Protein AF-A0A5C5TYD0-F1 (afdb_monomer)

InterPro domains:
  IPR011257 DNA glycosylase [SSF48150] (202-334)
  IPR023170 Helix-hairpin-helix, base-excision DNA repair, C-terminal [G3DSA:1.10.1670.10] (299-324)

Mean predicted aligned error: 14.45 Å

Secondary structure (DSSP, 8-state):
--EE--SEEEEEEHHHHHHHSTTHHHHHHHHTT-SSS--SSSSEEE-SSEEEEEESSHHHHHHHHHHHHHTT--SEEEETTEEEE-S-EEE--TTS----SSPPSSEEEETTTTEEEETT-TT----TT-------HHHHHHHHHHHHHHHHHHSHHHHHHHHGGGGGGG-TTHHHHHHHHHHHHTT-TTHHHHHTSSHHHHGGGSHHHHHTS-HHHHHHHHHHHHHHTT-SSHHHHHHHHHHHHHHHHHHTSHHHHHHHHHTS-HHHHHHHHHTTSTT--HHHHHHHHHTTT-GGGSS-----HHHHHHHHHHT---SSHHHHHHHHHHHHHHHT--HHHHHHHHHH-HHHHHHHHHHHHHHHHHTS---

Sequence (371 aa):
MAIRLEFLNLIVPVHVIDRKYPGGWKQCRTDHGLEEQPSSFGACWHDGLLFRDGAMSPFDMAMLKAKWEAIGFKAIRCRRGRSVVADFCVYPSPASPASPVPACTWLSIDTSVAMASFRGSAFLHSDQHGRLFDMSINEIAENLSCIAKRIGAQRVQELERLKLEHRSLQREDFLWHFLLQSFATMGRSSGWRGLIGERSNYDQVTFEALSRLDDADRERTVRAVCRKAKIRMPDKKADFILGCFRLIRDMGGLNEARSRLLAQEGRDGKIKFLLQFPGIGPKYARNIMMDVYHEDFRDSIAVDARIKSISEALGVSFKSYQEHEAFFLEAARLAGLSGWELDRLMYHFKDDFEREIFSSVAARAATVPTA

Nearest PDB structures (foldseek):
  4uob-assembly1_A  TM=7.124E-01  e=1.406E-03  Deinococcus radiodurans R1 = ATCC 13939 = DSM 20539
  8a5g-assembly1_A  TM=6.778E-01  e=1.962E-03  Deinococcus radiodurans R1 = ATCC 13939 = DSM 20539
  8d9o-assembly1_A  TM=1.677E-01  e=7.511E-01  synthetic construct
  7jh5-assembly1_A  TM=1.480E-01  e=6.829E-01  synthetic construct
  8qad-assembly1_A  TM=2.308E-01  e=4.368E+00  synthetic construct

Organism: NCBI:txid2599615

Radius of gyration: 25.78 Å; Cα contacts (8 Å, |Δi|>4): 504; chains: 1; bounding box: 67×54×67 Å

Solvent-accessible surface area (backbone atoms only — not comparable to full-atom values): 20178 Å² total; per-residue (Å²): 74,56,36,81,54,62,57,32,35,42,36,30,42,35,74,53,36,39,75,53,40,83,71,18,48,67,39,52,30,57,79,64,68,56,77,77,64,87,51,93,75,64,59,46,48,62,56,81,54,40,35,39,40,53,28,93,43,74,67,51,41,52,53,50,52,49,54,48,39,74,62,71,46,39,55,65,39,78,55,96,92,38,68,31,45,58,53,34,45,68,39,58,26,57,93,58,76,56,82,44,84,48,62,54,84,54,57,39,75,42,68,92,77,24,32,37,25,52,53,86,40,68,78,47,82,75,53,101,80,69,63,83,84,77,78,48,74,64,58,51,26,52,51,49,7,57,53,48,36,55,53,45,69,77,37,48,70,60,53,57,58,56,52,57,33,34,61,52,63,71,42,76,54,32,68,60,54,41,51,52,48,47,56,19,28,45,98,42,64,73,15,30,52,30,37,61,66,29,56,84,42,29,59,62,64,34,72,70,50,41,66,77,41,56,76,69,58,32,52,52,48,42,37,50,41,28,5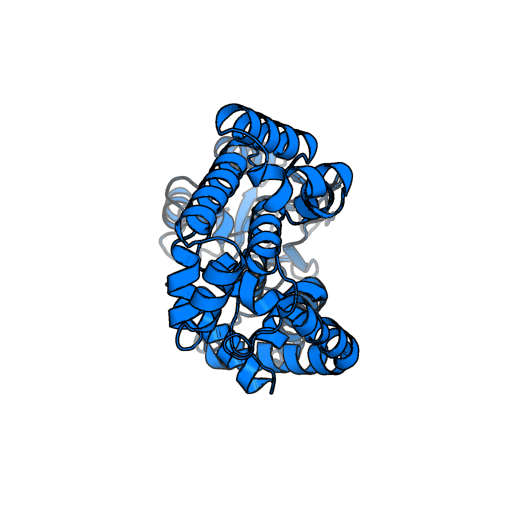2,74,19,61,27,68,63,24,63,68,46,26,51,22,52,54,46,37,50,51,53,31,52,76,56,68,26,59,64,45,43,47,50,57,45,70,69,32,63,60,47,67,40,33,35,60,55,39,52,71,37,52,91,36,48,78,46,49,33,45,43,54,41,44,65,23,52,32,76,65,32,40,72,37,57,63,78,40,78,63,54,49,51,51,32,57,76,70,73,52,87,64,96,45,72,64,57,49,38,52,51,52,39,50,17,13,53,72,35,76,38,45,18,32,54,45,42,51,47,50,70,77,40,42,69,57,51,53,51,50,54,54,47,56,48,52,57,57,51,70,70,57,78,90,125

Structure (mmCIF, N/CA/C/O backbone):
data_AF-A0A5C5TYD0-F1
#
_entry.id   AF-A0A5C5TYD0-F1
#
loop_
_atom_site.group_PDB
_atom_site.id
_atom_site.type_symbol
_atom_site.label_atom_id
_atom_site.label_alt_id
_atom_site.label_comp_id
_atom_site.label_asym_id
_atom_site.label_entity_id
_atom_site.label_seq_id
_atom_site.pdbx_PDB_ins_code
_atom_site.Cartn_x
_atom_site.Cartn_y
_atom_site.Cartn_z
_atom_site.occupancy
_atom_site.B_iso_or_equiv
_atom_site.auth_seq_id
_atom_site.auth_comp_id
_atom_site.auth_asym_id
_atom_site.auth_atom_id
_atom_site.pdbx_PDB_model_num
ATOM 1 N N . MET A 1 1 ? -21.884 10.339 22.924 1.00 59.09 1 MET A N 1
ATOM 2 C CA . MET A 1 1 ? -21.914 11.775 22.580 1.00 59.09 1 MET A CA 1
ATOM 3 C C . MET A 1 1 ? -22.863 11.965 21.427 1.00 59.09 1 MET A C 1
ATOM 5 O 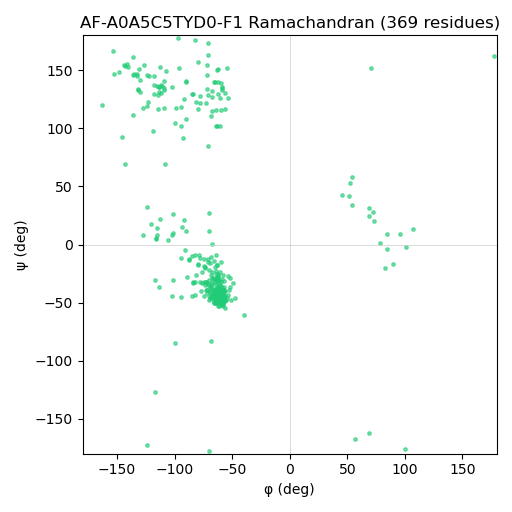O . MET A 1 1 ? -22.867 11.144 20.509 1.00 59.09 1 MET A O 1
ATOM 9 N N . ALA A 1 2 ? -23.723 12.966 21.552 1.00 69.25 2 ALA A N 1
ATOM 10 C CA . ALA A 1 2 ? -24.698 13.307 20.543 1.00 69.25 2 ALA A CA 1
ATOM 11 C C . ALA A 1 2 ? -25.026 14.795 20.661 1.00 69.25 2 ALA A C 1
ATOM 13 O O . ALA A 1 2 ? -25.055 15.355 21.758 1.00 69.25 2 ALA A O 1
ATOM 14 N N . ILE A 1 3 ? -25.306 15.413 19.527 1.00 80.44 3 ILE A N 1
ATOM 15 C CA . ILE A 1 3 ? -25.836 16.764 19.441 1.00 80.44 3 ILE A CA 1
ATOM 16 C C . ILE A 1 3 ? -27.363 16.697 19.455 1.00 80.44 3 ILE A C 1
ATOM 18 O O . ILE A 1 3 ? -27.965 15.832 18.812 1.00 80.44 3 ILE A O 1
ATOM 22 N N . ARG A 1 4 ? -28.000 17.623 20.173 1.00 83.12 4 ARG A N 1
ATOM 23 C CA . ARG A 1 4 ? -29.452 17.801 20.089 1.00 83.12 4 ARG A CA 1
ATOM 24 C C . ARG A 1 4 ? -29.834 18.213 18.671 1.00 83.12 4 ARG A C 1
ATOM 26 O O . ARG A 1 4 ? -29.033 18.808 17.953 1.00 83.12 4 ARG A O 1
ATOM 33 N N . LEU A 1 5 ? -31.040 17.861 18.257 1.00 85.44 5 LEU A N 1
ATOM 34 C CA . LEU A 1 5 ? -31.689 18.334 17.046 1.00 85.44 5 LEU A CA 1
ATOM 35 C C . LEU A 1 5 ? -32.867 19.205 17.467 1.00 85.44 5 LEU A C 1
ATOM 37 O O . LEU A 1 5 ? -33.685 18.809 18.295 1.00 85.44 5 LEU A O 1
ATOM 41 N N . GLU A 1 6 ? -32.956 20.393 16.885 1.00 83.19 6 GLU A N 1
ATOM 42 C CA . GLU A 1 6 ? -34.105 21.286 17.063 1.00 83.19 6 GLU A CA 1
ATOM 43 C C . GLU A 1 6 ? -34.787 21.481 15.709 1.00 83.19 6 GLU A C 1
ATOM 45 O O . GLU A 1 6 ? -35.095 20.506 15.044 1.00 83.19 6 GLU A O 1
ATOM 50 N N . PHE A 1 7 ? -35.010 22.716 15.260 1.00 83.69 7 PHE A N 1
ATOM 51 C CA . PHE A 1 7 ? -35.841 23.023 14.104 1.00 83.69 7 PHE A CA 1
ATOM 52 C C . PHE A 1 7 ? -35.236 22.555 12.769 1.00 83.69 7 PHE A C 1
ATOM 54 O O . PHE A 1 7 ? -35.568 21.475 12.298 1.00 83.69 7 PHE A O 1
ATOM 61 N N . LEU A 1 8 ? -34.331 23.311 12.149 1.00 87.75 8 LEU A N 1
ATOM 62 C CA . LEU A 1 8 ? -33.563 22.842 10.991 1.00 87.75 8 LEU A CA 1
ATOM 63 C C . LEU A 1 8 ? -32.098 22.736 11.385 1.00 87.75 8 LEU A C 1
ATOM 65 O O . LEU A 1 8 ? -31.566 23.628 12.044 1.00 87.75 8 LEU A O 1
ATOM 69 N N . ASN A 1 9 ? -31.455 21.638 10.997 1.00 90.31 9 ASN A N 1
ATOM 70 C CA . ASN A 1 9 ? -30.139 21.279 11.509 1.00 90.31 9 ASN A CA 1
ATOM 71 C C . ASN A 1 9 ? -29.155 21.107 10.349 1.00 90.31 9 ASN A C 1
ATOM 73 O O . ASN A 1 9 ? -29.345 20.237 9.500 1.00 90.31 9 ASN A O 1
ATOM 77 N N . LEU A 1 10 ? -28.097 21.915 10.321 1.00 92.81 10 LEU A N 1
ATOM 78 C CA . LEU A 1 10 ? -26.915 21.686 9.499 1.00 92.81 10 LEU A CA 1
ATOM 79 C C . LEU A 1 10 ? -25.852 21.051 10.389 1.00 92.81 10 LEU A C 1
ATOM 81 O O . LEU A 1 10 ? -25.428 21.635 11.380 1.00 92.81 10 LEU A O 1
ATOM 85 N N . ILE A 1 11 ? -25.448 19.832 10.054 1.00 92.81 11 ILE A N 1
ATOM 86 C CA . ILE A 1 11 ? -24.564 19.019 10.885 1.00 92.81 11 ILE A CA 1
ATOM 87 C C . ILE A 1 11 ? -23.279 18.746 10.120 1.00 92.81 11 ILE A C 1
ATOM 89 O O . ILE A 1 11 ? -23.326 18.267 8.985 1.00 92.81 11 ILE A O 1
ATOM 93 N N . VAL A 1 12 ? -22.137 18.997 10.750 1.00 91.88 12 VAL A N 1
ATOM 94 C CA . VAL A 1 12 ? -20.809 18.855 10.145 1.00 91.88 12 VAL A CA 1
ATOM 95 C C . VAL A 1 12 ? -19.902 18.067 11.091 1.00 91.88 12 VAL A C 1
ATOM 97 O O . VAL A 1 12 ? -19.851 18.385 12.279 1.00 91.88 12 VAL A O 1
ATOM 100 N N . PRO A 1 13 ? -19.146 17.062 10.619 1.00 84.56 13 PRO A N 1
ATOM 101 C CA . PRO A 1 13 ? -18.132 16.431 11.452 1.00 84.56 13 PRO A CA 1
ATOM 102 C C . PRO A 1 13 ? -16.988 17.405 11.752 1.00 84.56 13 PRO A C 1
ATOM 104 O O . PRO A 1 13 ? -16.420 18.004 10.836 1.00 84.56 13 PRO A O 1
ATOM 107 N N . VAL A 1 14 ? -16.584 17.506 13.017 1.00 80.81 14 VAL A N 1
ATOM 108 C CA . VAL A 1 14 ? -15.517 18.412 13.474 1.00 80.81 14 VAL A CA 1
ATOM 109 C C . VAL A 1 14 ? -14.201 18.149 12.738 1.00 80.81 14 VAL A C 1
ATOM 111 O O . VAL A 1 14 ? -13.554 19.091 12.297 1.00 80.81 14 VAL A O 1
ATOM 114 N N . HIS A 1 15 ? -13.840 16.887 12.478 1.00 74.00 15 HIS A N 1
ATOM 115 C CA . HIS A 1 15 ? -12.631 16.557 11.705 1.00 74.00 15 HIS A CA 1
ATOM 116 C C . HIS A 1 15 ? -12.685 17.052 10.244 1.00 74.00 15 HIS A C 1
ATOM 118 O O . HIS A 1 15 ? -11.652 17.263 9.606 1.00 74.00 15 HIS A O 1
ATOM 124 N N . VAL A 1 16 ? -13.887 17.222 9.678 1.00 78.56 16 VAL A N 1
ATOM 125 C CA . VAL A 1 16 ? -14.061 17.816 8.346 1.00 78.56 16 VAL A CA 1
ATOM 126 C C . VAL A 1 16 ? -13.904 19.329 8.431 1.00 78.56 16 VAL A C 1
ATOM 128 O O . VAL A 1 16 ? -13.253 19.892 7.549 1.00 78.56 16 VAL A O 1
ATOM 131 N N . ILE A 1 17 ? -14.436 19.958 9.486 1.00 81.81 17 ILE A N 1
ATOM 132 C CA . ILE A 1 17 ? -14.226 21.382 9.775 1.00 81.81 17 ILE A CA 1
ATOM 133 C C . ILE A 1 17 ? -12.738 21.671 9.920 1.00 81.81 17 ILE A C 1
ATOM 135 O O . ILE A 1 17 ? -12.220 22.525 9.211 1.00 81.81 17 ILE A O 1
ATOM 139 N N . ASP A 1 18 ? -12.035 20.903 10.746 1.00 78.50 18 ASP A N 1
ATOM 140 C CA . ASP A 1 18 ? -10.617 21.116 11.021 1.00 78.50 18 ASP A CA 1
ATOM 141 C C . ASP A 1 18 ? -9.751 21.093 9.756 1.00 78.50 18 ASP A C 1
ATOM 143 O O . ASP A 1 18 ? -8.836 21.892 9.583 1.00 78.50 18 ASP A O 1
ATOM 147 N N . ARG A 1 19 ? -10.113 20.229 8.804 1.00 80.75 19 ARG A N 1
ATOM 148 C CA . ARG A 1 19 ? -9.415 20.111 7.524 1.00 80.75 19 ARG A CA 1
ATOM 149 C C . ARG A 1 19 ? -9.763 21.211 6.515 1.00 80.75 19 ARG A C 1
ATOM 151 O O . ARG A 1 19 ? -8.950 21.478 5.632 1.00 80.75 19 ARG A O 1
ATOM 158 N N . LYS A 1 20 ? -10.991 21.739 6.525 1.00 86.06 20 LYS A N 1
ATOM 159 C CA . LYS A 1 20 ? -11.534 22.544 5.410 1.00 86.06 20 LYS A CA 1
ATOM 160 C C . LYS A 1 20 ? -11.856 23.987 5.760 1.00 86.06 20 LYS A C 1
ATOM 162 O O . LYS A 1 20 ? -11.810 24.835 4.876 1.00 86.06 20 LYS A O 1
ATOM 167 N N . TYR A 1 21 ? -12.228 24.251 7.002 1.00 91.62 21 TYR A N 1
ATOM 168 C CA . TYR A 1 21 ? -12.605 25.580 7.445 1.00 91.62 21 TYR A CA 1
ATOM 169 C C . TYR A 1 21 ? -11.348 26.463 7.523 1.00 91.62 21 TYR A C 1
ATOM 171 O O . TYR A 1 21 ? -10.326 25.998 8.037 1.00 91.62 21 TYR A O 1
ATOM 179 N N . PRO A 1 22 ? -11.362 27.705 7.008 1.00 91.19 22 PRO A N 1
ATOM 180 C CA . PRO A 1 22 ? -10.220 28.609 7.132 1.00 91.19 22 PRO A CA 1
ATOM 181 C C . PRO A 1 22 ? -9.831 28.812 8.605 1.00 91.19 22 PRO A C 1
ATOM 183 O O . PRO A 1 22 ? -10.623 29.315 9.389 1.00 91.19 22 PRO A O 1
ATOM 186 N N . GLY A 1 23 ? -8.625 28.387 8.996 1.00 84.75 23 GLY A N 1
ATOM 187 C CA . GLY A 1 23 ? -8.182 28.414 10.401 1.00 84.75 23 GLY A CA 1
ATOM 188 C C . GLY A 1 23 ? -8.619 27.208 11.255 1.00 84.75 23 GLY A C 1
ATOM 189 O O . GLY A 1 23 ? -8.395 27.198 12.468 1.00 84.75 23 GLY A O 1
ATOM 190 N N . GLY A 1 24 ? -9.192 26.176 10.631 1.00 86.81 24 GLY A N 1
ATOM 191 C CA . GLY A 1 24 ? -9.522 24.892 11.251 1.00 86.81 24 GLY A CA 1
ATOM 192 C C . GLY A 1 24 ? -10.649 24.969 12.280 1.00 86.81 24 GLY A C 1
ATOM 193 O O . GLY A 1 24 ? -11.422 25.929 12.328 1.00 86.81 24 GLY A O 1
ATOM 194 N N . TRP A 1 25 ? -10.750 23.942 13.130 1.00 86.19 25 TRP A N 1
ATOM 195 C CA . TRP A 1 25 ? -11.824 23.859 14.124 1.00 86.19 25 TRP A CA 1
ATOM 196 C C . TRP A 1 25 ? -11.746 24.991 15.149 1.00 86.19 25 TRP A C 1
ATOM 198 O O . TRP A 1 25 ? -12.772 25.514 15.579 1.00 86.19 25 TRP A O 1
ATOM 208 N N . LYS A 1 26 ? -10.526 25.414 15.497 1.00 85.31 26 LYS A N 1
ATOM 209 C CA . LYS A 1 26 ? -10.300 26.527 16.419 1.00 85.31 26 LYS A CA 1
ATOM 210 C C . LYS A 1 26 ? -10.969 27.809 15.915 1.00 85.31 26 LYS A C 1
ATOM 212 O O . LYS A 1 26 ? -11.762 28.378 16.651 1.00 85.31 26 LYS A O 1
ATOM 217 N N . GLN A 1 27 ? -10.703 28.207 14.668 1.00 87.69 27 GLN A N 1
ATOM 218 C CA . GLN A 1 27 ? -11.299 29.416 14.093 1.00 87.69 27 GLN A CA 1
ATOM 219 C C . GLN A 1 27 ? -12.814 29.280 13.924 1.00 87.69 27 GLN A C 1
ATOM 221 O O . GLN A 1 27 ? -13.547 30.206 14.245 1.00 87.69 27 GLN A O 1
ATOM 226 N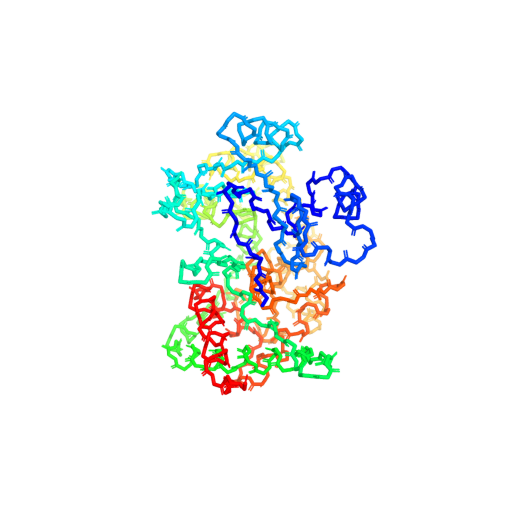 N . CYS A 1 28 ? -13.297 28.108 13.502 1.00 88.50 28 CYS A N 1
ATOM 227 C CA . CYS A 1 28 ? -14.734 27.852 13.402 1.00 88.50 28 CYS A CA 1
ATOM 228 C C . CYS A 1 28 ? -15.451 28.048 14.747 1.00 88.50 28 CYS A C 1
ATOM 230 O O . CYS A 1 28 ? -16.556 28.577 14.785 1.00 88.50 28 CYS A O 1
ATOM 232 N N . ARG A 1 29 ? -14.840 27.650 15.869 1.00 87.94 29 ARG A N 1
ATOM 233 C CA . ARG A 1 29 ? -15.420 27.900 17.195 1.00 87.94 29 ARG A CA 1
ATOM 234 C C . ARG A 1 29 ? -15.473 29.384 17.527 1.00 87.94 29 ARG A C 1
ATOM 236 O O . ARG A 1 29 ? -16.502 29.834 18.018 1.00 87.94 29 ARG A O 1
ATOM 243 N N . THR A 1 30 ? -14.402 30.122 17.250 1.00 86.19 30 THR A N 1
ATOM 244 C CA . THR A 1 30 ? -14.345 31.576 17.447 1.00 86.19 30 THR A CA 1
ATOM 245 C C . THR A 1 30 ? -15.433 32.282 16.637 1.00 86.19 30 THR A C 1
ATOM 247 O O . THR A 1 30 ? -16.234 33.025 17.198 1.00 86.19 30 THR A O 1
ATOM 250 N N . ASP A 1 31 ? -15.527 31.979 15.341 1.00 88.56 31 ASP A N 1
ATOM 251 C CA . ASP A 1 31 ? -16.476 32.606 14.412 1.00 88.56 31 ASP A CA 1
ATOM 252 C C . ASP A 1 31 ? -17.942 32.350 14.794 1.00 88.56 31 ASP A C 1
ATOM 254 O O . ASP A 1 31 ? -18.815 33.173 14.520 1.00 88.56 31 ASP A O 1
ATOM 258 N N . HIS A 1 32 ? -18.209 31.209 15.435 1.00 87.00 32 HIS A N 1
ATOM 259 C CA . HIS A 1 32 ? -19.541 30.793 15.872 1.00 87.00 32 HIS A CA 1
ATOM 260 C C . HIS A 1 32 ? -19.794 31.018 17.378 1.00 87.00 32 HIS A C 1
ATOM 262 O O . HIS A 1 32 ? -20.808 30.554 17.897 1.00 87.00 32 HIS A O 1
ATOM 268 N N . GLY A 1 33 ? -18.905 31.728 18.087 1.00 83.00 33 GLY A N 1
ATOM 269 C CA . GLY A 1 33 ? -19.099 32.108 19.494 1.00 83.00 33 GLY A CA 1
ATOM 270 C C . GLY A 1 33 ? -19.062 30.943 20.494 1.00 83.00 33 GLY A C 1
ATOM 271 O O . GLY A 1 33 ? -19.746 30.985 21.511 1.00 83.00 33 GLY A O 1
ATOM 272 N N . LEU A 1 34 ? -18.280 29.896 20.214 1.00 78.62 34 LEU A N 1
ATOM 273 C CA . LEU A 1 34 ? -18.183 28.649 20.995 1.00 78.62 34 LEU A CA 1
ATOM 274 C C . LEU A 1 34 ? -16.936 28.593 21.911 1.00 78.62 34 LEU A C 1
ATOM 276 O O . LEU A 1 34 ? -16.393 27.512 22.179 1.00 78.62 34 LEU A O 1
ATOM 280 N N . GLU A 1 35 ? -16.406 29.746 22.330 1.00 66.44 35 GLU A N 1
ATOM 281 C CA . GLU A 1 35 ? -15.169 29.833 23.128 1.00 66.44 35 GLU A CA 1
ATOM 282 C C . GLU A 1 35 ? -15.393 29.645 24.637 1.00 66.44 35 GLU A C 1
ATOM 284 O O . GLU A 1 35 ? -14.556 29.022 25.292 1.00 66.44 35 GLU A O 1
ATOM 289 N N . GLU A 1 36 ? -16.540 30.073 25.174 1.00 55.66 36 GLU A N 1
ATOM 290 C CA . GLU A 1 36 ? -16.841 30.049 26.610 1.00 55.66 36 GLU A CA 1
ATOM 291 C C . GLU A 1 36 ? -18.073 29.168 26.908 1.00 55.66 36 GLU A C 1
ATOM 293 O O . GLU A 1 36 ? -19.214 29.606 26.809 1.00 55.66 36 GLU A O 1
ATOM 298 N N . GLN A 1 37 ? -17.812 27.913 27.305 1.00 50.88 37 GLN A N 1
ATOM 299 C CA . GLN A 1 37 ? -18.771 26.856 27.691 1.00 50.88 37 GLN A CA 1
ATOM 300 C C . GLN A 1 37 ? -19.641 26.238 26.571 1.00 50.88 37 GLN A C 1
ATOM 302 O O . GLN A 1 37 ? -19.937 26.885 25.569 1.00 50.88 37 GLN A O 1
ATOM 307 N N . PRO A 1 38 ? -20.073 24.961 26.717 1.00 47.94 38 PRO A N 1
ATOM 308 C CA . PRO A 1 38 ? -21.049 24.353 25.819 1.00 47.94 38 PRO A CA 1
ATOM 309 C C . PRO A 1 38 ? -22.409 24.998 26.092 1.00 47.94 38 PRO A C 1
ATOM 311 O O . PRO A 1 38 ? -23.198 24.499 26.897 1.00 47.94 38 PRO A O 1
ATOM 314 N N . SER A 1 39 ? -22.677 26.147 25.472 1.00 46.06 39 SER A N 1
ATOM 315 C CA . SER A 1 39 ? -23.984 26.783 25.560 1.00 46.06 39 SER A CA 1
ATOM 316 C C . SER A 1 39 ? -25.014 25.813 24.983 1.00 46.06 39 SER A C 1
ATOM 318 O O . SER A 1 39 ? -25.181 25.640 23.781 1.00 46.06 39 SER A O 1
ATOM 320 N N . SER A 1 40 ? -25.737 25.142 25.877 1.00 49.34 40 SER A N 1
ATOM 321 C CA . SER A 1 40 ? -26.864 24.266 25.533 1.00 49.34 40 SER A CA 1
ATOM 322 C C . SER A 1 40 ? -28.083 25.064 25.032 1.00 49.34 40 SER A C 1
ATOM 324 O O . SER A 1 40 ? -29.178 24.521 24.931 1.00 49.34 40 SER A O 1
ATOM 326 N N . PHE A 1 41 ? -27.887 26.357 24.743 1.00 49.59 41 PHE A N 1
ATOM 327 C CA . PHE A 1 41 ? -28.875 27.337 24.312 1.00 49.59 41 PHE A CA 1
ATOM 328 C C . PHE A 1 41 ? -28.210 28.325 23.337 1.00 49.59 41 PHE A C 1
ATOM 330 O O . PHE A 1 41 ? -27.608 29.315 23.747 1.00 49.59 41 PHE A O 1
ATOM 337 N N . GLY A 1 42 ? -28.298 28.027 22.039 1.00 62.28 42 GLY A N 1
ATOM 338 C CA . GLY A 1 42 ? -27.761 28.835 20.941 1.00 62.28 42 GLY A CA 1
ATOM 339 C C . GLY A 1 42 ? -27.996 28.157 19.587 1.00 62.28 42 GLY A C 1
ATOM 340 O O . GLY A 1 42 ? -28.267 26.962 19.533 1.00 62.28 42 GLY A O 1
ATOM 341 N N . ALA A 1 43 ? -27.908 28.892 18.473 1.00 71.56 43 ALA A N 1
ATOM 342 C CA . ALA A 1 43 ? -28.057 28.291 17.139 1.00 71.56 43 ALA A CA 1
ATOM 343 C C . ALA A 1 43 ? -26.950 27.259 16.836 1.00 71.56 43 ALA A C 1
ATOM 345 O O . ALA A 1 43 ? -27.184 26.291 16.113 1.00 71.56 43 ALA A O 1
ATOM 346 N N . CYS A 1 44 ? -25.768 27.424 17.434 1.00 84.25 44 CYS A N 1
ATOM 347 C CA . CYS A 1 44 ? -24.621 26.543 17.260 1.00 84.25 44 CYS A CA 1
ATOM 348 C C . CYS A 1 44 ? -24.299 25.768 18.545 1.00 84.25 44 CYS A C 1
ATOM 350 O O . CYS A 1 44 ? -24.254 26.360 19.619 1.00 84.25 44 CYS A O 1
ATOM 352 N N . TRP A 1 45 ? -23.993 24.474 18.433 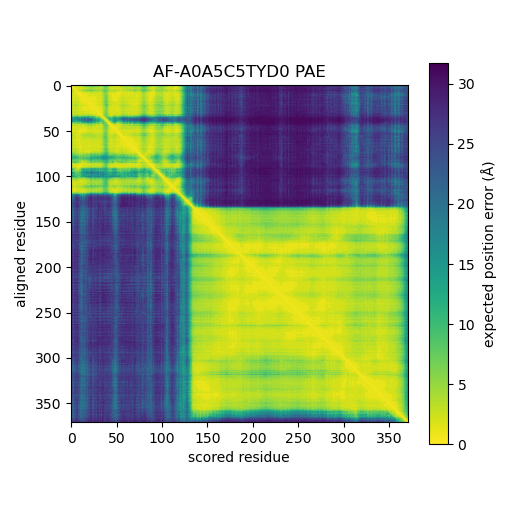1.00 83.81 45 TRP A N 1
ATOM 353 C CA . TRP A 1 45 ? -23.370 23.687 19.509 1.00 83.81 45 TRP A CA 1
ATOM 354 C C . TRP A 1 45 ? -22.572 22.518 18.933 1.00 83.81 45 TRP A C 1
ATOM 356 O O . TRP A 1 45 ? -22.716 22.159 17.764 1.00 83.81 45 TRP A O 1
ATOM 366 N N . HIS A 1 46 ? -21.734 21.886 19.751 1.00 84.75 46 HIS A N 1
ATOM 367 C CA . HIS A 1 46 ? -20.978 20.706 19.345 1.00 84.75 46 HIS A CA 1
ATOM 368 C C . HIS A 1 46 ? -20.847 19.698 20.484 1.00 84.75 46 HIS A C 1
ATOM 370 O O . HIS A 1 46 ? -20.825 20.071 21.653 1.00 84.75 46 HIS A O 1
ATOM 376 N N . ASP A 1 47 ? -20.685 18.424 20.137 1.00 72.00 47 ASP A N 1
ATOM 377 C CA . ASP A 1 47 ? -20.323 17.360 21.086 1.00 72.00 47 ASP A CA 1
ATOM 378 C C . ASP A 1 47 ? -18.832 16.980 20.991 1.00 72.00 47 ASP A C 1
ATOM 380 O O . ASP A 1 47 ? -18.389 15.999 21.576 1.00 72.00 47 ASP A O 1
ATOM 384 N N . GLY A 1 48 ? -18.053 17.751 20.221 1.00 70.06 48 GLY A N 1
ATOM 385 C CA . GLY A 1 48 ? -16.630 17.504 19.959 1.00 70.06 48 GLY A CA 1
ATOM 386 C C . GLY A 1 48 ? -16.366 16.627 18.732 1.00 70.06 48 GLY A C 1
ATOM 387 O O . GLY A 1 48 ? -15.265 16.672 18.189 1.00 70.06 48 GLY A O 1
ATOM 388 N N . LEU A 1 49 ? -17.373 15.904 18.232 1.00 71.31 49 LEU A N 1
ATOM 389 C CA . LEU A 1 49 ? -17.292 15.110 17.000 1.00 71.31 49 LEU A CA 1
ATOM 390 C C . LEU A 1 49 ? -18.185 15.661 15.896 1.00 71.31 49 LEU A C 1
ATOM 392 O O . LEU A 1 49 ? -17.809 15.644 14.723 1.00 71.31 49 LEU A O 1
ATOM 396 N N . LEU A 1 50 ? -19.350 16.164 16.274 1.00 83.12 50 LEU A N 1
ATOM 397 C CA . LEU A 1 50 ? -20.296 16.864 15.436 1.00 83.12 50 LEU A CA 1
ATOM 398 C C . LEU A 1 50 ? -20.423 18.300 15.912 1.00 83.12 50 LEU A C 1
ATOM 400 O O . LEU A 1 50 ? -20.563 18.577 17.101 1.00 83.12 50 LEU A O 1
ATOM 404 N N . PHE A 1 51 ? -20.428 19.198 14.944 1.00 90.19 51 PHE A N 1
ATOM 405 C CA . PHE A 1 51 ? -20.891 20.562 15.079 1.00 90.19 51 PHE A CA 1
ATOM 406 C C . PHE A 1 51 ? -22.282 20.656 14.447 1.00 90.19 51 PHE A C 1
ATOM 408 O O . PHE A 1 51 ? -22.521 20.110 13.364 1.00 90.19 51 PHE A O 1
ATOM 415 N N . ARG A 1 52 ? -23.195 21.335 15.133 1.00 91.19 52 ARG A N 1
ATOM 416 C CA . ARG A 1 52 ? -24.535 21.676 14.666 1.00 91.19 52 ARG A CA 1
ATOM 417 C C . ARG A 1 52 ? -24.618 23.179 14.509 1.00 91.19 52 ARG A C 1
ATOM 419 O O . ARG A 1 52 ? -24.276 23.896 15.441 1.00 91.19 52 ARG A O 1
ATOM 426 N N . ASP A 1 53 ? -25.197 23.610 13.399 1.00 91.12 53 ASP A N 1
ATOM 427 C CA . ASP A 1 53 ? -25.711 24.962 13.205 1.00 91.12 53 ASP A CA 1
ATOM 428 C C . ASP A 1 53 ? -27.206 24.914 12.847 1.00 91.12 53 ASP A C 1
ATOM 430 O O . ASP A 1 53 ? -27.693 23.960 12.227 1.00 91.12 53 ASP A O 1
ATOM 434 N N . GLY A 1 54 ? -27.954 25.901 13.320 1.00 88.25 54 GLY A N 1
ATOM 435 C CA . GLY A 1 54 ? -29.405 25.890 13.405 1.00 88.25 54 GLY A CA 1
ATOM 436 C C . GLY A 1 54 ? -30.063 26.971 12.568 1.00 88.25 54 GLY A C 1
ATOM 437 O O . GLY A 1 54 ? -29.571 28.090 12.479 1.00 88.25 54 GLY A O 1
ATOM 438 N N . ALA A 1 55 ? -31.227 26.657 12.003 1.00 87.31 55 ALA A N 1
ATOM 439 C CA . ALA A 1 55 ? -32.070 27.638 11.327 1.00 87.31 55 ALA A CA 1
ATOM 440 C C . ALA A 1 55 ? -33.545 27.479 11.716 1.00 87.31 55 ALA A C 1
ATOM 442 O O . ALA A 1 55 ? -34.025 26.363 11.926 1.00 87.31 55 ALA A O 1
ATOM 443 N N . MET A 1 56 ? -34.269 28.601 11.770 1.00 84.06 56 MET A N 1
ATOM 444 C CA . MET A 1 56 ? -35.697 28.656 12.122 1.00 84.06 56 MET A CA 1
ATOM 445 C C . MET A 1 56 ? -36.618 28.644 10.896 1.00 84.06 56 MET A C 1
ATOM 447 O O . MET A 1 56 ? -37.823 28.453 11.031 1.00 84.06 56 MET A O 1
ATOM 451 N N . SER A 1 57 ? -36.071 28.826 9.691 1.00 84.19 57 SER A N 1
ATOM 452 C CA . SER A 1 57 ? -36.835 28.792 8.444 1.00 84.19 57 SER A CA 1
ATOM 453 C C . SER A 1 57 ? -36.057 28.105 7.312 1.00 84.19 57 SER A C 1
ATOM 455 O O . SER A 1 57 ? -34.820 28.086 7.325 1.00 84.19 57 SER A O 1
ATOM 457 N N . PRO A 1 58 ? -36.745 27.552 6.293 1.00 83.81 58 PRO A N 1
ATOM 458 C CA . PRO A 1 58 ? -36.082 27.012 5.105 1.00 83.81 58 PRO A CA 1
ATOM 459 C C . PRO A 1 58 ? -35.206 28.039 4.376 1.00 83.81 58 PRO A C 1
ATOM 461 O O . PRO A 1 58 ? -34.186 27.667 3.799 1.00 83.81 58 PRO A O 1
ATOM 464 N N . PHE A 1 59 ? -35.582 29.322 4.422 1.00 84.12 59 PHE A N 1
ATOM 465 C CA . PHE A 1 59 ? -34.804 30.411 3.835 1.00 84.12 59 PHE A CA 1
ATOM 466 C C . PHE A 1 59 ? -33.465 30.593 4.561 1.00 84.12 59 PHE A C 1
ATOM 468 O O . PHE A 1 59 ? -32.413 30.576 3.921 1.00 84.12 59 PHE A O 1
ATOM 475 N N . ASP A 1 60 ? -33.487 30.645 5.895 1.00 86.00 60 ASP A N 1
ATOM 476 C CA . ASP A 1 60 ? -32.271 30.746 6.711 1.00 86.00 60 ASP A CA 1
ATOM 477 C C . ASP A 1 60 ? -31.366 29.522 6.521 1.00 86.00 60 ASP A C 1
ATOM 479 O O . ASP A 1 60 ? -30.150 29.658 6.390 1.00 86.00 60 ASP A O 1
ATOM 483 N N . MET A 1 61 ? -31.948 28.320 6.416 1.00 89.50 61 MET A N 1
ATOM 484 C CA . MET A 1 61 ? -31.189 27.096 6.136 1.00 89.50 61 MET A CA 1
ATOM 485 C C . MET A 1 61 ? -30.545 27.123 4.742 1.00 89.50 61 MET A C 1
ATOM 487 O O . MET A 1 61 ? -29.408 26.681 4.575 1.00 89.50 61 MET A O 1
ATOM 491 N N . ALA A 1 62 ? -31.234 27.662 3.732 1.00 87.06 62 ALA A N 1
ATOM 492 C CA . ALA A 1 62 ? -30.670 27.820 2.394 1.00 87.06 62 ALA A CA 1
ATOM 493 C C . ALA A 1 62 ? -29.492 28.808 2.389 1.00 87.06 62 ALA A C 1
ATOM 495 O O . ALA A 1 62 ? -28.456 28.520 1.784 1.00 87.06 62 ALA A O 1
ATOM 496 N N . MET A 1 63 ? -29.612 29.929 3.108 1.00 89.81 63 MET A N 1
ATOM 497 C CA . MET A 1 63 ? -28.512 30.880 3.289 1.00 89.81 63 MET A CA 1
ATOM 498 C C . MET A 1 63 ? -27.337 30.255 4.043 1.00 89.81 63 MET A C 1
ATOM 500 O O . MET A 1 63 ? -26.184 30.432 3.649 1.00 89.81 63 MET A O 1
ATOM 504 N N . LEU A 1 64 ? -27.617 29.493 5.099 1.00 90.88 64 LEU A N 1
ATOM 505 C CA . LEU A 1 64 ? -26.599 28.814 5.886 1.00 90.88 64 LEU A CA 1
ATOM 506 C C . LEU A 1 64 ? -25.837 27.787 5.040 1.00 90.88 64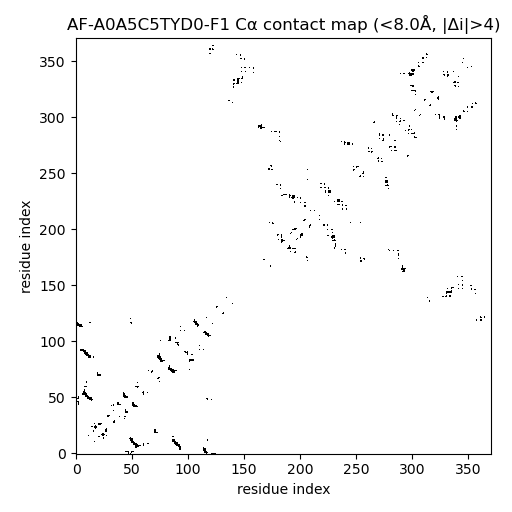 LEU A C 1
ATOM 508 O O . LEU A 1 64 ? -24.609 27.811 4.986 1.00 90.88 64 LEU A O 1
ATOM 512 N N . LYS A 1 65 ? -26.558 26.947 4.293 1.00 91.75 65 LYS A N 1
ATOM 513 C CA . LYS A 1 65 ? -25.971 26.013 3.328 1.00 91.75 65 LYS A CA 1
ATOM 514 C C . LYS A 1 65 ? -25.066 26.734 2.324 1.00 91.75 65 LYS A C 1
ATOM 516 O O . LYS A 1 65 ? -23.950 26.278 2.085 1.00 91.75 65 LYS A O 1
ATOM 521 N N . ALA A 1 66 ? -25.517 27.861 1.771 1.00 91.62 66 ALA A N 1
ATOM 522 C CA . ALA A 1 66 ? -24.733 28.639 0.815 1.00 91.62 66 ALA A CA 1
ATOM 523 C C . ALA A 1 66 ? -23.429 29.185 1.426 1.00 91.62 66 ALA A C 1
ATOM 525 O O . ALA A 1 66 ? -22.400 29.168 0.753 1.00 9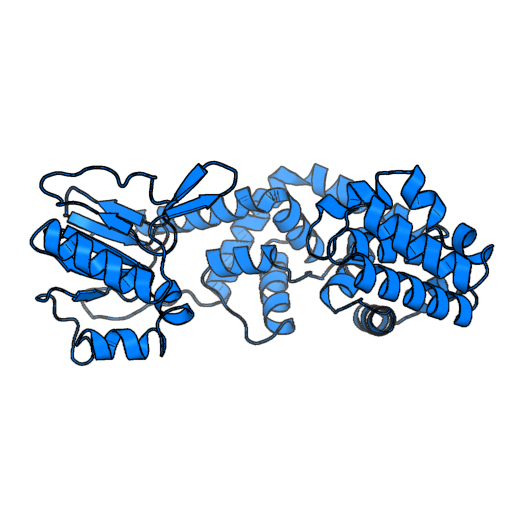1.62 66 ALA A O 1
ATOM 526 N N . LYS A 1 67 ? -23.436 29.601 2.702 1.00 92.19 67 LYS A N 1
ATOM 527 C CA . LYS A 1 67 ? -22.220 30.040 3.414 1.00 92.19 67 LYS A CA 1
ATOM 528 C C . LYS A 1 67 ? -21.184 28.919 3.519 1.00 92.19 67 LYS A C 1
ATOM 530 O O . LYS A 1 67 ? -20.032 29.124 3.146 1.00 92.19 67 LYS A O 1
ATOM 535 N N . TRP A 1 68 ? -21.596 27.726 3.953 1.00 93.94 68 TRP A N 1
ATOM 536 C CA . TRP A 1 68 ? -20.711 26.557 4.040 1.00 93.94 68 TRP A CA 1
ATOM 537 C C . TRP A 1 68 ? -20.189 26.125 2.659 1.00 93.94 68 TRP A C 1
ATOM 539 O O . TRP A 1 68 ? -19.017 25.772 2.507 1.00 93.94 68 TRP A O 1
ATOM 549 N N . GLU A 1 69 ? -21.029 26.193 1.624 1.00 93.69 69 GLU A N 1
ATOM 550 C CA . GLU A 1 69 ? -20.621 25.879 0.250 1.00 93.69 69 GLU A CA 1
ATOM 551 C C . GLU A 1 69 ? -19.635 26.904 -0.332 1.00 93.69 69 GLU A C 1
ATOM 553 O O . GLU A 1 69 ? -18.698 26.510 -1.031 1.00 93.69 69 GLU A O 1
ATOM 558 N N . ALA A 1 70 ? -19.775 28.191 0.005 1.00 93.62 70 ALA A N 1
ATOM 559 C CA . ALA A 1 70 ? -18.867 29.252 -0.436 1.00 93.62 70 ALA A CA 1
ATOM 560 C C . ALA A 1 70 ? -17.429 29.065 0.081 1.00 93.62 70 ALA A C 1
ATOM 562 O O . ALA A 1 70 ? -16.478 29.393 -0.626 1.00 93.62 70 ALA A O 1
ATOM 563 N N . ILE A 1 71 ? -17.262 28.473 1.268 1.00 91.62 71 ILE A N 1
ATOM 564 C CA . ILE A 1 71 ? -15.948 28.125 1.840 1.00 91.62 71 ILE A CA 1
ATOM 565 C C . ILE A 1 71 ? -15.478 26.706 1.462 1.00 91.62 71 ILE A C 1
ATOM 567 O O . ILE A 1 71 ? -14.496 26.200 2.000 1.00 91.62 71 ILE A O 1
ATOM 571 N N . GLY A 1 72 ? -16.147 26.047 0.507 1.00 90.94 72 GLY A N 1
ATOM 572 C CA . GLY A 1 72 ? -15.670 24.812 -0.126 1.00 90.94 72 GLY A CA 1
ATOM 573 C C . GLY A 1 72 ? -16.209 23.500 0.456 1.00 90.94 72 GLY A C 1
ATOM 574 O O . GLY A 1 72 ? -15.746 22.418 0.060 1.00 90.94 72 GLY A O 1
ATOM 575 N N . PHE A 1 73 ? -17.191 23.549 1.357 1.00 92.62 73 PHE A N 1
ATOM 576 C CA . PHE A 1 73 ? -17.902 22.352 1.809 1.00 92.62 73 PHE A CA 1
ATOM 577 C C . PHE A 1 73 ? -18.956 21.936 0.781 1.00 92.62 73 PHE A C 1
ATOM 579 O O . PHE A 1 73 ? -19.410 22.729 -0.039 1.00 92.62 73 PHE A O 1
ATOM 586 N N . LYS A 1 74 ? -19.345 20.662 0.790 1.00 89.94 74 LYS A N 1
ATOM 587 C CA . LYS A 1 74 ? -20.373 20.131 -0.108 1.00 89.94 74 LYS A CA 1
ATOM 588 C C . LYS A 1 74 ? -21.396 19.320 0.666 1.00 89.94 74 LYS A C 1
ATOM 590 O O . LYS A 1 74 ? -21.026 18.409 1.404 1.00 89.94 74 LYS A O 1
ATOM 595 N N . ALA A 1 75 ? -22.677 19.571 0.409 1.00 82.56 75 ALA A N 1
ATOM 596 C CA . ALA A 1 75 ? -23.752 18.734 0.936 1.00 82.56 75 ALA A CA 1
ATOM 597 C C . ALA A 1 75 ? -23.720 17.328 0.310 1.00 82.56 75 ALA A C 1
ATOM 599 O O . ALA A 1 75 ? -23.830 16.319 1.000 1.00 82.56 75 ALA A O 1
ATOM 600 N N . ILE A 1 76 ? -23.523 17.248 -1.013 1.00 83.50 76 ILE A N 1
ATOM 601 C CA . ILE A 1 76 ? -23.619 16.003 -1.787 1.00 83.50 76 ILE A CA 1
ATOM 602 C C . ILE A 1 76 ? -22.384 15.826 -2.676 1.00 83.50 76 ILE A C 1
ATOM 604 O O . ILE A 1 76 ? -21.889 16.772 -3.291 1.00 83.50 76 ILE A O 1
ATOM 608 N N . ARG A 1 77 ? -21.903 14.584 -2.799 1.00 77.69 77 ARG A N 1
ATOM 609 C CA . ARG A 1 77 ? -20.879 14.186 -3.774 1.00 77.69 77 ARG A CA 1
ATOM 610 C C . ARG A 1 77 ? -21.286 12.905 -4.496 1.00 77.69 77 ARG A C 1
ATOM 612 O O . ARG A 1 77 ? -21.857 11.998 -3.901 1.00 77.69 77 ARG A O 1
ATOM 619 N N . CYS A 1 78 ? -20.931 12.798 -5.775 1.00 67.62 78 CYS A N 1
ATOM 620 C CA . CYS A 1 78 ? -21.081 11.556 -6.529 1.00 67.62 78 CYS A CA 1
ATOM 621 C C . CYS A 1 78 ? -19.913 10.599 -6.232 1.00 67.62 78 CYS A C 1
ATOM 623 O O . CYS A 1 78 ? -18.741 10.939 -6.433 1.00 67.62 78 CYS A O 1
ATOM 625 N N . ARG A 1 79 ? -20.225 9.387 -5.761 1.00 56.69 79 ARG A N 1
ATOM 626 C CA . ARG A 1 79 ? -19.272 8.290 -5.547 1.00 56.69 79 ARG A CA 1
ATOM 627 C C . ARG A 1 79 ? -19.794 7.046 -6.263 1.00 56.69 79 ARG A C 1
ATOM 629 O O . ARG A 1 79 ? -20.851 6.531 -5.921 1.00 56.69 79 ARG A O 1
ATOM 636 N N . ARG A 1 80 ? -19.044 6.549 -7.257 1.00 53.66 80 ARG A N 1
ATOM 637 C CA . ARG A 1 80 ? -19.415 5.365 -8.067 1.00 53.66 80 ARG A CA 1
ATOM 638 C C . ARG A 1 80 ? -20.836 5.458 -8.668 1.00 53.66 80 ARG A C 1
ATOM 640 O O . ARG A 1 80 ? -21.579 4.486 -8.638 1.00 53.66 80 ARG A O 1
ATOM 647 N N . GLY A 1 81 ? -21.221 6.634 -9.170 1.00 64.06 81 GLY A N 1
ATOM 648 C CA . GLY A 1 81 ? -22.536 6.858 -9.788 1.00 64.06 81 GLY A CA 1
ATOM 649 C C . GLY A 1 81 ? -23.700 7.045 -8.807 1.00 64.06 81 GLY A C 1
ATOM 650 O O . GLY A 1 81 ? -24.825 7.229 -9.252 1.00 64.06 81 GLY A O 1
ATOM 651 N N . ARG A 1 82 ? -23.455 7.024 -7.488 1.00 61.44 82 ARG A N 1
ATOM 652 C CA . ARG A 1 82 ? -24.466 7.310 -6.460 1.00 61.44 82 ARG A CA 1
ATOM 653 C C . ARG A 1 82 ? -24.161 8.630 -5.759 1.00 61.44 82 ARG A C 1
ATOM 655 O O . ARG A 1 82 ? -23.011 8.891 -5.399 1.00 61.44 82 ARG A O 1
ATOM 662 N N . SER A 1 83 ? -25.189 9.444 -5.550 1.00 69.81 83 SER A N 1
ATOM 663 C CA . SER A 1 83 ? -25.117 10.628 -4.692 1.00 69.81 83 SER A CA 1
ATOM 664 C C . SER A 1 83 ? -25.027 10.188 -3.232 1.00 69.81 83 SER A C 1
ATOM 666 O O . SER A 1 83 ? -25.830 9.371 -2.791 1.00 69.81 83 SER A O 1
ATOM 668 N N . VAL A 1 84 ? -24.052 10.710 -2.491 1.00 71.62 84 VAL A N 1
ATOM 669 C CA . VAL A 1 84 ? -23.889 10.492 -1.045 1.00 71.62 84 VAL A CA 1
ATOM 670 C C . VAL A 1 84 ? -23.685 11.826 -0.340 1.00 71.62 84 VAL A C 1
ATOM 672 O O . VAL A 1 84 ? -23.138 12.757 -0.939 1.00 71.62 84 VAL A O 1
ATOM 675 N N . VAL A 1 85 ? -24.098 11.912 0.925 1.00 71.69 85 VAL A N 1
ATOM 676 C CA . VAL A 1 85 ? -23.795 13.074 1.771 1.00 71.69 85 VAL A CA 1
ATOM 677 C C . VAL A 1 85 ? -22.281 13.179 1.939 1.00 71.69 85 VAL A C 1
ATOM 679 O O . VAL A 1 85 ? -21.623 12.181 2.240 1.00 71.69 85 VAL A O 1
ATOM 682 N N . ALA A 1 86 ? -21.726 14.363 1.688 1.00 79.12 86 ALA A N 1
ATOM 683 C CA . ALA A 1 86 ? -20.284 14.565 1.623 1.00 79.12 86 ALA A CA 1
ATOM 684 C C . ALA A 1 86 ? -19.717 15.152 2.918 1.00 79.12 86 ALA A C 1
ATOM 686 O O . ALA A 1 86 ? -19.234 14.395 3.754 1.00 79.12 86 ALA A O 1
ATOM 687 N N . ASP A 1 87 ? -19.753 16.475 3.065 1.00 84.81 87 ASP A N 1
ATOM 688 C CA . ASP A 1 87 ? -19.071 17.183 4.150 1.00 84.81 87 ASP A CA 1
ATOM 689 C C . ASP A 1 87 ? -20.015 17.602 5.278 1.00 84.81 87 ASP A C 1
ATOM 691 O O . ASP A 1 87 ? -19.593 17.648 6.427 1.00 84.81 87 ASP A O 1
ATOM 695 N N . PHE A 1 88 ? -21.280 17.884 4.964 1.00 90.19 88 PHE A N 1
ATOM 696 C CA . PHE A 1 88 ? -22.306 18.212 5.950 1.00 90.19 88 PHE A CA 1
ATOM 697 C C . PHE A 1 88 ? -23.664 17.644 5.548 1.00 90.19 88 PHE A C 1
ATOM 699 O O . PHE A 1 88 ? -23.939 17.428 4.366 1.00 90.19 88 PHE A O 1
ATOM 706 N N . CYS A 1 89 ? -24.514 17.409 6.543 1.00 90.06 89 CYS A N 1
ATOM 707 C CA . CYS A 1 89 ? -25.869 16.909 6.378 1.00 90.06 89 CYS A CA 1
ATOM 708 C C . CYS A 1 89 ? -26.864 17.988 6.797 1.00 90.06 89 CYS A C 1
ATOM 710 O O . CYS A 1 89 ? -26.747 18.539 7.887 1.00 90.06 89 CYS A O 1
ATOM 712 N N . VAL A 1 90 ? -27.866 18.245 5.958 1.00 88.56 90 VAL A N 1
ATOM 713 C CA . VAL A 1 90 ? -29.037 19.031 6.354 1.00 88.56 90 VAL A CA 1
ATOM 714 C C . VAL A 1 90 ? -30.113 18.049 6.791 1.00 88.56 90 VAL A C 1
ATOM 716 O O . VAL A 1 90 ? -30.525 17.193 6.006 1.00 88.56 90 VAL A O 1
ATOM 719 N N . TYR A 1 91 ? -30.524 18.142 8.049 1.00 84.75 91 TYR A N 1
ATOM 720 C CA . TYR A 1 91 ? -31.573 17.319 8.630 1.00 84.75 91 TYR A CA 1
ATOM 721 C C . TYR A 1 91 ? -32.784 18.195 8.996 1.00 84.75 91 TYR A C 1
ATOM 723 O O . TYR A 1 91 ? -32.605 19.234 9.647 1.00 84.75 91 TYR A O 1
ATOM 731 N N . PRO A 1 92 ? -34.003 17.817 8.561 1.00 78.81 92 PRO A N 1
ATOM 732 C CA . PRO A 1 92 ? -35.223 18.553 8.878 1.00 78.81 92 PRO A CA 1
ATOM 733 C C . PRO A 1 92 ? -35.598 18.417 10.361 1.00 78.81 92 PRO A C 1
ATOM 735 O O . PRO A 1 92 ? -34.888 17.801 11.153 1.00 78.81 92 PRO A O 1
ATOM 738 N N . SER A 1 93 ? -36.727 19.005 10.746 1.00 73.56 93 SER A N 1
ATOM 739 C CA . SER A 1 93 ? -37.188 18.971 12.132 1.00 73.56 93 SER A CA 1
ATOM 740 C C . SER A 1 93 ? -37.471 17.545 12.623 1.00 73.56 93 SER A C 1
ATOM 742 O O . SER A 1 93 ? -38.100 16.769 11.903 1.00 73.56 93 SER A O 1
ATOM 744 N N . PRO A 1 94 ? -37.108 17.203 13.874 1.00 64.31 94 PRO A N 1
ATOM 745 C CA . PRO A 1 94 ? -37.554 15.994 14.559 1.00 64.31 94 PRO A CA 1
ATOM 746 C C . PRO A 1 94 ? -39.078 15.842 14.591 1.00 64.31 94 PRO A C 1
ATOM 748 O O . PRO A 1 94 ? -39.564 14.719 14.613 1.00 64.31 94 PRO A O 1
ATOM 751 N N . ALA A 1 95 ? -39.833 16.949 14.547 1.00 61.66 95 ALA A N 1
ATOM 752 C CA . ALA A 1 95 ? -41.298 16.945 14.479 1.00 61.66 95 ALA A CA 1
ATOM 753 C C . ALA A 1 95 ? -41.848 16.564 13.088 1.00 61.66 95 ALA A C 1
ATOM 755 O O . ALA A 1 95 ? -43.041 16.323 12.926 1.00 61.66 95 ALA A O 1
ATOM 756 N N . SER A 1 96 ? -41.000 16.524 12.060 1.00 63.91 96 SER A N 1
ATOM 757 C CA . SER A 1 96 ? -41.337 16.061 10.709 1.00 63.91 96 SER A CA 1
ATOM 758 C C . SER A 1 96 ? -40.134 15.311 10.131 1.00 63.91 96 SER A C 1
ATOM 760 O O . SER A 1 96 ? -39.449 15.823 9.238 1.00 63.91 96 SER A O 1
ATOM 762 N N . PRO A 1 97 ? -39.826 14.120 10.679 1.00 62.25 97 PRO A N 1
ATOM 763 C CA . PRO A 1 97 ? -38.612 13.401 10.346 1.00 62.25 97 PRO A CA 1
ATOM 764 C C . PRO A 1 97 ? -38.698 12.909 8.901 1.00 62.25 97 PRO A C 1
ATOM 766 O O . PRO A 1 97 ? -39.460 12.002 8.575 1.00 62.25 97 PRO A O 1
ATOM 769 N N . ALA A 1 98 ? -37.886 13.496 8.026 1.00 62.59 98 ALA A N 1
ATOM 770 C CA . ALA A 1 98 ? -37.582 12.914 6.729 1.00 62.59 98 ALA A CA 1
ATOM 771 C C . ALA A 1 98 ? -36.131 12.440 6.744 1.00 62.59 98 ALA A C 1
ATOM 773 O O . ALA A 1 98 ? -35.231 13.145 7.208 1.00 62.59 98 ALA A O 1
ATOM 774 N N . SER A 1 99 ? -35.895 11.230 6.236 1.00 58.12 99 SER A N 1
ATOM 775 C CA . SER A 1 99 ? -34.528 10.745 6.050 1.00 58.12 99 SER A CA 1
ATOM 776 C C . SER A 1 99 ? -33.781 11.701 5.113 1.00 58.12 99 SER A C 1
ATOM 778 O O . SER A 1 99 ? -34.349 12.086 4.088 1.00 58.12 99 SER A O 1
ATOM 780 N N . PRO A 1 100 ? -32.524 12.083 5.410 1.00 60.88 100 PRO A N 1
ATOM 781 C CA . PRO A 1 100 ? -31.746 12.895 4.485 1.00 60.88 100 PRO A CA 1
ATOM 782 C C . PRO A 1 100 ? -31.614 12.154 3.149 1.00 60.88 100 PRO A C 1
ATOM 784 O O . PRO A 1 100 ? -31.321 10.955 3.120 1.00 60.88 100 PRO A O 1
ATOM 787 N N . VAL A 1 101 ? -31.857 12.863 2.044 1.00 55.56 101 VAL A N 1
ATOM 788 C CA . VAL A 1 101 ? -31.736 12.335 0.678 1.00 55.56 101 VAL A CA 1
ATOM 789 C C . VAL A 1 101 ? -30.592 13.075 -0.023 1.00 55.56 101 VAL A C 1
ATOM 791 O O . VAL A 1 101 ? -30.696 14.286 -0.224 1.00 55.56 101 VAL A O 1
ATOM 794 N N . PRO A 1 102 ? -29.500 12.392 -0.420 1.00 61.41 102 PRO A N 1
ATOM 795 C CA . PRO A 1 102 ? -29.221 10.961 -0.251 1.00 61.41 102 PRO A CA 1
ATOM 796 C C . PRO A 1 102 ? -28.931 10.572 1.207 1.00 61.41 102 PRO A C 1
ATOM 798 O O . PRO A 1 102 ? -28.589 11.424 2.021 1.00 61.41 102 PRO A O 1
ATOM 801 N N . ALA A 1 103 ? -29.010 9.274 1.519 1.00 66.25 103 ALA A N 1
ATOM 802 C CA . ALA A 1 103 ? -28.767 8.767 2.868 1.00 66.25 103 ALA A CA 1
ATOM 803 C C . ALA A 1 103 ? -27.379 9.175 3.396 1.00 66.25 103 ALA A C 1
ATOM 805 O O . ALA A 1 103 ? -26.354 8.977 2.731 1.00 66.25 103 ALA A O 1
ATOM 806 N N . CYS A 1 104 ? -27.346 9.714 4.615 1.00 73.88 104 CYS A N 1
ATOM 807 C CA . CYS A 1 104 ? -26.099 10.021 5.301 1.00 73.88 104 CYS A CA 1
ATOM 808 C C . CYS A 1 104 ? -25.487 8.738 5.878 1.00 73.88 104 CYS A C 1
ATOM 810 O O . CYS A 1 104 ? -26.111 8.034 6.672 1.00 73.88 104 CYS A O 1
ATOM 812 N N . THR A 1 105 ? -24.257 8.413 5.476 1.00 74.81 105 THR A N 1
ATOM 813 C CA . THR A 1 105 ? -23.578 7.182 5.913 1.00 74.81 105 THR A CA 1
ATOM 814 C C . THR A 1 105 ? -22.817 7.344 7.223 1.00 74.81 105 THR A C 1
ATOM 816 O O . THR A 1 105 ? -22.404 6.340 7.792 1.00 74.81 105 THR A O 1
ATOM 819 N N . TRP A 1 106 ? -22.616 8.582 7.679 1.00 77.00 106 TRP A N 1
ATOM 820 C CA . TRP A 1 106 ? -21.812 8.928 8.853 1.00 77.00 106 TRP A CA 1
ATOM 821 C C . TRP A 1 106 ? -22.631 9.567 9.985 1.00 77.00 106 TRP A C 1
ATOM 823 O O . TRP A 1 106 ? -22.053 9.933 10.999 1.00 77.00 106 TRP A O 1
ATOM 833 N N . LEU A 1 107 ? -23.961 9.666 9.861 1.00 81.69 107 LEU A N 1
ATOM 834 C CA . LEU A 1 107 ? -24.856 10.055 10.959 1.00 81.69 107 LEU A CA 1
ATOM 835 C C . LEU A 1 107 ? -25.694 8.875 11.442 1.00 81.69 107 LEU A C 1
ATOM 837 O O . LEU A 1 107 ? -26.198 8.071 10.650 1.00 81.69 107 LEU A O 1
ATOM 841 N N . SER A 1 108 ? -25.867 8.804 12.754 1.00 80.81 108 SER A N 1
ATOM 842 C CA . SER A 1 108 ? -26.953 8.075 13.396 1.00 80.81 108 SER A CA 1
ATOM 843 C C . SER A 1 108 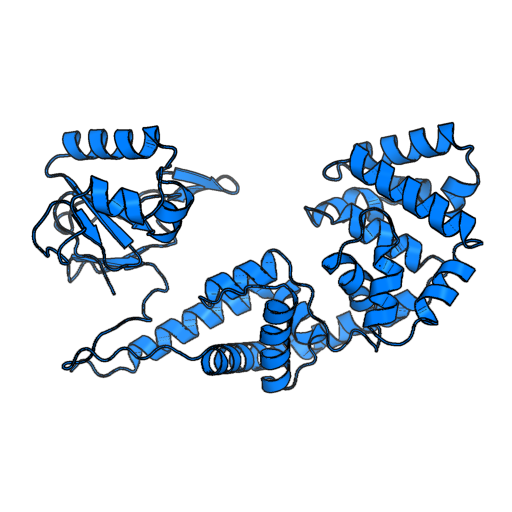? -27.920 9.095 13.980 1.00 80.81 108 SER A C 1
ATOM 845 O O . SER A 1 108 ? -27.483 10.062 14.598 1.00 80.81 108 SER A O 1
ATOM 847 N N . ILE A 1 109 ? -29.216 8.915 13.745 1.00 79.94 109 ILE A N 1
ATOM 848 C CA . ILE A 1 109 ? -30.253 9.835 14.216 1.00 79.94 109 ILE A CA 1
ATOM 849 C C . ILE A 1 109 ? -31.235 9.036 15.050 1.00 79.94 109 ILE A C 1
ATOM 851 O O . ILE A 1 109 ? -31.816 8.070 14.558 1.00 79.94 109 ILE A O 1
ATOM 855 N N . ASP A 1 110 ? -31.406 9.461 16.295 1.00 77.06 110 ASP A N 1
ATOM 856 C CA . ASP A 1 110 ? -32.444 8.966 17.180 1.00 77.06 110 ASP A CA 1
ATOM 857 C C . ASP A 1 110 ? -33.597 9.969 17.181 1.00 77.06 110 ASP A C 1
ATOM 859 O O . ASP A 1 110 ? -33.521 11.058 17.759 1.00 77.06 110 ASP A O 1
ATOM 863 N N . THR A 1 111 ? -34.669 9.611 16.479 1.00 74.94 111 THR A N 1
ATOM 864 C CA . THR A 1 111 ? -35.866 10.444 16.368 1.00 74.94 111 THR A CA 1
ATOM 865 C C . THR A 1 111 ? -36.708 10.439 17.639 1.00 74.94 111 THR A C 1
ATOM 867 O O . THR A 1 111 ? -37.522 11.340 17.799 1.00 74.94 111 THR A O 1
ATOM 870 N N . SER A 1 112 ? -36.528 9.463 18.540 1.00 70.62 112 SER A N 1
ATOM 871 C CA . SER A 1 112 ? -37.297 9.378 19.788 1.00 70.62 112 SER A CA 1
ATOM 872 C C . SER A 1 112 ? -36.870 10.437 20.806 1.00 70.62 112 SER A C 1
ATOM 874 O O . SER A 1 112 ? -37.703 10.961 21.540 1.00 70.62 112 SER A O 1
ATOM 876 N N . VAL A 1 113 ? -35.586 10.808 20.791 1.00 72.81 113 VAL A N 1
ATOM 877 C CA . VAL A 1 113 ? -35.004 11.830 21.676 1.00 72.81 113 VAL A CA 1
ATOM 878 C C . VAL A 1 113 ? -34.482 13.054 20.922 1.00 72.81 113 VAL A C 1
ATOM 880 O O . VAL A 1 113 ? -33.892 13.943 21.530 1.00 72.81 113 VAL A O 1
ATOM 883 N N . ALA A 1 114 ? -34.709 13.123 19.606 1.00 81.50 114 ALA A N 1
ATOM 884 C CA . ALA A 1 114 ? -34.243 14.201 18.738 1.00 81.50 114 ALA A CA 1
ATOM 885 C C . ALA A 1 114 ? -32.730 14.460 18.875 1.00 81.50 114 ALA A C 1
ATOM 887 O O . ALA A 1 114 ? -32.299 15.587 19.105 1.00 81.50 114 ALA A O 1
ATOM 888 N N . MET A 1 115 ? -31.916 13.414 18.729 1.00 82.31 115 MET A N 1
ATOM 889 C CA . MET A 1 115 ? -30.456 13.498 18.844 1.00 82.31 115 MET A CA 1
ATOM 890 C C . MET A 1 115 ? -29.783 12.968 17.575 1.00 82.31 115 MET A C 1
ATOM 892 O O . MET A 1 115 ? -30.250 12.004 16.966 1.00 82.31 115 MET A O 1
ATOM 896 N N . ALA A 1 116 ? -28.654 13.562 17.194 1.00 82.69 116 ALA A N 1
ATOM 897 C CA . ALA A 1 116 ? -27.761 13.011 16.181 1.00 82.69 116 ALA A CA 1
ATOM 898 C C . ALA A 1 116 ? -26.390 12.714 16.779 1.00 82.69 116 ALA A C 1
ATOM 900 O O . ALA A 1 116 ? -25.829 13.516 17.518 1.00 82.69 116 ALA A O 1
ATOM 901 N N . SER A 1 117 ? -25.826 11.571 16.417 1.00 78.19 117 SER A N 1
ATOM 902 C CA . SER A 1 117 ? -24.463 11.184 16.765 1.00 78.19 117 SER A CA 1
ATOM 903 C C . SER A 1 117 ? -23.691 10.816 15.509 1.00 78.19 117 SER A C 1
ATOM 905 O O . SER A 1 117 ? -24.259 10.434 14.477 1.00 78.19 117 SER A O 1
ATOM 907 N N . PHE A 1 118 ? -22.371 10.960 15.565 1.00 75.31 118 PHE A N 1
ATOM 908 C CA . PHE A 1 118 ? -21.529 10.511 14.471 1.00 75.31 118 PHE A CA 1
ATOM 909 C C . PHE A 1 118 ? -21.611 8.978 14.429 1.00 75.31 118 PHE A C 1
ATOM 911 O O . PHE A 1 118 ? -21.468 8.295 15.438 1.00 75.31 118 PHE A O 1
ATOM 918 N N . ARG A 1 119 ? -21.935 8.387 13.281 1.00 66.06 119 ARG A N 1
ATOM 919 C CA . ARG A 1 119 ? -22.132 6.937 13.183 1.00 66.06 119 ARG A CA 1
ATOM 920 C C . ARG A 1 119 ? -20.800 6.247 13.487 1.00 66.06 119 ARG A C 1
ATOM 922 O O . ARG A 1 119 ? -19.836 6.423 12.750 1.00 66.06 119 ARG A O 1
ATOM 929 N N . GLY A 1 120 ? -20.764 5.485 14.580 1.00 48.91 120 GLY A N 1
ATOM 930 C CA . GLY A 1 120 ? -19.534 4.916 15.144 1.00 48.91 120 GLY A CA 1
ATOM 931 C C . GLY A 1 120 ? -18.970 5.669 16.360 1.00 48.91 120 GLY A C 1
ATOM 932 O O . GLY A 1 120 ? -18.001 5.202 16.939 1.00 48.91 120 GLY A O 1
ATOM 933 N N . SER A 1 121 ? -19.580 6.779 16.801 1.00 41.88 121 SER A N 1
ATOM 934 C CA . SER A 1 121 ? -19.174 7.558 17.986 1.00 41.88 121 SER A CA 1
ATOM 935 C C . SER A 1 121 ? -19.853 7.157 19.294 1.00 41.88 121 SER A C 1
ATOM 937 O O . SER A 1 121 ? -19.866 7.936 20.252 1.00 41.88 121 SER A O 1
ATOM 939 N N . ALA A 1 122 ? -20.391 5.942 19.382 1.00 39.16 122 ALA A N 1
ATOM 940 C CA . ALA A 1 122 ? -20.911 5.373 20.629 1.00 39.16 122 ALA A CA 1
ATOM 941 C C . ALA A 1 122 ? -19.795 5.036 21.651 1.00 39.16 122 ALA A C 1
ATOM 943 O O . ALA A 1 122 ? -19.956 4.154 22.483 1.00 39.16 122 ALA A O 1
ATOM 944 N N . PHE A 1 123 ? -18.663 5.740 21.587 1.00 36.75 123 PHE A N 1
ATOM 945 C CA . PHE A 1 123 ? -17.482 5.542 22.422 1.00 36.75 123 PHE A CA 1
ATOM 946 C C . PHE A 1 123 ? -17.280 6.606 23.499 1.00 36.75 123 PHE A C 1
ATOM 948 O O . PHE A 1 123 ? -16.270 6.572 24.189 1.00 36.75 123 PHE A O 1
ATOM 955 N N . LEU A 1 124 ? -18.197 7.560 23.667 1.00 33.59 124 LEU A N 1
ATOM 956 C CA . LEU A 1 124 ? -18.016 8.618 24.663 1.00 33.59 124 LEU A CA 1
ATOM 957 C C . LEU A 1 124 ? -19.314 8.859 25.445 1.00 33.59 124 LEU A C 1
ATOM 959 O O . LEU A 1 124 ? -20.294 9.359 24.890 1.00 33.59 124 LEU A O 1
ATOM 963 N N . HIS A 1 125 ? -19.307 8.504 26.730 1.00 37.81 125 HIS A N 1
ATOM 964 C CA . HIS A 1 125 ? -20.291 8.884 27.748 1.00 37.81 125 HIS A CA 1
ATOM 965 C C . HIS A 1 125 ? -19.554 9.290 29.032 1.00 37.81 125 HIS A C 1
ATOM 967 O O . HIS A 1 125 ? -18.498 8.743 29.340 1.00 37.81 125 HIS A O 1
ATOM 973 N N . SER A 1 126 ? -20.114 10.263 29.752 1.00 28.41 126 SER A N 1
ATOM 974 C CA . SER A 1 126 ? -19.663 10.729 31.066 1.00 28.41 126 SER A CA 1
ATOM 975 C C . SER A 1 126 ? -20.361 9.950 32.177 1.00 28.41 126 SER A C 1
ATOM 977 O O . SER A 1 126 ? -21.570 9.729 32.085 1.00 28.41 126 SER A O 1
ATOM 979 N N . ASP A 1 127 ? -19.645 9.606 33.246 1.00 33.78 127 ASP A N 1
ATOM 980 C CA . ASP A 1 127 ? -20.286 9.197 34.495 1.00 33.78 127 ASP A CA 1
ATOM 981 C C . ASP A 1 127 ? -20.703 10.414 35.341 1.00 33.78 127 ASP A C 1
ATOM 983 O O . ASP A 1 127 ? -20.425 11.572 35.011 1.00 33.78 127 ASP A O 1
ATOM 987 N N . GLN A 1 128 ? -21.377 10.137 36.457 1.00 31.88 128 GLN A N 1
ATOM 988 C CA . GLN A 1 128 ? -21.981 11.125 37.359 1.00 31.88 128 GLN A CA 1
ATOM 989 C C . GLN A 1 128 ? -20.947 11.993 38.113 1.00 31.88 128 GLN A C 1
ATOM 991 O O . GLN A 1 128 ? -21.330 12.869 38.885 1.00 31.88 128 GLN A O 1
ATOM 996 N N . HIS A 1 129 ? -19.645 11.770 37.880 1.00 28.84 129 HIS A N 1
ATOM 997 C CA . HIS A 1 129 ? -18.532 12.525 38.463 1.00 28.84 129 HIS A CA 1
ATOM 998 C C . HIS A 1 129 ? -17.549 13.068 37.407 1.00 28.84 129 HIS A C 1
ATOM 1000 O O . HIS A 1 129 ? -16.498 13.603 37.767 1.00 28.84 129 HIS A O 1
ATOM 1006 N N . GLY A 1 130 ? -17.872 12.963 36.112 1.00 28.92 130 GLY A N 1
ATOM 1007 C CA . GLY A 1 130 ? -17.112 13.595 35.034 1.00 28.92 130 GLY A CA 1
ATOM 1008 C C . GLY A 1 130 ? -15.715 13.014 34.786 1.00 28.92 130 GLY A C 1
ATOM 1009 O O . GLY A 1 130 ? -14.863 13.731 34.257 1.00 28.92 130 GLY A O 1
ATOM 1010 N N . ARG A 1 131 ? -15.442 11.747 35.141 1.00 29.69 131 ARG A N 1
ATOM 1011 C CA . ARG A 1 131 ? -14.147 11.112 34.820 1.00 29.69 131 ARG A CA 1
ATOM 1012 C C . ARG A 1 131 ? -14.199 10.375 33.477 1.00 29.69 131 ARG A C 1
ATOM 1014 O O . ARG A 1 131 ? -15.049 9.523 33.247 1.00 29.69 131 ARG A O 1
ATOM 1021 N N . LEU A 1 132 ? -13.265 10.735 32.595 1.00 33.81 132 LEU A N 1
ATOM 1022 C CA . LEU A 1 132 ? -13.081 10.208 31.239 1.00 33.81 132 LEU A CA 1
ATOM 1023 C C . LEU A 1 132 ? -12.241 8.922 31.289 1.00 33.81 132 LEU A C 1
ATOM 1025 O O . LEU A 1 132 ? -11.151 8.950 31.856 1.00 33.81 132 LEU A O 1
ATOM 1029 N N . PHE A 1 133 ? -12.688 7.831 30.663 1.00 33.38 133 PHE A N 1
ATOM 1030 C CA . PHE A 1 133 ? -11.812 6.690 30.371 1.00 33.38 133 PHE A CA 1
ATOM 1031 C C . PHE A 1 133 ? -11.533 6.616 28.865 1.00 33.38 133 PHE A C 1
ATOM 1033 O O . PHE A 1 133 ? -12.444 6.469 28.052 1.00 33.38 133 PHE A O 1
ATOM 1040 N N . ASP A 1 134 ? -10.253 6.770 28.533 1.00 45.03 134 ASP A N 1
ATOM 1041 C CA . ASP A 1 134 ? -9.619 6.584 27.228 1.00 45.03 134 ASP A CA 1
ATOM 1042 C C . ASP A 1 134 ? -9.309 5.087 27.068 1.00 45.03 134 ASP A C 1
ATOM 1044 O O . ASP A 1 134 ? -8.723 4.506 27.984 1.00 45.03 134 ASP A O 1
ATOM 1048 N N . MET A 1 135 ? -9.698 4.441 25.959 1.00 48.75 135 MET A N 1
ATOM 1049 C CA . MET A 1 135 ? -9.114 3.128 25.663 1.00 48.75 135 MET A CA 1
ATOM 1050 C C . MET A 1 135 ? -7.649 3.383 25.350 1.00 48.75 135 MET A C 1
ATOM 1052 O O . MET A 1 135 ? -7.319 4.016 24.347 1.00 48.75 135 MET A O 1
ATOM 1056 N N . SER A 1 136 ? -6.770 2.872 26.198 1.00 64.75 136 SER A N 1
ATOM 1057 C CA . SER A 1 136 ? -5.345 2.918 25.935 1.00 64.75 136 SER A CA 1
ATOM 1058 C C . SER A 1 136 ? -5.051 2.295 24.569 1.00 64.75 136 SER A C 1
ATOM 1060 O O . SER A 1 136 ? -5.742 1.386 24.097 1.00 64.75 136 SER A O 1
ATOM 1062 N N . ILE A 1 137 ? -3.972 2.747 23.933 1.00 68.62 137 ILE A N 1
ATOM 1063 C CA . ILE A 1 137 ? -3.520 2.191 22.651 1.00 68.62 137 ILE A CA 1
ATOM 1064 C C . ILE A 1 137 ? -3.376 0.655 22.699 1.00 68.62 137 ILE A C 1
ATOM 1066 O O . ILE A 1 137 ? -3.606 -0.021 21.696 1.00 68.62 137 ILE A O 1
ATOM 1070 N N . ASN A 1 138 ? -3.079 0.108 23.882 1.00 72.50 138 ASN A N 1
ATOM 1071 C CA . ASN A 1 138 ? -2.986 -1.325 24.142 1.00 72.50 138 ASN A CA 1
ATOM 1072 C C . ASN A 1 138 ? -4.357 -2.012 24.081 1.00 72.50 138 ASN A C 1
ATOM 1074 O O . ASN A 1 138 ? -4.495 -3.018 23.397 1.00 72.50 138 ASN A O 1
ATOM 1078 N N . GLU A 1 139 ? -5.393 -1.447 24.704 1.00 75.19 139 GLU A N 1
ATOM 1079 C CA . GLU A 1 139 ? -6.756 -1.999 24.643 1.00 75.19 139 GLU A CA 1
ATOM 1080 C C . GLU A 1 139 ? -7.330 -1.952 23.218 1.00 75.19 139 GLU A C 1
ATOM 1082 O O . GLU A 1 139 ? -8.097 -2.830 22.808 1.00 75.19 139 GLU A O 1
ATOM 1087 N N . ILE A 1 140 ? -6.948 -0.942 22.425 1.00 78.88 140 ILE A N 1
ATOM 1088 C CA . ILE A 1 140 ? -7.310 -0.869 21.002 1.00 78.88 140 ILE A CA 1
ATOM 1089 C C . ILE A 1 140 ? -6.598 -1.982 20.218 1.00 78.88 140 ILE A C 1
ATOM 1091 O O . ILE A 1 140 ? -7.233 -2.652 19.397 1.00 78.88 140 ILE A O 1
ATOM 1095 N N . ALA A 1 141 ? -5.309 -2.215 20.484 1.00 83.25 141 ALA A N 1
ATOM 1096 C CA . ALA A 1 141 ? -4.549 -3.304 19.873 1.00 83.25 141 ALA A CA 1
ATOM 1097 C C . ALA A 1 141 ? -5.112 -4.686 20.254 1.00 83.25 141 ALA A C 1
ATOM 1099 O O . ALA A 1 141 ? -5.247 -5.548 19.386 1.00 83.25 141 ALA A O 1
ATOM 1100 N N . GLU A 1 142 ? -5.519 -4.887 21.509 1.00 85.50 142 GLU A N 1
ATOM 1101 C CA . GLU A 1 142 ? -6.187 -6.108 21.980 1.00 85.50 142 GLU A CA 1
ATOM 1102 C C . GLU A 1 142 ? -7.541 -6.333 21.302 1.00 85.50 142 GLU A C 1
ATOM 1104 O O . GLU A 1 142 ? -7.885 -7.455 20.924 1.00 85.50 142 GLU A O 1
ATOM 1109 N N . ASN A 1 143 ? -8.321 -5.270 21.095 1.00 85.19 143 ASN A N 1
ATOM 1110 C CA . ASN A 1 143 ? -9.578 -5.398 20.371 1.00 85.19 143 ASN A CA 1
ATOM 1111 C C . ASN A 1 143 ? -9.340 -5.792 18.905 1.00 85.19 143 ASN A C 1
ATOM 1113 O O . ASN A 1 143 ? -9.949 -6.736 18.392 1.00 85.19 143 ASN A O 1
ATOM 1117 N N . LEU A 1 144 ? -8.407 -5.106 18.238 1.00 92.31 144 LEU A N 1
ATOM 1118 C CA . LEU A 1 144 ? -8.021 -5.438 16.871 1.00 92.31 144 LEU A CA 1
ATOM 1119 C C . LEU A 1 144 ? -7.485 -6.872 16.771 1.00 92.31 144 LEU A C 1
ATOM 1121 O O . LEU A 1 144 ? -7.801 -7.566 15.805 1.00 92.31 144 LEU A O 1
ATOM 1125 N N . SER A 1 145 ? -6.728 -7.342 17.764 1.00 94.69 145 SER A N 1
ATOM 1126 C CA . SER A 1 145 ? -6.183 -8.700 17.777 1.00 94.69 145 SER A CA 1
ATOM 1127 C C . SER A 1 145 ? -7.282 -9.762 17.874 1.00 94.69 145 SER A C 1
ATOM 1129 O O . SER A 1 145 ? -7.237 -10.765 17.160 1.00 94.69 145 SER A O 1
ATOM 1131 N N . CYS A 1 146 ? -8.332 -9.519 18.665 1.00 93.00 146 CYS A N 1
ATOM 1132 C CA . CYS A 1 146 ? -9.495 -10.404 18.749 1.00 93.00 146 CYS A CA 1
ATOM 1133 C C . CYS A 1 146 ? -10.231 -10.509 17.405 1.00 93.00 146 CYS A C 1
ATOM 1135 O O . CYS A 1 146 ? -10.613 -11.606 16.981 1.00 93.00 146 CYS A O 1
ATOM 1137 N N . ILE A 1 147 ? -10.402 -9.375 16.719 1.00 93.75 147 ILE A N 1
ATOM 1138 C CA . ILE A 1 147 ? -11.004 -9.309 15.382 1.00 93.75 147 ILE A CA 1
ATOM 1139 C C . ILE A 1 147 ? -10.124 -10.058 14.375 1.00 93.75 147 ILE A C 1
ATOM 1141 O O . ILE A 1 147 ? -10.607 -10.938 13.659 1.00 93.75 147 ILE A O 1
ATOM 1145 N N . ALA A 1 148 ? -8.822 -9.767 14.367 1.00 96.94 148 ALA A N 1
ATOM 1146 C CA . ALA A 1 148 ? -7.850 -10.389 13.480 1.00 96.94 148 ALA A CA 1
ATOM 1147 C C . ALA A 1 148 ? -7.790 -11.907 13.663 1.00 96.94 148 ALA A C 1
ATOM 1149 O O . ALA A 1 148 ? -7.825 -12.639 12.677 1.00 96.94 148 ALA A O 1
ATOM 1150 N N . LYS A 1 149 ? -7.773 -12.393 14.908 1.00 96.00 149 LYS A N 1
ATOM 1151 C CA . LYS A 1 149 ? -7.771 -13.824 15.232 1.00 96.00 149 LYS A CA 1
ATOM 1152 C C . LYS A 1 149 ? -9.019 -14.526 14.697 1.00 96.00 149 LYS A C 1
ATOM 1154 O O . LYS A 1 149 ? -8.919 -15.605 14.117 1.00 96.00 149 LYS A O 1
ATOM 1159 N N . ARG A 1 150 ? -10.195 -13.906 14.846 1.00 95.38 150 ARG A N 1
ATOM 1160 C CA . ARG A 1 150 ? -11.466 -14.454 14.349 1.00 95.38 150 ARG A CA 1
ATOM 1161 C C . ARG A 1 150 ? -11.497 -14.526 12.825 1.00 95.38 150 ARG A C 1
ATOM 1163 O O . ARG A 1 150 ? -11.817 -15.577 12.275 1.00 95.38 150 ARG A O 1
ATOM 1170 N N . ILE A 1 151 ? -11.140 -13.433 12.150 1.00 95.12 151 ILE A N 1
ATOM 1171 C CA . ILE A 1 151 ? -11.087 -13.387 10.684 1.00 95.12 151 ILE A CA 1
ATOM 1172 C C . ILE A 1 151 ? -10.013 -14.358 10.173 1.00 95.12 151 ILE A C 1
ATOM 1174 O O . ILE A 1 151 ? -10.273 -15.131 9.257 1.00 95.12 151 ILE A O 1
ATOM 1178 N N . GLY A 1 152 ? -8.836 -14.395 10.798 1.00 95.12 152 GLY A N 1
ATOM 1179 C CA . GLY A 1 152 ? -7.747 -15.308 10.451 1.00 95.12 152 GLY A CA 1
ATOM 1180 C C . GLY A 1 152 ? -8.164 -16.776 10.520 1.00 95.12 152 GLY A C 1
ATOM 1181 O O . GLY A 1 152 ? -7.964 -17.509 9.553 1.00 95.12 152 GLY A O 1
ATOM 1182 N N . ALA A 1 153 ? -8.847 -17.184 11.594 1.00 94.69 153 ALA A N 1
ATOM 1183 C CA . ALA A 1 153 ? -9.368 -18.545 11.740 1.00 94.69 153 ALA A CA 1
ATOM 1184 C C . ALA A 1 153 ? -10.357 -18.935 10.622 1.00 94.69 153 ALA A C 1
ATOM 1186 O O . ALA A 1 153 ? -10.388 -20.087 10.195 1.00 94.69 153 ALA A O 1
ATOM 1187 N N . GLN A 1 154 ? -11.131 -17.979 10.100 1.00 95.56 154 GLN A N 1
ATOM 1188 C CA . GLN A 1 154 ? -12.059 -18.204 8.984 1.00 95.56 154 GLN A CA 1
ATOM 1189 C C . GLN A 1 154 ? -11.367 -18.228 7.611 1.00 95.56 154 GLN A C 1
ATOM 1191 O O . GLN A 1 154 ? -11.960 -18.678 6.630 1.00 95.56 154 GLN A O 1
ATOM 1196 N N . ARG A 1 155 ? -10.132 -17.719 7.510 1.00 95.81 155 ARG A N 1
ATOM 1197 C CA . ARG A 1 155 ? -9.417 -17.489 6.242 1.00 95.81 155 ARG A CA 1
ATOM 1198 C C . ARG A 1 155 ? -8.091 -18.250 6.133 1.00 95.81 155 ARG A C 1
ATOM 1200 O O . ARG A 1 155 ? -7.292 -17.933 5.255 1.00 95.81 155 ARG A O 1
ATOM 1207 N N . VAL A 1 156 ? -7.873 -19.279 6.958 1.00 94.56 156 VAL A N 1
ATOM 1208 C CA . VAL A 1 156 ? -6.631 -20.081 6.978 1.00 94.56 156 VAL A CA 1
ATOM 1209 C C . VAL A 1 156 ? -6.247 -20.586 5.585 1.00 94.56 156 VAL A C 1
ATOM 1211 O O . VAL A 1 156 ? -5.118 -20.388 5.153 1.00 94.56 156 VAL A O 1
ATOM 1214 N N . GLN A 1 157 ? -7.192 -21.167 4.840 1.00 95.56 157 GLN A N 1
ATOM 1215 C CA . GLN A 1 157 ? -6.914 -21.703 3.500 1.00 95.56 157 GLN A CA 1
ATOM 1216 C C . GLN A 1 157 ? -6.448 -20.623 2.512 1.00 95.56 157 GLN A C 1
ATOM 1218 O O . GLN A 1 157 ? -5.575 -20.878 1.685 1.00 95.56 157 GLN A O 1
ATOM 1223 N N . GLU A 1 158 ? -6.998 -19.410 2.607 1.00 94.75 158 GLU A N 1
ATOM 1224 C CA . GLU A 1 158 ? -6.589 -18.301 1.745 1.00 94.75 158 GLU A CA 1
ATOM 1225 C C . GLU A 1 158 ? -5.194 -17.795 2.121 1.00 94.75 158 GLU A C 1
ATOM 1227 O O . GLU A 1 158 ? -4.385 -17.519 1.237 1.00 94.75 158 GLU A O 1
ATOM 1232 N N . LEU A 1 159 ? -4.877 -17.725 3.418 1.00 94.88 159 LEU A N 1
ATOM 1233 C CA . LEU A 1 159 ? -3.531 -17.384 3.875 1.00 94.88 159 LEU A CA 1
ATOM 1234 C C . LEU A 1 159 ? -2.502 -18.407 3.391 1.00 94.88 159 LEU A C 1
ATOM 1236 O O . LEU A 1 159 ? -1.493 -18.008 2.813 1.00 94.88 159 LEU A O 1
ATOM 1240 N N . GLU A 1 160 ? -2.774 -19.704 3.538 1.00 95.62 160 GLU A N 1
ATOM 1241 C CA . GLU A 1 160 ? -1.888 -20.758 3.030 1.00 95.62 160 GLU A CA 1
ATOM 1242 C C . GLU A 1 160 ? -1.703 -20.666 1.512 1.00 95.62 160 GLU A C 1
ATOM 1244 O O . GLU A 1 160 ? -0.581 -20.763 1.015 1.00 95.62 160 GLU A O 1
ATOM 1249 N N . ARG A 1 161 ? -2.770 -20.366 0.760 1.00 96.00 161 ARG A N 1
ATOM 1250 C CA . ARG A 1 161 ? -2.679 -20.128 -0.687 1.00 96.00 161 ARG A CA 1
ATOM 1251 C C . ARG A 1 161 ? -1.768 -18.945 -1.019 1.00 96.00 161 ARG A C 1
ATOM 1253 O O . ARG A 1 161 ? -0.980 -19.038 -1.956 1.00 96.00 161 ARG A O 1
ATOM 1260 N N . LEU A 1 162 ? -1.869 -17.840 -0.281 1.00 93.94 162 LEU A N 1
ATOM 1261 C CA . LEU A 1 162 ? -1.028 -16.658 -0.491 1.00 93.94 162 LEU A CA 1
ATOM 1262 C C . LEU A 1 162 ? 0.445 -16.928 -0.138 1.00 93.94 162 LEU A C 1
ATOM 1264 O O . LEU A 1 162 ? 1.330 -16.415 -0.820 1.00 93.94 162 LEU A O 1
ATOM 1268 N N . LYS A 1 163 ? 0.729 -17.766 0.869 1.00 95.25 163 LYS A N 1
ATOM 1269 C CA . LYS A 1 163 ? 2.103 -18.162 1.240 1.00 95.25 163 LYS A CA 1
ATOM 1270 C C . LYS A 1 163 ? 2.822 -18.920 0.117 1.00 95.25 163 LYS A C 1
ATOM 1272 O O . LYS A 1 163 ? 4.047 -18.842 0.016 1.00 95.25 163 LYS A O 1
ATOM 1277 N N . LEU A 1 164 ? 2.083 -19.584 -0.782 1.00 93.12 164 LEU A N 1
ATOM 1278 C CA . LEU A 1 164 ? 2.652 -20.259 -1.958 1.00 93.12 164 LEU A CA 1
ATOM 1279 C C . LEU A 1 164 ? 3.338 -19.302 -2.941 1.00 93.12 164 LEU A C 1
ATOM 1281 O O . LEU A 1 164 ? 4.155 -19.755 -3.744 1.00 93.12 164 LEU A O 1
ATOM 1285 N N . GLU A 1 165 ? 3.069 -17.992 -2.874 1.00 91.06 165 GLU A N 1
ATOM 1286 C CA . GLU A 1 165 ? 3.777 -16.994 -3.686 1.00 91.06 165 GLU A CA 1
ATOM 1287 C C . GLU A 1 165 ? 5.274 -16.898 -3.360 1.00 91.06 165 GLU A C 1
ATOM 1289 O O . GLU A 1 165 ? 6.035 -16.337 -4.146 1.00 91.06 165 GLU A O 1
ATOM 1294 N N . HIS A 1 166 ? 5.744 -17.558 -2.295 1.00 92.56 166 HIS A N 1
ATOM 1295 C CA . HIS A 1 166 ? 7.167 -17.818 -2.074 1.00 92.56 166 HIS A CA 1
ATOM 1296 C C . HIS A 1 166 ? 7.881 -18.419 -3.293 1.00 92.56 166 HIS A C 1
ATOM 1298 O O . HIS A 1 166 ? 9.029 -18.079 -3.575 1.00 92.56 166 HIS A O 1
ATOM 1304 N N . ARG A 1 167 ? 7.190 -19.240 -4.096 1.00 91.62 167 ARG A N 1
ATOM 1305 C CA . ARG A 1 167 ? 7.738 -19.788 -5.350 1.00 91.62 167 ARG A CA 1
ATOM 1306 C C . ARG A 1 167 ? 8.187 -18.706 -6.338 1.00 91.62 167 ARG A C 1
ATOM 1308 O O . ARG A 1 167 ? 9.077 -18.950 -7.147 1.00 91.62 167 ARG A O 1
ATOM 1315 N N . SER A 1 168 ? 7.596 -17.511 -6.273 1.00 91.38 168 SER A N 1
ATOM 1316 C CA . SER A 1 168 ? 7.910 -16.394 -7.163 1.00 91.38 168 SER A CA 1
ATOM 1317 C C . SER A 1 168 ? 9.305 -15.808 -6.901 1.00 91.38 168 SER A C 1
ATOM 1319 O O . SER A 1 168 ? 9.848 -15.159 -7.794 1.00 91.38 168 SER A O 1
ATOM 1321 N N . LEU A 1 169 ? 9.940 -16.113 -5.757 1.00 91.12 169 LEU A N 1
ATOM 1322 C CA . LEU A 1 169 ? 11.373 -15.855 -5.546 1.00 91.12 169 LEU A CA 1
ATOM 1323 C C . LEU A 1 169 ? 12.259 -16.631 -6.519 1.00 91.12 169 LEU A C 1
ATOM 1325 O O . LEU A 1 169 ? 13.362 -16.180 -6.808 1.00 91.12 169 LEU A O 1
ATOM 1329 N N . GLN A 1 170 ? 11.802 -17.779 -7.029 1.00 91.44 170 GLN A N 1
ATOM 1330 C CA . GLN A 1 170 ? 12.598 -18.614 -7.931 1.00 91.44 170 GLN A CA 1
ATOM 1331 C C . GLN A 1 170 ? 12.624 -18.104 -9.369 1.00 91.44 170 GLN A C 1
ATOM 1333 O O . GLN A 1 170 ? 13.434 -18.577 -10.163 1.00 91.44 170 GLN A O 1
ATOM 1338 N N . ARG A 1 171 ? 11.801 -17.106 -9.706 1.00 92.62 171 ARG A N 1
ATOM 1339 C CA . ARG A 1 171 ? 11.835 -16.469 -11.022 1.00 92.62 171 ARG A CA 1
ATOM 1340 C C . ARG A 1 171 ? 13.217 -15.875 -11.298 1.00 92.62 171 ARG A C 1
ATOM 1342 O O . ARG A 1 171 ? 13.771 -15.157 -10.465 1.00 92.62 171 ARG A O 1
ATOM 1349 N N . GLU A 1 172 ? 13.737 -16.107 -12.497 1.00 92.25 172 GLU A N 1
ATOM 1350 C CA . GLU A 1 172 ? 14.987 -15.484 -12.957 1.00 92.25 172 GLU A CA 1
ATOM 1351 C C . GLU A 1 172 ? 14.861 -13.953 -12.999 1.00 92.25 172 GLU A C 1
ATOM 1353 O O . GLU A 1 172 ? 15.769 -13.230 -12.597 1.00 92.25 172 GLU A O 1
ATOM 1358 N N . ASP A 1 173 ? 13.683 -13.451 -13.379 1.00 95.12 173 ASP A N 1
ATOM 1359 C CA . ASP A 1 173 ? 13.363 -12.026 -13.441 1.00 95.12 173 ASP A CA 1
ATOM 1360 C C . ASP A 1 173 ? 12.701 -11.476 -12.166 1.00 95.12 173 ASP A C 1
ATOM 1362 O O . ASP A 1 173 ? 12.150 -10.377 -12.222 1.00 95.12 173 ASP A O 1
ATOM 1366 N N . PHE A 1 174 ? 12.742 -12.200 -11.033 1.00 95.62 174 PHE A N 1
ATOM 1367 C CA . PHE A 1 174 ? 12.033 -11.863 -9.783 1.00 95.62 174 PHE A CA 1
ATOM 1368 C C . PHE A 1 174 ? 12.056 -10.356 -9.477 1.00 95.62 174 PHE A C 1
ATOM 1370 O O . PHE A 1 174 ? 11.011 -9.704 -9.454 1.00 95.62 174 PHE A O 1
ATOM 1377 N N . LEU A 1 175 ? 13.248 -9.781 -9.301 1.00 97.62 175 LEU A N 1
ATOM 1378 C CA . LEU A 1 175 ? 13.380 -8.383 -8.896 1.00 97.62 175 LEU A CA 1
ATOM 1379 C C . LEU A 1 175 ? 12.759 -7.433 -9.930 1.00 97.62 175 LEU A C 1
ATOM 1381 O O . LEU A 1 175 ? 12.026 -6.515 -9.570 1.00 97.62 175 LEU A O 1
ATOM 1385 N N . TRP A 1 176 ? 12.990 -7.683 -11.219 1.00 98.50 176 TRP A N 1
ATOM 1386 C CA . TRP A 1 176 ? 12.425 -6.871 -12.295 1.00 98.50 176 TRP A CA 1
ATOM 1387 C C . TRP A 1 176 ? 10.901 -6.952 -12.349 1.00 98.50 176 TRP A C 1
ATOM 1389 O O . TRP A 1 176 ? 10.228 -5.921 -12.408 1.00 98.50 176 TRP A O 1
ATOM 1399 N N . HIS A 1 177 ? 10.349 -8.162 -12.256 1.00 98.12 177 HIS A N 1
ATOM 1400 C CA . HIS A 1 177 ? 8.910 -8.392 -12.236 1.00 98.12 177 HIS A CA 1
ATOM 1401 C C . HIS A 1 177 ? 8.229 -7.599 -11.112 1.00 98.12 177 HIS A C 1
ATOM 1403 O O . HIS A 1 177 ? 7.250 -6.886 -11.350 1.00 98.12 177 HIS A O 1
ATOM 1409 N N . PHE A 1 178 ? 8.772 -7.653 -9.892 1.00 97.94 178 PHE A N 1
ATOM 1410 C CA . PHE A 1 178 ? 8.168 -6.977 -8.741 1.00 97.94 178 PHE A CA 1
ATOM 1411 C C . PHE A 1 178 ? 8.401 -5.455 -8.717 1.00 97.94 178 PHE A C 1
ATOM 1413 O O . PHE A 1 178 ? 7.563 -4.714 -8.184 1.00 97.94 178 PHE A O 1
ATOM 1420 N N . LEU A 1 179 ? 9.454 -4.952 -9.372 1.00 98.56 179 LEU A N 1
ATOM 1421 C CA . LEU A 1 179 ? 9.593 -3.521 -9.675 1.00 98.56 179 LEU A CA 1
ATOM 1422 C C . LEU A 1 179 ? 8.481 -3.061 -10.628 1.00 98.56 179 LEU A C 1
ATOM 1424 O O . LEU A 1 179 ? 7.755 -2.110 -10.320 1.00 98.56 179 LEU A O 1
ATOM 1428 N N . LEU A 1 180 ? 8.265 -3.780 -11.736 1.00 98.31 180 LEU A N 1
ATOM 1429 C CA . LEU A 1 180 ? 7.164 -3.494 -12.660 1.00 98.31 180 LEU A CA 1
ATOM 1430 C C . LEU A 1 180 ? 5.801 -3.575 -11.960 1.00 98.31 180 LEU A C 1
ATOM 1432 O O . LEU A 1 180 ? 4.962 -2.697 -12.170 1.00 98.31 180 LEU A O 1
ATOM 1436 N N . GLN A 1 181 ? 5.582 -4.559 -11.081 1.00 97.50 181 GLN A N 1
ATOM 1437 C CA . GLN A 1 181 ? 4.340 -4.699 -10.308 1.00 97.50 181 GLN A CA 1
ATOM 1438 C C . GLN A 1 181 ? 4.114 -3.503 -9.385 1.00 97.50 181 GLN A C 1
ATOM 1440 O O . GLN A 1 181 ? 3.003 -2.955 -9.324 1.00 97.50 181 GLN A O 1
ATOM 1445 N N . SER A 1 182 ? 5.170 -3.052 -8.709 1.00 96.56 182 SER A N 1
ATOM 1446 C CA . SER A 1 182 ? 5.132 -1.866 -7.856 1.00 96.56 182 SER A CA 1
ATOM 1447 C C . SER A 1 182 ? 4.727 -0.632 -8.659 1.00 96.56 182 SER A C 1
ATOM 1449 O O . SER A 1 182 ? 3.810 0.094 -8.265 1.00 96.56 182 SER A O 1
ATOM 1451 N N . PHE A 1 183 ? 5.318 -0.418 -9.836 1.00 97.56 183 PHE A N 1
ATOM 1452 C CA . PHE A 1 183 ? 4.967 0.716 -10.692 1.00 97.56 183 PHE A CA 1
ATOM 1453 C C . PHE A 1 183 ? 3.568 0.583 -11.296 1.00 97.56 183 PHE A C 1
ATOM 1455 O O . PHE A 1 183 ? 2.815 1.562 -11.311 1.00 97.56 183 PHE A O 1
ATOM 1462 N N . ALA A 1 184 ? 3.154 -0.609 -11.718 1.00 96.56 184 ALA A N 1
ATOM 1463 C CA . ALA A 1 184 ? 1.823 -0.845 -12.268 1.00 96.56 184 ALA A CA 1
ATOM 1464 C C . ALA A 1 184 ? 0.723 -0.503 -11.252 1.00 96.56 184 ALA A C 1
ATOM 1466 O O . ALA A 1 184 ? -0.258 0.167 -11.583 1.00 96.56 184 ALA A O 1
ATOM 1467 N N . THR A 1 185 ? 0.914 -0.909 -9.997 1.00 93.19 185 THR A N 1
ATOM 1468 C CA . THR A 1 185 ? -0.068 -0.742 -8.916 1.00 93.19 185 THR A CA 1
ATOM 1469 C C . THR A 1 185 ? 0.045 0.597 -8.189 1.00 93.19 185 THR A C 1
ATOM 1471 O O . THR A 1 185 ? -0.877 0.990 -7.465 1.00 93.19 185 THR A O 1
ATOM 1474 N N . MET A 1 186 ? 1.134 1.346 -8.398 1.00 91.81 186 MET A N 1
ATOM 1475 C CA . MET A 1 186 ? 1.377 2.604 -7.699 1.00 91.81 186 MET A CA 1
ATOM 1476 C C . MET A 1 186 ? 0.265 3.629 -7.948 1.00 91.81 186 MET A C 1
ATOM 1478 O O . MET A 1 186 ? 0.042 4.105 -9.064 1.00 91.81 186 MET A O 1
ATOM 1482 N N . GLY A 1 187 ? -0.443 3.971 -6.872 1.00 85.44 187 GLY A N 1
ATOM 1483 C CA . GLY A 1 187 ? -1.586 4.882 -6.867 1.00 85.44 187 GLY A CA 1
ATOM 1484 C C . GLY A 1 187 ? -2.925 4.247 -7.260 1.00 85.44 187 GLY A C 1
ATOM 1485 O O . GLY A 1 187 ? -3.961 4.812 -6.915 1.00 85.44 187 GLY A O 1
ATOM 1486 N N . ARG A 1 188 ? -2.940 3.095 -7.949 1.00 84.38 188 ARG A N 1
ATOM 1487 C CA . ARG A 1 188 ? -4.164 2.330 -8.246 1.00 84.38 188 ARG A CA 1
ATOM 1488 C C . ARG A 1 188 ? -3.832 0.895 -8.670 1.00 84.38 188 ARG A C 1
ATOM 1490 O O . ARG A 1 188 ? -3.222 0.695 -9.716 1.00 84.38 188 ARG A O 1
ATOM 1497 N N . SER A 1 189 ? -4.333 -0.097 -7.931 1.00 84.88 189 SER A N 1
ATOM 1498 C CA . SER A 1 189 ? -4.078 -1.525 -8.200 1.00 84.88 189 SER A CA 1
ATOM 1499 C C . SER A 1 189 ? -4.520 -1.989 -9.593 1.00 84.88 189 SER A C 1
ATOM 1501 O O . SER A 1 189 ? -3.887 -2.859 -10.179 1.00 84.88 189 SER A O 1
ATOM 1503 N N . SER A 1 190 ? -5.553 -1.370 -10.178 1.00 87.62 190 SER A N 1
ATOM 1504 C CA . SER A 1 190 ? -6.043 -1.736 -11.514 1.00 87.62 190 SER A CA 1
ATOM 1505 C C . SER A 1 190 ? -5.027 -1.512 -12.640 1.00 87.62 190 SER A C 1
ATOM 1507 O O . SER A 1 190 ? -5.211 -2.083 -13.710 1.00 87.62 190 SER A O 1
ATOM 1509 N N . GLY A 1 191 ? -3.975 -0.709 -12.424 1.00 93.25 191 GLY A N 1
ATOM 1510 C CA . GLY A 1 191 ? -2.909 -0.524 -13.415 1.00 93.25 191 GLY A CA 1
ATOM 1511 C C . GLY A 1 191 ? -2.125 -1.808 -13.701 1.00 93.25 191 GLY A C 1
ATOM 1512 O O . GLY A 1 191 ? -1.609 -1.965 -14.804 1.00 93.25 191 GLY A O 1
ATOM 1513 N N . TRP A 1 192 ? -2.130 -2.771 -12.770 1.00 96.44 192 TRP A N 1
ATOM 1514 C CA . TRP A 1 192 ? -1.571 -4.108 -12.987 1.00 96.44 192 TRP A CA 1
ATOM 1515 C C . TRP A 1 192 ? -2.152 -4.786 -14.229 1.00 96.44 192 TRP A C 1
ATOM 1517 O O . TRP A 1 192 ? -1.396 -5.315 -15.036 1.00 96.44 192 TRP A O 1
ATOM 1527 N N . ARG A 1 193 ? -3.475 -4.691 -14.444 1.00 96.50 193 ARG A N 1
ATOM 1528 C CA . ARG A 1 193 ? -4.145 -5.327 -15.594 1.00 96.50 193 ARG A CA 1
ATOM 1529 C C . ARG A 1 193 ? -3.604 -4.830 -16.930 1.00 96.50 193 ARG A C 1
ATOM 1531 O O . ARG A 1 193 ? -3.540 -5.602 -17.869 1.00 96.50 193 ARG A O 1
ATOM 1538 N N . GLY A 1 194 ? -3.245 -3.550 -17.010 1.00 96.81 194 GLY A N 1
ATOM 1539 C CA . GLY A 1 194 ? -2.779 -2.940 -18.251 1.00 96.81 194 GLY A CA 1
ATOM 1540 C C . GLY A 1 194 ? -1.292 -3.144 -18.523 1.00 96.81 194 GLY A C 1
ATOM 1541 O O . GLY A 1 194 ? -0.918 -3.220 -19.687 1.00 96.81 194 GLY A O 1
ATOM 1542 N N . LEU A 1 195 ? -0.445 -3.197 -17.487 1.00 97.50 195 LEU A N 1
ATOM 1543 C CA . LEU A 1 195 ? 1.008 -3.323 -17.669 1.00 97.50 195 LEU A CA 1
ATOM 1544 C C . LEU A 1 195 ? 1.498 -4.772 -17.600 1.00 97.50 195 LEU A C 1
ATOM 1546 O O . LEU A 1 195 ? 2.306 -5.161 -18.430 1.00 97.50 195 LEU A O 1
ATOM 1550 N N . ILE A 1 196 ? 1.030 -5.545 -16.616 1.00 97.38 196 ILE A N 1
ATOM 1551 C CA . ILE A 1 196 ? 1.466 -6.934 -16.386 1.00 97.38 196 ILE A CA 1
ATOM 1552 C C . ILE A 1 196 ? 0.424 -7.926 -16.900 1.00 97.38 196 ILE A C 1
ATOM 1554 O O . ILE A 1 196 ? 0.772 -8.897 -17.559 1.00 97.38 196 ILE A O 1
ATOM 1558 N N . GLY A 1 197 ? -0.859 -7.678 -16.622 1.00 96.31 197 GLY A N 1
ATOM 1559 C CA . GLY A 1 197 ? -1.943 -8.572 -17.038 1.00 96.31 197 GLY A CA 1
ATOM 1560 C C . GLY A 1 197 ? -2.158 -8.626 -18.553 1.00 96.31 197 GLY A C 1
ATOM 1561 O O . GLY A 1 197 ? -2.677 -9.616 -19.057 1.00 96.31 197 GLY A O 1
ATOM 1562 N N . GLU A 1 198 ? -1.748 -7.585 -19.278 1.00 97.50 198 GLU A N 1
ATOM 1563 C CA . GLU A 1 198 ? -1.777 -7.540 -20.738 1.00 97.50 198 GLU A CA 1
ATOM 1564 C C . GLU A 1 198 ? -0.418 -7.983 -21.283 1.00 97.50 198 GLU A C 1
ATOM 1566 O O . GLU A 1 198 ? 0.546 -7.211 -21.293 1.00 97.50 198 GLU A O 1
ATOM 1571 N N . ARG A 1 199 ? -0.350 -9.233 -21.747 1.00 97.00 199 ARG A N 1
ATOM 1572 C CA . ARG A 1 199 ? 0.902 -9.878 -22.158 1.00 97.00 199 ARG A CA 1
ATOM 1573 C C . ARG A 1 199 ? 1.621 -9.113 -23.266 1.00 97.00 199 ARG A C 1
ATOM 1575 O O . ARG A 1 199 ? 2.832 -8.939 -23.194 1.00 97.00 199 ARG A O 1
ATOM 1582 N N . SER A 1 200 ? 0.874 -8.549 -24.221 1.00 97.56 200 SER A N 1
ATOM 1583 C CA . SER A 1 200 ? 1.465 -7.756 -25.306 1.00 97.56 200 SER A CA 1
ATOM 1584 C C . SER A 1 200 ? 2.192 -6.504 -24.807 1.00 97.56 200 SER A C 1
ATOM 1586 O O . SER A 1 200 ? 3.126 -6.041 -25.455 1.00 97.56 200 SER A O 1
ATOM 1588 N N . ASN A 1 201 ? 1.778 -5.945 -23.668 1.00 98.25 201 ASN A N 1
ATOM 1589 C CA . ASN A 1 201 ? 2.454 -4.817 -23.036 1.00 98.25 201 ASN A CA 1
ATOM 1590 C C . ASN A 1 201 ? 3.612 -5.297 -22.158 1.00 98.25 201 ASN A C 1
ATOM 1592 O O . ASN A 1 201 ? 4.693 -4.720 -22.234 1.00 98.25 201 ASN A O 1
ATOM 1596 N N . TYR A 1 202 ? 3.392 -6.343 -21.357 1.00 98.44 202 TYR A N 1
ATOM 1597 C CA . TYR A 1 202 ? 4.396 -6.874 -20.435 1.00 98.44 202 TYR A CA 1
ATOM 1598 C C . TYR A 1 202 ? 5.657 -7.345 -21.165 1.00 98.44 202 TYR A C 1
ATOM 1600 O O . TYR A 1 202 ? 6.762 -6.957 -20.786 1.00 98.44 202 TYR A O 1
ATOM 1608 N N . ASP A 1 203 ? 5.493 -8.089 -22.262 1.00 98.31 203 ASP A N 1
ATOM 1609 C CA . ASP A 1 203 ? 6.604 -8.673 -23.019 1.00 98.31 203 ASP A CA 1
ATOM 1610 C C . ASP A 1 203 ? 7.558 -7.594 -23.574 1.00 98.31 203 ASP A C 1
ATOM 1612 O O . ASP A 1 203 ? 8.771 -7.798 -23.611 1.00 98.31 203 ASP A O 1
ATOM 1616 N N . GLN A 1 204 ? 7.036 -6.404 -23.906 1.00 98.62 204 GLN A N 1
ATOM 1617 C CA . GLN A 1 204 ? 7.815 -5.262 -24.411 1.00 98.62 204 GLN A CA 1
ATOM 1618 C C . GLN A 1 204 ? 8.658 -4.557 -23.341 1.00 98.62 204 GLN A C 1
ATOM 1620 O O . GLN A 1 204 ? 9.580 -3.819 -23.677 1.00 98.62 204 GLN A O 1
ATOM 1625 N N . VAL A 1 205 ? 8.332 -4.741 -22.060 1.00 98.50 205 VAL A N 1
ATOM 1626 C CA . VAL A 1 205 ? 9.027 -4.095 -20.933 1.00 98.50 205 VAL A CA 1
ATOM 1627 C C . VAL A 1 205 ? 9.742 -5.100 -20.037 1.00 98.50 205 VAL A C 1
ATOM 1629 O O . VAL A 1 205 ? 10.160 -4.758 -18.932 1.00 98.50 205 VAL A O 1
ATOM 1632 N N . THR A 1 206 ? 9.919 -6.339 -20.496 1.00 98.56 206 THR A N 1
ATOM 1633 C CA . THR A 1 206 ? 10.839 -7.285 -19.853 1.00 98.56 206 THR A CA 1
ATOM 1634 C C . THR A 1 206 ? 12.274 -6.760 -19.929 1.00 98.56 206 THR A C 1
ATOM 1636 O O . THR A 1 206 ? 12.642 -6.049 -20.865 1.00 98.56 206 THR A O 1
ATOM 1639 N N . PHE A 1 207 ? 13.110 -7.107 -18.947 1.00 98.56 207 PHE A N 1
ATOM 1640 C CA . PHE A 1 207 ? 14.508 -6.671 -18.941 1.00 98.56 207 PHE A CA 1
ATOM 1641 C C . PHE A 1 207 ? 15.243 -7.141 -20.202 1.00 98.56 207 PHE A C 1
ATOM 1643 O O . PHE A 1 207 ? 16.005 -6.384 -20.799 1.00 98.56 207 PHE A O 1
ATOM 1650 N N . GLU A 1 208 ? 14.968 -8.367 -20.649 1.00 98.00 208 GLU A N 1
ATOM 1651 C CA . GLU A 1 208 ? 15.519 -8.917 -21.883 1.00 98.00 208 GLU A CA 1
ATOM 1652 C C . GLU A 1 208 ? 15.085 -8.119 -23.122 1.00 98.00 208 GLU A C 1
ATOM 1654 O O . GLU A 1 208 ? 15.944 -7.709 -23.903 1.00 98.00 208 GLU A O 1
ATOM 1659 N N . ALA A 1 209 ? 13.786 -7.830 -23.288 1.00 98.44 209 ALA A N 1
ATOM 1660 C CA . ALA A 1 209 ? 13.305 -7.046 -24.427 1.00 98.44 209 ALA A CA 1
ATOM 1661 C C . ALA A 1 209 ? 13.936 -5.650 -24.459 1.00 98.44 209 ALA A C 1
ATOM 1663 O O . ALA A 1 209 ? 14.418 -5.212 -25.502 1.00 98.44 209 ALA A O 1
ATOM 1664 N N . LEU A 1 210 ? 14.008 -4.980 -23.306 1.00 98.69 210 LEU A N 1
ATOM 1665 C CA . LEU A 1 210 ? 14.625 -3.659 -23.201 1.00 98.69 210 LEU A CA 1
ATOM 1666 C C . LEU A 1 210 ? 16.144 -3.693 -23.435 1.00 98.69 210 LEU A C 1
ATOM 1668 O O . LEU A 1 210 ? 16.697 -2.708 -23.921 1.00 98.69 210 LEU A O 1
ATOM 1672 N N . SER A 1 211 ? 16.824 -4.800 -23.127 1.00 98.25 211 SER A N 1
ATOM 1673 C CA . SER A 1 211 ? 18.274 -4.945 -23.346 1.00 98.25 211 SER A CA 1
ATOM 1674 C C . SER A 1 211 ? 18.660 -5.045 -24.820 1.00 98.25 211 SER A C 1
ATOM 1676 O O . SER A 1 211 ? 19.797 -4.745 -25.167 1.00 98.25 211 SER A O 1
ATOM 1678 N N . ARG A 1 212 ? 17.720 -5.435 -25.689 1.00 98.25 212 ARG A N 1
ATOM 1679 C CA . ARG A 1 212 ? 17.927 -5.544 -27.144 1.00 98.25 212 ARG A CA 1
ATOM 1680 C C . ARG A 1 212 ? 17.731 -4.221 -27.889 1.00 98.25 212 ARG A C 1
ATOM 1682 O O . ARG A 1 212 ? 18.017 -4.151 -29.079 1.00 98.25 212 ARG A O 1
ATOM 1689 N N . LEU A 1 213 ? 17.210 -3.202 -27.211 1.00 98.50 213 LEU A N 1
ATOM 1690 C CA . LEU A 1 213 ? 16.976 -1.872 -27.769 1.00 98.50 213 LEU A CA 1
ATOM 1691 C C . LEU A 1 213 ? 18.146 -0.947 -27.439 1.00 98.50 213 LEU A C 1
ATOM 1693 O O . LEU A 1 213 ? 18.768 -1.092 -26.383 1.00 98.50 213 LEU A O 1
ATOM 1697 N N . ASP A 1 214 ? 18.393 0.044 -28.293 1.00 98.12 214 ASP A N 1
ATOM 1698 C CA . ASP A 1 214 ? 19.228 1.187 -27.924 1.00 98.12 214 ASP A CA 1
ATOM 1699 C C . ASP A 1 214 ? 18.513 2.099 -26.906 1.00 98.12 214 ASP A C 1
ATOM 1701 O O . ASP A 1 214 ? 17.351 1.888 -26.545 1.00 98.12 214 ASP A O 1
ATOM 1705 N N . ASP A 1 215 ? 19.215 3.104 -26.384 1.00 97.56 215 ASP A N 1
ATOM 1706 C CA . ASP A 1 215 ? 18.681 3.967 -25.328 1.00 97.56 215 ASP A CA 1
ATOM 1707 C C . ASP A 1 215 ? 17.444 4.772 -25.776 1.00 97.56 215 ASP A C 1
ATOM 1709 O O . ASP A 1 215 ? 16.499 4.919 -24.993 1.00 97.56 215 ASP A O 1
ATOM 1713 N N . ALA A 1 216 ? 17.409 5.236 -27.029 1.00 98.19 216 ALA A N 1
ATOM 1714 C CA . ALA A 1 216 ? 16.325 6.060 -27.559 1.00 98.19 216 ALA A CA 1
ATOM 1715 C C . ALA A 1 216 ? 15.058 5.233 -27.830 1.00 98.19 216 ALA A C 1
ATOM 1717 O O . ALA A 1 216 ? 13.946 5.637 -27.466 1.00 98.19 216 ALA A O 1
ATOM 1718 N N . ASP A 1 217 ? 15.211 4.055 -28.431 1.00 98.62 217 ASP A N 1
ATOM 1719 C CA . ASP A 1 217 ? 14.108 3.138 -28.701 1.00 98.62 217 ASP A CA 1
ATOM 1720 C C . ASP A 1 217 ? 13.585 2.492 -27.415 1.00 98.62 217 ASP A C 1
ATOM 1722 O O . ASP A 1 217 ? 12.370 2.309 -27.267 1.00 98.62 217 ASP A O 1
ATOM 1726 N N . ARG A 1 218 ? 14.456 2.229 -26.430 1.00 98.75 218 ARG A N 1
ATOM 1727 C CA . ARG A 1 218 ? 14.041 1.770 -25.098 1.00 98.75 218 ARG A CA 1
ATOM 1728 C C . ARG A 1 218 ? 13.163 2.801 -24.405 1.00 98.75 218 ARG A C 1
ATOM 1730 O O . ARG A 1 218 ? 12.092 2.453 -23.905 1.00 98.75 218 ARG A O 1
ATOM 1737 N N . GLU A 1 219 ? 13.579 4.066 -24.392 1.00 98.75 219 GLU A N 1
ATOM 1738 C CA . GLU A 1 219 ? 12.775 5.141 -23.809 1.00 98.75 219 GLU A CA 1
ATOM 1739 C C . GLU A 1 219 ? 11.417 5.268 -24.509 1.00 98.75 219 GLU A C 1
ATOM 1741 O O . GLU A 1 219 ? 10.373 5.291 -23.843 1.00 98.75 219 GLU A O 1
ATOM 1746 N N . ARG A 1 220 ? 11.414 5.285 -25.849 1.00 98.69 220 ARG A N 1
ATOM 1747 C CA . ARG A 1 220 ? 10.184 5.358 -26.648 1.00 98.69 220 ARG A CA 1
ATOM 1748 C C . ARG A 1 220 ? 9.237 4.205 -26.316 1.00 98.69 220 ARG A C 1
ATOM 1750 O O . ARG A 1 220 ? 8.051 4.444 -26.075 1.00 98.69 220 ARG A O 1
ATOM 1757 N N . THR A 1 221 ? 9.766 2.985 -26.242 1.00 98.81 221 THR A N 1
ATOM 1758 C CA . THR A 1 221 ? 9.010 1.762 -25.939 1.00 98.81 221 THR A CA 1
ATOM 1759 C C . THR A 1 221 ? 8.388 1.825 -24.549 1.00 98.81 221 THR A C 1
ATOM 1761 O O . THR A 1 221 ? 7.171 1.695 -24.414 1.00 98.81 221 THR A O 1
ATOM 1764 N N . VAL A 1 222 ? 9.179 2.109 -23.508 1.00 98.81 222 VAL A N 1
ATOM 1765 C CA . VAL A 1 222 ? 8.678 2.146 -22.124 1.00 98.81 222 VAL A CA 1
ATOM 1766 C C . VAL A 1 222 ? 7.595 3.217 -21.957 1.00 98.81 222 VAL A C 1
ATOM 1768 O O . VAL A 1 222 ? 6.549 2.945 -21.358 1.00 98.81 222 VAL A O 1
ATOM 1771 N N . ARG A 1 223 ? 7.789 4.420 -22.516 1.00 98.75 223 ARG A N 1
ATOM 1772 C CA . ARG A 1 223 ? 6.781 5.494 -22.452 1.00 98.75 223 ARG A CA 1
ATOM 1773 C C . ARG A 1 223 ? 5.497 5.115 -23.188 1.00 98.75 223 ARG A C 1
ATOM 1775 O O . ARG A 1 223 ? 4.403 5.312 -22.649 1.00 98.75 223 ARG A O 1
ATOM 1782 N N . ALA A 1 224 ? 5.612 4.551 -24.391 1.00 98.69 224 ALA A N 1
ATOM 1783 C CA . ALA A 1 224 ? 4.464 4.106 -25.177 1.00 98.69 224 ALA A CA 1
ATOM 1784 C C . ALA A 1 224 ? 3.669 3.016 -24.444 1.00 98.69 224 ALA A C 1
ATOM 1786 O O . ALA A 1 224 ? 2.449 3.139 -24.300 1.00 98.69 224 ALA A O 1
ATOM 1787 N N . VAL A 1 225 ? 4.355 2.006 -23.900 1.00 98.69 225 VAL A N 1
ATOM 1788 C CA . VAL A 1 225 ? 3.731 0.923 -23.132 1.00 98.69 225 VAL A CA 1
ATOM 1789 C C . VAL A 1 225 ? 3.052 1.458 -21.874 1.00 98.69 225 VAL A C 1
ATOM 1791 O O . VAL A 1 225 ? 1.893 1.128 -21.640 1.00 98.69 225 VAL A O 1
ATOM 1794 N N . CYS A 1 226 ? 3.690 2.340 -21.097 1.00 98.44 226 CYS A N 1
ATOM 1795 C CA . CYS A 1 226 ? 3.069 2.922 -19.900 1.00 98.44 226 CYS A CA 1
ATOM 1796 C C . CYS A 1 226 ? 1.759 3.663 -20.225 1.00 98.44 226 CYS A C 1
ATOM 1798 O O . CYS A 1 226 ? 0.763 3.521 -19.507 1.00 98.44 226 CYS A O 1
ATOM 1800 N N . ARG A 1 227 ? 1.726 4.426 -21.327 1.00 98.06 227 ARG A N 1
ATOM 1801 C CA . ARG A 1 227 ? 0.512 5.122 -21.789 1.00 98.06 227 ARG A CA 1
ATOM 1802 C C . ARG A 1 227 ? -0.550 4.139 -22.283 1.00 98.06 227 ARG A C 1
ATOM 1804 O O . ARG A 1 227 ? -1.703 4.245 -21.866 1.00 98.06 227 ARG A O 1
ATOM 1811 N N . LYS A 1 228 ? -0.165 3.152 -23.099 1.00 97.75 228 LYS A N 1
ATOM 1812 C CA . LYS A 1 228 ? -1.062 2.099 -23.611 1.00 97.75 228 LYS A CA 1
ATOM 1813 C C . LYS A 1 228 ? -1.673 1.267 -22.480 1.00 97.75 228 LYS A C 1
ATOM 1815 O O . LYS A 1 228 ? -2.870 0.992 -22.496 1.00 97.75 228 LYS A O 1
ATOM 1820 N N . ALA A 1 229 ? -0.880 0.953 -21.459 1.00 97.19 229 ALA A N 1
ATOM 1821 C CA . ALA A 1 229 ? -1.292 0.267 -20.238 1.00 97.19 229 ALA A CA 1
ATOM 1822 C C . ALA A 1 229 ? -2.214 1.113 -19.339 1.00 97.19 229 ALA A C 1
ATOM 1824 O O . ALA A 1 229 ? -2.785 0.591 -18.379 1.00 97.19 229 ALA A O 1
ATOM 1825 N N . LYS A 1 230 ? -2.366 2.416 -19.621 1.00 96.06 230 LYS A N 1
ATOM 1826 C CA . LYS A 1 230 ? -3.191 3.363 -18.852 1.00 96.06 230 LYS A CA 1
ATOM 1827 C C . LYS A 1 230 ? -2.836 3.384 -17.360 1.00 96.06 230 LYS A C 1
ATOM 1829 O O . LYS A 1 230 ? -3.706 3.577 -16.504 1.00 96.06 230 LYS A O 1
ATOM 1834 N N . ILE A 1 231 ? -1.558 3.192 -17.026 1.00 95.69 231 ILE A N 1
ATOM 1835 C CA . ILE A 1 231 ? -1.103 3.321 -15.640 1.00 95.69 231 ILE A CA 1
ATOM 1836 C C . ILE A 1 231 ? -1.114 4.798 -15.235 1.00 95.69 231 ILE A C 1
ATOM 1838 O O . ILE A 1 231 ? -0.839 5.692 -16.034 1.00 95.69 231 ILE A O 1
ATOM 1842 N N . ARG A 1 232 ? -1.424 5.079 -13.967 1.00 95.06 232 ARG A N 1
ATOM 1843 C CA . ARG A 1 232 ? -1.382 6.451 -13.433 1.00 95.06 232 ARG A CA 1
ATOM 1844 C C . ARG A 1 232 ? 0.033 7.024 -13.555 1.00 95.06 232 ARG A C 1
ATOM 1846 O O . ARG A 1 232 ? 0.964 6.320 -13.185 1.00 95.06 232 ARG A O 1
ATOM 1853 N N . MET A 1 233 ? 0.165 8.299 -13.939 1.00 96.00 233 MET A N 1
ATOM 1854 C CA . MET A 1 233 ? 1.458 8.991 -14.105 1.00 96.00 233 MET A CA 1
ATOM 1855 C C . MET A 1 233 ? 2.407 8.229 -15.053 1.00 96.00 233 MET A C 1
ATOM 1857 O O . MET A 1 233 ? 3.495 7.834 -14.631 1.00 96.00 233 MET A O 1
ATOM 1861 N N . PRO A 1 234 ? 1.991 7.974 -16.306 1.00 97.38 234 PRO A N 1
ATOM 1862 C CA . PRO A 1 234 ? 2.712 7.072 -17.199 1.00 97.38 234 PRO A CA 1
ATOM 1863 C C . PRO A 1 234 ? 4.145 7.541 -17.472 1.00 97.38 234 PRO A C 1
ATOM 1865 O O . PRO A 1 234 ? 5.052 6.720 -17.430 1.00 97.38 234 PRO A O 1
ATOM 1868 N N . ASP A 1 235 ? 4.370 8.844 -17.656 1.00 97.62 235 ASP A N 1
ATOM 1869 C CA . ASP A 1 235 ? 5.704 9.368 -17.975 1.00 97.62 235 ASP A CA 1
ATOM 1870 C C . ASP A 1 235 ? 6.667 9.258 -16.791 1.00 97.62 235 ASP A C 1
ATOM 1872 O O . ASP A 1 235 ? 7.743 8.688 -16.924 1.00 97.62 235 ASP A O 1
ATOM 1876 N N . LYS A 1 236 ? 6.233 9.678 -15.597 1.00 98.12 236 LYS A N 1
ATOM 1877 C CA . LYS A 1 236 ? 7.037 9.554 -14.372 1.00 98.12 236 LYS A CA 1
ATOM 1878 C C . LYS A 1 236 ? 7.363 8.095 -14.031 1.00 98.12 236 LYS A C 1
ATOM 1880 O O . LYS A 1 236 ? 8.429 7.802 -13.503 1.00 98.12 236 LYS A O 1
ATOM 1885 N N . LYS A 1 237 ? 6.447 7.164 -14.308 1.00 97.88 237 LYS A N 1
ATOM 1886 C CA . LYS A 1 237 ? 6.701 5.732 -14.102 1.00 97.88 237 LYS A CA 1
ATOM 1887 C C . LYS A 1 237 ? 7.601 5.137 -15.174 1.00 97.88 237 LYS A C 1
ATOM 1889 O O . LYS A 1 237 ? 8.391 4.261 -14.846 1.00 97.88 237 LYS A O 1
ATOM 1894 N N . ALA A 1 238 ? 7.523 5.624 -16.410 1.00 98.69 238 ALA A N 1
ATOM 1895 C CA . ALA A 1 238 ? 8.498 5.278 -17.432 1.00 98.69 238 ALA A CA 1
ATOM 1896 C C . ALA A 1 238 ? 9.911 5.693 -16.995 1.00 98.69 238 ALA A C 1
ATOM 1898 O O . ALA A 1 238 ? 10.829 4.884 -17.095 1.00 98.69 238 ALA A O 1
ATOM 1899 N N . ASP A 1 239 ? 10.069 6.883 -16.404 1.00 98.69 239 ASP A N 1
ATOM 1900 C CA . ASP A 1 239 ? 11.359 7.335 -15.865 1.00 98.69 239 ASP A CA 1
ATOM 1901 C C . ASP A 1 239 ? 11.878 6.400 -14.758 1.00 98.69 239 ASP A C 1
ATOM 1903 O O . ASP A 1 239 ? 13.061 6.059 -14.739 1.00 98.69 239 ASP A O 1
ATOM 1907 N N . PHE A 1 240 ? 10.997 5.929 -13.865 1.00 98.75 240 PHE A N 1
ATOM 1908 C CA . PHE A 1 240 ? 11.359 4.941 -12.840 1.00 98.75 240 PHE A CA 1
ATOM 1909 C C . PHE A 1 240 ? 11.792 3.602 -13.438 1.00 98.75 240 PHE A C 1
ATOM 1911 O O . PHE A 1 240 ? 12.826 3.074 -13.038 1.00 98.75 240 PHE A O 1
ATOM 1918 N N . ILE A 1 241 ? 11.050 3.075 -14.417 1.00 98.81 241 ILE A N 1
ATOM 1919 C CA . ILE A 1 241 ? 11.385 1.817 -15.102 1.00 98.81 241 ILE A CA 1
ATOM 1920 C C . ILE A 1 241 ? 12.747 1.934 -15.793 1.00 98.81 241 ILE A C 1
ATOM 1922 O O . ILE A 1 241 ? 13.600 1.070 -15.611 1.00 98.81 241 ILE A O 1
ATOM 1926 N N . LEU A 1 242 ? 12.984 3.021 -16.533 1.00 98.88 242 LEU A N 1
ATOM 1927 C CA . LEU A 1 242 ? 14.255 3.271 -17.220 1.00 98.88 242 LEU A CA 1
ATOM 1928 C C . LEU A 1 242 ? 15.415 3.446 -16.230 1.00 98.88 242 LEU A C 1
ATOM 1930 O O . LEU A 1 242 ? 16.510 2.940 -16.464 1.00 98.88 242 LEU A O 1
ATOM 1934 N N . GLY A 1 243 ? 15.178 4.128 -15.107 1.00 98.75 243 GLY A N 1
ATOM 1935 C CA . GLY A 1 243 ? 16.160 4.268 -14.035 1.00 98.75 243 GLY A CA 1
ATOM 1936 C C . GLY A 1 243 ? 16.511 2.933 -13.375 1.00 98.75 243 GLY A C 1
ATOM 1937 O O . GLY A 1 243 ? 17.689 2.639 -13.189 1.00 98.75 243 GLY A O 1
ATOM 1938 N N . CYS A 1 244 ? 15.511 2.096 -13.090 1.00 98.75 244 CYS A N 1
ATOM 1939 C CA . CYS A 1 244 ? 15.722 0.747 -12.564 1.00 98.75 244 CYS A CA 1
ATOM 1940 C C . CYS A 1 244 ? 16.455 -0.147 -13.567 1.00 98.75 244 CYS A C 1
ATOM 1942 O O . CYS A 1 244 ? 17.333 -0.907 -13.173 1.00 98.75 244 CYS A O 1
ATOM 1944 N N . PHE A 1 245 ? 16.120 -0.042 -14.857 1.00 98.81 245 PHE A N 1
ATOM 1945 C CA . PHE A 1 245 ? 16.798 -0.784 -15.916 1.00 98.81 245 PHE A CA 1
ATOM 1946 C C . PHE A 1 245 ? 18.295 -0.466 -15.934 1.00 98.81 245 PHE A C 1
ATOM 1948 O O . PHE A 1 245 ? 19.111 -1.383 -15.896 1.00 98.81 245 PHE A O 1
ATOM 1955 N N . ARG A 1 246 ? 18.652 0.829 -15.928 1.00 98.69 246 ARG A N 1
ATOM 1956 C CA . ARG A 1 246 ? 20.054 1.266 -15.857 1.00 98.69 246 ARG A CA 1
ATOM 1957 C C . ARG A 1 246 ? 20.741 0.728 -14.608 1.00 98.69 246 ARG A C 1
ATOM 1959 O O . ARG A 1 246 ? 21.774 0.093 -14.736 1.00 98.69 246 ARG A O 1
ATOM 1966 N N . LEU A 1 247 ? 20.123 0.880 -13.436 1.00 98.62 247 LEU A N 1
ATOM 1967 C CA . LEU A 1 247 ? 20.701 0.404 -12.178 1.00 98.62 247 LEU A CA 1
ATOM 1968 C C . LEU A 1 247 ? 20.990 -1.107 -12.197 1.00 98.62 247 LEU A C 1
ATOM 1970 O O . LEU A 1 247 ? 22.073 -1.527 -11.807 1.00 98.62 247 LEU A O 1
ATOM 1974 N N . ILE A 1 248 ? 20.054 -1.926 -12.684 1.00 98.62 248 ILE A N 1
ATOM 1975 C CA . ILE A 1 248 ? 20.247 -3.383 -12.780 1.00 98.62 248 ILE A CA 1
ATOM 1976 C C . ILE A 1 248 ? 21.322 -3.728 -13.808 1.00 98.62 248 ILE A C 1
ATOM 1978 O O . ILE A 1 248 ? 22.151 -4.598 -13.551 1.00 98.62 248 ILE A O 1
ATOM 1982 N N . ARG A 1 249 ? 21.328 -3.056 -14.964 1.00 98.19 249 ARG A N 1
ATOM 1983 C CA . ARG A 1 249 ? 22.370 -3.240 -15.979 1.00 98.19 249 ARG A CA 1
ATOM 1984 C C . ARG A 1 249 ? 23.750 -2.937 -15.395 1.00 98.19 249 ARG A C 1
ATOM 1986 O O . ARG A 1 249 ? 24.651 -3.756 -15.538 1.00 98.19 249 ARG A O 1
ATOM 1993 N N . ASP A 1 250 ? 23.885 -1.819 -14.691 1.00 98.19 250 ASP A N 1
ATOM 1994 C CA . ASP A 1 250 ? 25.143 -1.371 -14.093 1.00 98.19 250 ASP A CA 1
ATOM 1995 C C . ASP A 1 250 ? 25.584 -2.285 -12.930 1.00 98.19 250 ASP A C 1
ATOM 1997 O O . ASP A 1 250 ? 26.776 -2.433 -12.669 1.00 98.19 250 ASP A O 1
ATOM 2001 N N . MET A 1 251 ? 24.643 -2.966 -12.262 1.00 97.75 251 MET A N 1
ATOM 2002 C CA . MET A 1 251 ? 24.951 -4.021 -11.291 1.00 97.75 251 MET A CA 1
ATOM 2003 C C . MET A 1 251 ? 25.494 -5.303 -11.932 1.00 97.75 251 MET A C 1
ATOM 2005 O O . MET A 1 251 ? 26.050 -6.109 -11.200 1.00 97.75 251 MET A O 1
ATOM 2009 N N . GLY A 1 252 ? 25.363 -5.503 -13.247 1.00 97.44 252 GLY A N 1
ATOM 2010 C CA . GLY A 1 252 ? 25.748 -6.744 -13.935 1.00 97.44 252 GLY A CA 1
ATOM 2011 C C . GLY A 1 252 ? 24.567 -7.612 -14.385 1.00 97.44 252 GLY A C 1
ATOM 2012 O O . GLY A 1 252 ? 24.757 -8.768 -14.756 1.00 97.44 252 GLY A O 1
ATOM 2013 N N . GLY A 1 253 ? 23.344 -7.074 -14.372 1.00 97.69 253 GLY A N 1
ATOM 2014 C CA . GLY A 1 253 ? 22.132 -7.753 -14.831 1.00 97.69 253 GLY A CA 1
ATOM 2015 C C . GLY A 1 253 ? 21.274 -8.337 -13.705 1.00 97.69 253 GLY A C 1
ATOM 2016 O O . GLY A 1 253 ? 21.532 -8.148 -12.516 1.00 97.69 253 GLY A O 1
ATOM 2017 N N . LEU A 1 254 ? 20.206 -9.041 -14.097 1.00 97.62 254 LEU A N 1
ATOM 2018 C CA . LEU A 1 254 ? 19.168 -9.535 -13.180 1.00 97.62 254 LEU A CA 1
ATOM 2019 C C . LEU A 1 254 ? 19.715 -10.455 -12.086 1.00 97.62 254 LEU A C 1
ATOM 2021 O O . LEU A 1 254 ? 19.367 -10.283 -10.918 1.00 97.62 254 LEU A O 1
ATOM 2025 N N . ASN A 1 255 ? 20.577 -11.402 -12.463 1.00 95.88 255 ASN A N 1
ATOM 2026 C CA . ASN A 1 255 ? 21.119 -12.395 -11.538 1.00 95.88 255 ASN A CA 1
ATOM 2027 C C . ASN A 1 255 ? 21.966 -11.736 -10.451 1.00 95.88 255 ASN A C 1
ATOM 2029 O O . ASN A 1 255 ? 21.780 -12.022 -9.273 1.00 95.88 255 ASN A O 1
ATOM 2033 N N . GLU A 1 256 ? 22.835 -10.800 -10.829 1.00 97.69 256 GLU A N 1
ATOM 2034 C CA . GLU A 1 256 ? 23.697 -10.103 -9.877 1.00 97.69 256 GLU A CA 1
ATOM 2035 C C . GLU A 1 256 ? 22.888 -9.167 -8.967 1.00 97.69 256 GLU A C 1
ATOM 2037 O O . GLU A 1 256 ? 23.078 -9.162 -7.751 1.00 97.69 256 GLU A O 1
ATOM 2042 N N . ALA A 1 257 ? 21.900 -8.448 -9.511 1.00 97.94 257 ALA A N 1
ATOM 2043 C CA . ALA A 1 257 ? 20.999 -7.628 -8.702 1.00 97.94 257 ALA A CA 1
ATOM 2044 C C . ALA A 1 257 ? 20.181 -8.469 -7.697 1.00 97.94 257 ALA A C 1
ATOM 2046 O O . ALA A 1 257 ? 20.028 -8.070 -6.540 1.00 97.94 257 ALA A O 1
ATOM 2047 N N . ARG A 1 258 ? 19.694 -9.652 -8.108 1.00 97.06 258 ARG A N 1
ATOM 2048 C CA . ARG A 1 258 ? 19.011 -10.613 -7.225 1.00 97.06 258 ARG A CA 1
ATOM 2049 C C . ARG A 1 258 ? 19.953 -11.129 -6.138 1.00 97.06 258 ARG A C 1
ATOM 2051 O O . ARG A 1 258 ? 19.579 -11.094 -4.968 1.00 97.06 258 ARG A O 1
ATOM 2058 N N . SER A 1 259 ? 21.156 -11.572 -6.500 1.00 96.88 259 SER A N 1
ATOM 2059 C CA . SER A 1 259 ? 22.154 -12.068 -5.547 1.00 96.88 259 SER A CA 1
ATOM 2060 C C . SER A 1 259 ? 22.502 -11.011 -4.503 1.00 96.88 259 SER A C 1
ATOM 2062 O O . SER A 1 259 ? 22.454 -11.296 -3.308 1.00 96.88 259 SER A O 1
ATOM 2064 N N . ARG A 1 260 ? 22.747 -9.763 -4.923 1.00 98.00 260 ARG A N 1
ATOM 2065 C CA . ARG A 1 260 ? 23.041 -8.652 -4.004 1.00 98.00 260 ARG A CA 1
ATOM 2066 C C . ARG A 1 260 ? 21.890 -8.333 -3.061 1.00 98.00 260 ARG A C 1
ATOM 2068 O O . ARG A 1 260 ? 22.152 -8.073 -1.889 1.00 98.00 260 ARG A O 1
ATOM 2075 N N . LEU A 1 261 ? 20.646 -8.356 -3.548 1.00 98.00 261 LEU A N 1
ATOM 2076 C CA . LEU A 1 261 ? 19.458 -8.163 -2.713 1.00 98.00 261 LEU A CA 1
ATOM 2077 C C . LEU A 1 261 ? 19.347 -9.263 -1.652 1.00 98.00 261 LEU A C 1
ATOM 2079 O O . LEU A 1 261 ? 19.174 -8.964 -0.474 1.00 98.00 261 LEU A O 1
ATOM 2083 N N . LEU A 1 262 ? 19.441 -10.530 -2.058 1.00 96.31 262 LEU A N 1
ATOM 2084 C CA . LEU A 1 262 ? 19.256 -11.658 -1.143 1.00 96.31 262 LEU A CA 1
ATOM 2085 C C . LEU A 1 262 ? 20.406 -11.787 -0.135 1.00 96.31 262 LEU A C 1
ATOM 2087 O O . LEU A 1 262 ? 20.157 -12.175 1.003 1.00 96.31 262 LEU A O 1
ATOM 2091 N N . ALA A 1 263 ? 21.618 -11.378 -0.521 1.00 97.56 263 ALA A N 1
ATOM 2092 C CA . ALA A 1 263 ? 22.791 -11.336 0.348 1.00 97.56 263 ALA A CA 1
ATOM 2093 C C . ALA A 1 263 ? 22.741 -10.234 1.422 1.00 97.56 263 ALA A C 1
ATOM 2095 O O . ALA A 1 263 ? 23.570 -10.243 2.329 1.00 97.56 263 ALA A O 1
ATOM 2096 N N . GLN A 1 264 ? 21.811 -9.273 1.341 1.00 98.25 264 GLN A N 1
ATOM 2097 C CA . GLN A 1 264 ? 21.677 -8.272 2.399 1.00 98.25 264 GLN A CA 1
ATOM 2098 C C . GLN A 1 264 ? 21.212 -8.913 3.706 1.00 98.25 264 GLN A C 1
ATOM 2100 O O . GLN A 1 264 ? 20.299 -9.739 3.710 1.00 98.25 264 GLN A O 1
ATOM 2105 N N . GLU A 1 265 ? 21.782 -8.470 4.820 1.00 95.75 265 GLU A N 1
ATOM 2106 C CA . GLU A 1 265 ? 21.432 -8.983 6.139 1.00 95.75 265 GLU A CA 1
ATOM 2107 C C . GLU A 1 265 ? 20.046 -8.494 6.582 1.00 95.75 265 GLU A C 1
ATOM 2109 O O . GLU A 1 265 ? 19.775 -7.290 6.666 1.00 95.75 265 GLU A O 1
ATOM 2114 N N . GLY A 1 266 ? 19.168 -9.460 6.858 1.00 95.88 266 GLY A N 1
ATOM 2115 C CA . GLY A 1 266 ? 17.840 -9.243 7.414 1.00 95.88 266 GLY A CA 1
ATOM 2116 C C . GLY A 1 266 ? 16.937 -8.301 6.612 1.00 95.88 266 GLY A C 1
ATOM 2117 O O . GLY A 1 266 ? 17.187 -7.919 5.462 1.00 95.88 266 GLY A O 1
ATOM 2118 N N . ARG A 1 267 ? 15.842 -7.904 7.261 1.00 94.69 267 ARG A N 1
ATOM 2119 C CA . ARG A 1 267 ? 14.815 -7.029 6.686 1.00 94.69 267 ARG A CA 1
ATOM 2120 C C . ARG A 1 267 ? 15.367 -5.658 6.305 1.00 94.69 267 ARG A C 1
ATOM 2122 O O . ARG A 1 267 ? 15.139 -5.176 5.196 1.00 94.69 267 ARG A O 1
ATOM 2129 N N . ASP A 1 268 ? 16.089 -5.026 7.222 1.00 94.50 268 ASP A N 1
ATOM 2130 C CA . ASP A 1 268 ? 16.475 -3.623 7.087 1.00 94.50 268 ASP A CA 1
ATOM 2131 C C . ASP A 1 268 ? 17.575 -3.434 6.031 1.00 94.50 268 ASP A C 1
ATOM 2133 O O . ASP A 1 268 ? 17.521 -2.471 5.260 1.00 94.50 268 ASP A O 1
ATOM 2137 N N . GLY A 1 269 ? 18.506 -4.389 5.902 1.00 97.88 269 GLY A N 1
ATOM 2138 C CA . GLY A 1 269 ? 19.486 -4.411 4.814 1.00 97.88 269 GLY A CA 1
ATOM 2139 C C . GLY A 1 269 ? 18.814 -4.546 3.446 1.00 97.88 269 GLY A C 1
ATOM 2140 O O . GLY A 1 269 ? 19.093 -3.770 2.528 1.00 97.88 269 GLY A O 1
ATOM 2141 N N . LYS A 1 270 ? 17.848 -5.465 3.325 1.00 98.31 270 LYS A N 1
ATOM 2142 C CA . LYS A 1 270 ? 17.054 -5.651 2.098 1.00 98.31 270 LYS A CA 1
ATOM 2143 C C . LYS A 1 270 ? 16.231 -4.408 1.749 1.00 98.31 270 LYS A C 1
ATOM 2145 O O . LYS A 1 270 ? 16.218 -3.990 0.591 1.00 98.31 270 LYS A O 1
ATOM 2150 N N . ILE A 1 271 ? 15.605 -3.756 2.735 1.00 96.06 271 ILE A N 1
ATOM 2151 C CA . ILE A 1 271 ? 14.910 -2.472 2.535 1.00 96.06 271 ILE A CA 1
ATOM 2152 C C . ILE A 1 271 ? 15.891 -1.404 2.043 1.00 96.06 271 ILE A C 1
ATOM 2154 O O . ILE A 1 271 ? 15.603 -0.733 1.052 1.00 96.06 271 ILE A O 1
ATOM 2158 N N . LYS A 1 272 ? 17.053 -1.252 2.691 1.00 97.81 272 LYS A N 1
ATOM 2159 C CA . LYS A 1 272 ? 18.073 -0.265 2.306 1.00 97.81 272 LYS A CA 1
ATOM 2160 C C . LYS A 1 272 ? 18.560 -0.477 0.873 1.00 97.81 272 LYS A C 1
ATOM 2162 O O . LYS A 1 272 ? 18.766 0.499 0.155 1.00 97.81 272 LYS A O 1
ATOM 2167 N N . PHE A 1 273 ? 18.707 -1.727 0.441 1.00 98.56 273 PHE A N 1
ATOM 2168 C CA . PHE A 1 273 ? 19.020 -2.053 -0.948 1.00 98.56 273 PHE A CA 1
ATOM 2169 C C . PHE A 1 273 ? 17.899 -1.627 -1.902 1.00 98.56 273 PHE A C 1
ATOM 2171 O O . PHE A 1 273 ? 18.148 -0.912 -2.870 1.00 98.56 273 PHE A O 1
ATOM 2178 N N . LEU A 1 274 ? 16.649 -1.995 -1.608 1.00 98.38 274 LEU A N 1
ATOM 2179 C CA . LEU A 1 274 ? 15.503 -1.672 -2.465 1.00 98.38 274 LEU A CA 1
ATOM 2180 C C . LEU A 1 274 ? 15.233 -0.164 -2.574 1.00 98.38 274 LEU A C 1
ATOM 2182 O O . LEU A 1 274 ? 14.778 0.294 -3.619 1.00 98.38 274 LEU A O 1
ATOM 2186 N N . LEU A 1 275 ? 15.553 0.622 -1.544 1.00 97.25 275 LEU A N 1
ATOM 2187 C CA . LEU A 1 275 ? 15.425 2.086 -1.568 1.00 97.25 275 LEU A CA 1
ATOM 2188 C C . LEU A 1 275 ? 16.364 2.778 -2.573 1.00 97.25 275 LEU A C 1
ATOM 2190 O O . LEU A 1 275 ? 16.153 3.947 -2.884 1.00 97.25 275 LEU A O 1
ATOM 2194 N N . GLN A 1 276 ? 17.372 2.080 -3.105 1.00 98.12 276 GLN A N 1
ATOM 2195 C CA . GLN A 1 276 ? 18.240 2.611 -4.165 1.00 98.12 276 GLN A CA 1
ATOM 2196 C C . GLN A 1 276 ? 17.528 2.672 -5.526 1.00 98.12 276 GLN A C 1
ATOM 2198 O O . GLN A 1 276 ? 17.945 3.417 -6.412 1.00 98.12 276 GLN A O 1
ATOM 2203 N N . PHE A 1 277 ? 16.447 1.904 -5.709 1.00 98.56 277 PHE A N 1
ATOM 2204 C CA . PHE A 1 277 ? 15.714 1.849 -6.969 1.00 98.56 277 PHE A CA 1
ATOM 2205 C C . PHE A 1 277 ? 14.812 3.080 -7.142 1.00 98.56 277 PHE A C 1
ATOM 2207 O O . PHE A 1 277 ? 13.974 3.363 -6.277 1.00 98.56 277 PHE A O 1
ATOM 2214 N N . PRO A 1 278 ? 14.905 3.799 -8.278 1.00 98.06 278 PRO A N 1
ATOM 2215 C CA . PRO A 1 278 ? 14.068 4.964 -8.537 1.00 98.06 278 PRO A CA 1
ATOM 2216 C C . PRO A 1 278 ? 12.571 4.668 -8.386 1.00 98.06 278 PRO A C 1
ATOM 2218 O O . PRO A 1 278 ? 12.024 3.762 -9.010 1.00 98.06 278 PRO A O 1
ATOM 2221 N N . GLY A 1 279 ? 11.892 5.461 -7.555 1.00 95.88 279 GLY A N 1
ATOM 2222 C CA . GLY A 1 279 ? 10.453 5.330 -7.309 1.00 95.88 279 GLY A CA 1
ATOM 2223 C C . GLY A 1 279 ? 10.059 4.299 -6.246 1.00 95.88 279 GLY A C 1
ATOM 2224 O O . GLY A 1 279 ? 8.874 4.219 -5.907 1.00 95.88 279 GLY A O 1
ATOM 2225 N N . ILE A 1 280 ? 11.009 3.553 -5.676 1.00 97.12 280 ILE A N 1
ATOM 2226 C CA . ILE A 1 280 ? 10.755 2.620 -4.575 1.00 97.12 280 ILE A CA 1
ATOM 2227 C C . ILE A 1 280 ? 10.929 3.338 -3.235 1.00 97.12 280 ILE A C 1
ATOM 2229 O O . ILE A 1 280 ? 12.027 3.670 -2.808 1.00 97.12 280 ILE A O 1
ATOM 2233 N N . GLY A 1 281 ? 9.805 3.591 -2.562 1.00 91.94 281 GLY A N 1
ATOM 2234 C CA . GLY A 1 281 ? 9.779 4.091 -1.183 1.00 91.94 281 GLY A CA 1
ATOM 2235 C C . GLY A 1 281 ? 9.590 2.973 -0.146 1.00 91.94 281 GLY A C 1
ATOM 2236 O O . GLY A 1 281 ? 9.336 1.827 -0.529 1.00 91.94 281 GLY A O 1
ATOM 2237 N N . PRO A 1 282 ? 9.592 3.300 1.165 1.00 88.25 282 PRO A N 1
ATOM 2238 C CA . PRO A 1 282 ? 9.549 2.320 2.262 1.00 88.25 282 PRO A CA 1
ATOM 2239 C C . PRO A 1 282 ? 8.421 1.285 2.169 1.00 88.25 282 PRO A C 1
ATOM 2241 O O . PRO A 1 282 ? 8.622 0.113 2.485 1.00 88.25 282 PRO A O 1
ATOM 2244 N N . LYS A 1 283 ? 7.244 1.707 1.689 1.00 89.62 283 LYS A N 1
ATOM 2245 C CA . LYS A 1 283 ? 6.099 0.820 1.458 1.00 89.62 283 LYS A CA 1
ATOM 2246 C C . LYS A 1 283 ? 6.378 -0.219 0.367 1.00 89.62 283 LYS A C 1
ATOM 2248 O O . LYS A 1 283 ? 6.112 -1.398 0.556 1.00 89.62 283 LYS A O 1
ATOM 2253 N N . TYR A 1 284 ? 6.873 0.213 -0.796 1.00 93.75 284 TYR A N 1
ATOM 2254 C CA . TYR A 1 284 ? 7.102 -0.702 -1.920 1.00 93.75 284 TYR A CA 1
ATOM 2255 C C . TYR A 1 284 ? 8.305 -1.612 -1.666 1.00 93.75 284 TYR A C 1
ATOM 2257 O O . TYR A 1 284 ? 8.258 -2.770 -2.058 1.00 93.75 284 TYR A O 1
ATOM 2265 N N . ALA A 1 285 ? 9.320 -1.129 -0.942 1.00 94.88 285 ALA A N 1
ATOM 2266 C CA . ALA A 1 285 ? 10.432 -1.961 -0.491 1.00 94.88 285 ALA A CA 1
ATOM 2267 C C . ALA A 1 285 ? 9.950 -3.156 0.355 1.00 94.88 285 ALA A C 1
ATOM 2269 O O . ALA A 1 285 ? 10.374 -4.282 0.118 1.00 94.88 285 ALA A O 1
ATOM 2270 N N . ARG A 1 286 ? 9.002 -2.938 1.281 1.00 93.88 286 ARG A N 1
ATOM 2271 C CA . ARG A 1 286 ? 8.348 -4.033 2.020 1.00 93.88 286 ARG A CA 1
ATOM 2272 C C . ARG A 1 286 ? 7.500 -4.910 1.103 1.00 93.88 286 ARG A C 1
ATOM 2274 O O . ARG A 1 286 ? 7.691 -6.119 1.092 1.00 93.88 286 ARG A O 1
ATOM 2281 N N . ASN A 1 287 ? 6.620 -4.311 0.293 1.00 93.88 287 ASN A N 1
ATOM 2282 C CA . ASN A 1 287 ? 5.710 -5.066 -0.576 1.00 93.88 287 ASN A CA 1
ATOM 2283 C C . ASN A 1 287 ? 6.431 -6.034 -1.514 1.00 93.88 287 ASN A C 1
ATOM 2285 O O . ASN A 1 287 ? 5.945 -7.141 -1.680 1.00 93.88 287 ASN A O 1
ATOM 2289 N N . ILE A 1 288 ? 7.569 -5.656 -2.103 1.00 96.56 288 ILE A N 1
ATOM 2290 C CA . ILE A 1 288 ? 8.313 -6.534 -3.022 1.00 96.56 288 ILE A CA 1
ATOM 2291 C C . ILE A 1 288 ? 8.684 -7.857 -2.337 1.00 96.56 288 ILE A C 1
ATOM 2293 O O . ILE A 1 288 ? 8.483 -8.924 -2.910 1.00 96.56 288 ILE A O 1
ATOM 2297 N N . MET A 1 289 ? 9.175 -7.796 -1.099 1.00 97.19 289 MET A N 1
ATOM 2298 C CA . MET A 1 289 ? 9.593 -8.983 -0.348 1.00 97.19 289 MET A CA 1
ATOM 2299 C C . MET A 1 289 ? 8.413 -9.688 0.332 1.00 97.19 289 MET A C 1
ATOM 2301 O O . MET A 1 289 ? 8.385 -10.915 0.429 1.00 97.19 289 MET A O 1
ATOM 2305 N N . MET A 1 290 ? 7.398 -8.930 0.754 1.00 96.00 290 MET A N 1
ATOM 2306 C CA . MET A 1 290 ? 6.155 -9.482 1.286 1.00 96.00 290 MET A CA 1
ATOM 2307 C C . MET A 1 290 ? 5.341 -10.198 0.202 1.00 96.00 290 MET A C 1
ATOM 2309 O O . MET A 1 290 ? 4.680 -11.184 0.504 1.00 96.00 290 MET A O 1
ATOM 2313 N N . ASP A 1 291 ? 5.315 -9.731 -1.047 1.00 94.69 291 ASP A N 1
ATOM 2314 C CA . ASP A 1 291 ? 4.532 -10.353 -2.131 1.00 94.69 291 ASP A CA 1
ATOM 2315 C C . ASP A 1 291 ? 5.041 -11.755 -2.476 1.00 94.69 291 ASP A C 1
ATOM 2317 O O . ASP A 1 291 ? 4.291 -12.564 -3.008 1.00 94.69 291 ASP A O 1
ATOM 2321 N N . VAL A 1 292 ? 6.277 -12.063 -2.090 1.00 95.00 292 VAL A N 1
ATOM 2322 C CA . VAL A 1 292 ? 6.890 -13.384 -2.239 1.00 95.00 292 VAL A CA 1
ATOM 2323 C C . VAL A 1 292 ? 7.147 -14.080 -0.907 1.00 95.00 292 VAL A C 1
ATOM 2325 O O . VAL A 1 292 ? 8.010 -14.948 -0.811 1.00 95.00 292 VAL A O 1
ATOM 2328 N N . TYR A 1 293 ? 6.428 -13.681 0.144 1.00 96.31 293 TYR A N 1
ATOM 2329 C CA . TYR A 1 293 ? 6.486 -14.311 1.465 1.00 96.31 293 TYR A CA 1
ATOM 2330 C C . TYR A 1 293 ? 7.926 -14.596 1.950 1.00 96.31 293 TYR A C 1
ATOM 2332 O O . TYR A 1 293 ? 8.244 -15.680 2.450 1.00 96.31 293 TYR A O 1
ATOM 2340 N N . HIS A 1 294 ? 8.831 -13.634 1.740 1.00 96.88 294 HIS A N 1
ATOM 2341 C CA . HIS A 1 294 ? 10.227 -13.767 2.148 1.00 96.88 294 HIS A CA 1
ATOM 2342 C C . HIS A 1 294 ? 10.325 -13.854 3.676 1.00 96.88 294 HIS A C 1
ATOM 2344 O O . HIS A 1 294 ? 9.632 -13.123 4.383 1.00 96.88 294 HIS A O 1
ATOM 2350 N N . GLU A 1 295 ? 11.203 -14.715 4.191 1.00 95.88 295 GLU A N 1
ATOM 2351 C CA . GLU A 1 295 ? 11.312 -15.011 5.626 1.00 95.88 295 GLU A CA 1
ATOM 2352 C C . GLU A 1 295 ? 11.573 -13.774 6.494 1.00 95.88 295 GLU A C 1
ATOM 2354 O O . GLU A 1 295 ? 10.812 -13.527 7.428 1.00 95.88 295 GLU A O 1
ATOM 2359 N N . ASP A 1 296 ? 12.522 -12.922 6.094 1.00 96.81 296 ASP A N 1
ATOM 2360 C CA . ASP A 1 296 ? 12.821 -11.649 6.771 1.00 96.81 296 ASP A CA 1
ATOM 2361 C C . ASP A 1 296 ? 11.646 -10.655 6.832 1.00 96.81 296 ASP A C 1
ATOM 2363 O O . ASP A 1 296 ? 11.695 -9.679 7.577 1.00 96.81 296 ASP A O 1
ATOM 2367 N N . PHE A 1 297 ? 10.596 -10.861 6.033 1.00 96.69 297 PHE A N 1
ATOM 2368 C CA . PHE A 1 297 ? 9.443 -9.961 5.926 1.00 96.69 297 PHE A CA 1
ATOM 2369 C C . PHE A 1 297 ? 8.143 -10.601 6.419 1.00 96.69 297 PHE A C 1
ATOM 2371 O O . PHE A 1 297 ? 7.072 -10.013 6.256 1.00 96.69 297 PHE A O 1
ATOM 2378 N N . ARG A 1 298 ? 8.210 -11.790 7.035 1.00 95.94 298 ARG A N 1
ATOM 2379 C CA . ARG A 1 298 ? 7.034 -12.422 7.655 1.00 95.94 298 ARG A CA 1
ATOM 2380 C C . ARG A 1 298 ? 6.493 -11.584 8.809 1.00 95.94 298 ARG A C 1
ATOM 2382 O O . ARG A 1 298 ? 5.289 -11.577 9.028 1.00 95.94 298 ARG A O 1
ATOM 2389 N N . ASP A 1 299 ? 7.351 -10.823 9.483 1.00 95.69 299 ASP A N 1
ATOM 2390 C CA . ASP A 1 299 ? 6.954 -9.860 10.509 1.00 95.69 299 ASP A CA 1
ATOM 2391 C C . ASP A 1 299 ? 7.131 -8.418 10.009 1.00 95.69 299 ASP A C 1
ATOM 2393 O O . ASP A 1 299 ? 8.077 -7.696 10.332 1.00 95.69 299 ASP A O 1
ATOM 2397 N N . SER A 1 300 ? 6.287 -8.023 9.057 1.00 94.25 300 SER A N 1
ATOM 2398 C CA . SER A 1 300 ? 6.308 -6.690 8.443 1.00 94.25 300 SER A CA 1
ATOM 2399 C C . SER A 1 300 ? 4.911 -6.262 8.033 1.00 94.25 300 SER A C 1
ATOM 2401 O O . SER A 1 300 ? 4.106 -7.102 7.634 1.00 94.25 300 SER A O 1
ATOM 2403 N N . ILE A 1 301 ? 4.648 -4.953 8.086 1.00 93.94 301 ILE A N 1
ATOM 2404 C CA . ILE A 1 301 ? 3.380 -4.372 7.635 1.00 93.94 301 ILE A CA 1
ATOM 2405 C C . ILE A 1 301 ? 3.638 -3.199 6.694 1.00 93.94 301 ILE A C 1
ATOM 2407 O O . ILE A 1 301 ? 4.427 -2.283 6.955 1.00 93.94 301 ILE A O 1
ATOM 2411 N N . ALA A 1 302 ? 2.943 -3.210 5.559 1.00 92.00 302 ALA A N 1
ATOM 2412 C CA . ALA A 1 302 ? 3.063 -2.166 4.561 1.00 92.00 302 ALA A CA 1
ATOM 2413 C C . ALA A 1 302 ? 2.007 -1.082 4.798 1.00 92.00 302 ALA A C 1
ATOM 2415 O O . ALA A 1 302 ? 0.898 -1.132 4.264 1.00 92.00 302 ALA A O 1
ATOM 2416 N N . VAL A 1 303 ? 2.368 -0.049 5.562 1.00 88.56 303 VAL A N 1
ATOM 2417 C CA . VAL A 1 303 ? 1.463 1.057 5.897 1.00 88.56 303 VAL A CA 1
ATOM 2418 C C . VAL A 1 303 ? 1.076 1.833 4.635 1.00 88.56 303 VAL A C 1
ATOM 2420 O O . VAL A 1 303 ? 1.822 2.662 4.100 1.00 88.56 303 VAL A O 1
ATOM 2423 N N . ASP A 1 304 ? -0.132 1.567 4.150 1.00 86.75 304 ASP A N 1
ATOM 2424 C CA . ASP A 1 304 ? -0.716 2.186 2.970 1.00 86.75 304 ASP A CA 1
ATOM 2425 C C . ASP A 1 304 ? -2.067 2.852 3.272 1.00 86.75 304 ASP A C 1
ATOM 2427 O O . ASP A 1 304 ? -2.472 2.991 4.424 1.00 86.75 304 ASP A O 1
ATOM 2431 N N . ALA A 1 305 ? -2.771 3.328 2.242 1.00 82.19 305 ALA A N 1
ATOM 2432 C CA . ALA A 1 305 ? -4.050 4.016 2.427 1.00 82.19 305 ALA A CA 1
ATOM 2433 C C . ALA A 1 305 ? -5.136 3.144 3.093 1.00 82.19 305 ALA A C 1
ATOM 2435 O O . ALA A 1 305 ? -6.066 3.681 3.683 1.00 82.19 305 ALA A O 1
ATOM 2436 N N . ARG A 1 306 ? -5.041 1.814 3.003 1.00 85.56 306 ARG A N 1
ATOM 2437 C CA . ARG A 1 306 ? -5.992 0.885 3.626 1.00 85.56 306 ARG A CA 1
ATOM 2438 C C . ARG A 1 306 ? -5.663 0.662 5.088 1.00 85.56 306 ARG A C 1
ATOM 2440 O O . ARG A 1 306 ? -6.574 0.741 5.897 1.00 85.56 306 ARG A O 1
ATOM 2447 N N . ILE A 1 307 ? -4.384 0.481 5.416 1.00 89.44 307 ILE A N 1
ATOM 2448 C CA . ILE A 1 307 ? -3.919 0.451 6.810 1.00 89.44 307 ILE A CA 1
ATOM 2449 C C . ILE A 1 307 ? -4.322 1.748 7.519 1.00 89.44 307 ILE A C 1
ATOM 2451 O O . ILE A 1 307 ? -4.894 1.710 8.603 1.00 89.44 307 ILE A O 1
ATOM 2455 N N . LYS A 1 308 ? -4.139 2.896 6.852 1.00 84.25 308 LYS A N 1
ATOM 2456 C CA . LYS A 1 308 ? -4.605 4.201 7.345 1.00 84.25 308 LYS A CA 1
ATOM 2457 C C . LYS A 1 308 ? -6.119 4.249 7.561 1.00 84.25 308 LYS A C 1
ATOM 2459 O O . LYS A 1 308 ? -6.547 4.701 8.609 1.00 84.25 308 LYS A O 1
ATOM 2464 N N . SER A 1 309 ? -6.912 3.722 6.628 1.00 79.44 309 SER A N 1
ATOM 2465 C CA . SER A 1 309 ? -8.374 3.619 6.778 1.00 79.44 309 SER A CA 1
ATOM 2466 C C . SER A 1 309 ? -8.785 2.769 7.987 1.00 79.44 309 SER A C 1
ATOM 2468 O O . SER A 1 309 ? -9.775 3.084 8.635 1.00 79.44 309 SER A O 1
ATOM 2470 N N . ILE A 1 310 ? -8.044 1.702 8.301 1.00 84.69 310 ILE A N 1
ATOM 2471 C CA . ILE A 1 310 ? -8.304 0.882 9.494 1.00 84.69 310 ILE A CA 1
ATOM 2472 C C . ILE A 1 310 ? -7.915 1.647 10.763 1.00 84.69 310 ILE A C 1
ATOM 2474 O O . ILE A 1 310 ? -8.680 1.650 11.718 1.00 84.69 310 ILE A O 1
ATOM 2478 N N . SER A 1 311 ? -6.783 2.356 10.769 1.00 81.88 311 SER A N 1
ATOM 2479 C CA . SER A 1 311 ? -6.413 3.240 11.883 1.00 81.88 311 SER A CA 1
ATOM 2480 C C . SER A 1 311 ? -7.450 4.333 12.135 1.00 81.88 311 SER A C 1
ATOM 2482 O O . SER A 1 311 ? -7.822 4.560 13.279 1.00 81.88 311 SER A O 1
ATOM 2484 N N . GLU A 1 312 ? -7.977 4.946 11.072 1.00 76.50 312 GLU A N 1
ATOM 2485 C CA . GLU A 1 312 ? -9.080 5.908 11.154 1.00 76.50 312 GLU A CA 1
ATOM 2486 C C . GLU A 1 312 ? -10.339 5.267 11.761 1.00 76.50 312 GLU A C 1
ATOM 2488 O O . GLU A 1 312 ? -10.952 5.858 12.646 1.00 76.50 312 GLU A O 1
ATOM 2493 N N . ALA A 1 313 ? -10.700 4.047 11.345 1.00 73.12 313 ALA A N 1
ATOM 2494 C CA . ALA A 1 313 ? -11.837 3.312 11.910 1.00 73.12 313 ALA A CA 1
ATOM 2495 C C . ALA A 1 313 ? -11.642 2.932 13.390 1.00 73.12 313 ALA A C 1
ATOM 2497 O O . ALA A 1 313 ? -12.615 2.851 14.135 1.00 73.12 313 ALA A O 1
ATOM 2498 N N . LEU A 1 314 ? -10.395 2.719 13.814 1.00 74.38 314 LEU A N 1
ATOM 2499 C CA . LEU A 1 314 ? -10.014 2.465 15.206 1.00 74.38 314 LEU A CA 1
ATOM 2500 C C . LEU A 1 314 ? -9.868 3.752 16.035 1.00 74.38 314 LEU A C 1
ATOM 2502 O O . LEU A 1 314 ? -9.695 3.664 17.246 1.00 74.38 314 LEU A O 1
ATOM 2506 N N . GLY A 1 315 ? -9.905 4.932 15.406 1.00 71.12 315 GLY A N 1
ATOM 2507 C CA . GLY A 1 315 ? -9.703 6.214 16.082 1.00 71.12 315 GLY A CA 1
ATOM 2508 C C . GLY A 1 315 ? -8.253 6.501 16.492 1.00 71.12 315 GLY A C 1
ATOM 2509 O O . GLY A 1 315 ? -8.031 7.342 17.356 1.00 71.12 315 GLY A O 1
ATOM 2510 N N . VAL A 1 316 ? -7.261 5.835 15.886 1.00 74.69 316 VAL A N 1
ATOM 2511 C CA . VAL A 1 316 ? -5.836 5.990 16.235 1.00 74.69 316 VAL A CA 1
ATOM 2512 C C . VAL A 1 316 ? -5.057 6.761 15.171 1.00 74.69 316 VAL A C 1
ATOM 2514 O O . VAL A 1 316 ? -5.340 6.689 13.973 1.00 74.69 316 VAL A O 1
ATOM 2517 N N . SER A 1 317 ? -4.026 7.485 15.606 1.00 78.25 317 SER A N 1
ATOM 2518 C CA . SER A 1 317 ? -3.094 8.201 14.732 1.00 78.25 317 SER A CA 1
ATOM 2519 C C . SER A 1 317 ? -1.664 8.076 15.258 1.00 78.25 317 SER A C 1
ATOM 2521 O O . SER A 1 317 ? -1.454 7.888 16.454 1.00 78.25 317 SER A O 1
ATOM 2523 N N . PHE A 1 318 ? -0.679 8.160 14.362 1.00 79.94 318 PHE A N 1
ATOM 2524 C CA . PHE A 1 318 ? 0.729 7.895 14.673 1.00 79.94 318 PHE A CA 1
ATOM 2525 C C . PHE A 1 318 ? 1.619 9.002 14.119 1.00 79.94 318 PHE A C 1
ATOM 2527 O O . PHE A 1 318 ? 1.329 9.558 13.055 1.00 79.94 318 PHE A O 1
ATOM 2534 N N . LYS A 1 319 ? 2.718 9.312 14.818 1.00 77.31 319 LYS A N 1
ATOM 2535 C CA . LYS A 1 319 ? 3.632 10.396 14.422 1.00 77.31 319 LYS A CA 1
ATOM 2536 C C . LYS A 1 319 ? 4.602 9.959 13.329 1.00 77.31 319 LYS A C 1
ATOM 2538 O O . LYS A 1 319 ? 5.075 10.789 12.555 1.00 77.31 319 LYS A O 1
ATOM 2543 N N . SER A 1 320 ? 4.896 8.662 13.257 1.00 80.62 320 SER A N 1
ATOM 2544 C CA . SER A 1 320 ? 5.866 8.088 12.325 1.00 80.62 320 SER A CA 1
ATOM 2545 C C . SER A 1 320 ? 5.359 6.801 11.671 1.00 80.62 320 SER A C 1
ATOM 2547 O O . SER A 1 320 ? 4.434 6.151 12.157 1.00 80.62 320 SER A O 1
ATOM 2549 N N . TYR A 1 321 ? 5.984 6.415 10.551 1.00 82.25 321 TYR A N 1
ATOM 2550 C CA . TYR A 1 321 ? 5.712 5.127 9.900 1.00 82.25 321 TYR A CA 1
ATOM 2551 C C . TYR A 1 321 ? 6.032 3.964 10.849 1.00 82.25 321 TYR A C 1
ATOM 2553 O O . TYR A 1 321 ? 5.305 2.981 10.876 1.00 82.25 321 TYR A O 1
ATOM 2561 N N . GLN A 1 322 ? 7.115 4.088 11.617 1.00 82.94 322 GLN A N 1
ATOM 2562 C CA . GLN A 1 322 ? 7.605 3.075 12.545 1.00 82.94 322 GLN A CA 1
ATOM 2563 C C . GLN A 1 322 ? 6.615 2.836 13.682 1.00 82.94 322 GLN A C 1
ATOM 2565 O O . GLN A 1 322 ? 6.295 1.688 13.958 1.00 82.94 322 GLN A O 1
ATOM 2570 N N . GLU A 1 323 ? 6.085 3.899 14.293 1.00 82.69 323 GLU A N 1
ATOM 2571 C CA . GLU A 1 323 ? 5.021 3.783 15.301 1.00 82.69 323 GLU A CA 1
ATOM 2572 C C . GLU A 1 323 ? 3.764 3.137 14.714 1.00 82.69 323 GLU A C 1
ATOM 2574 O O . GLU A 1 323 ? 3.155 2.271 15.338 1.00 82.69 323 GLU A O 1
ATOM 2579 N N . HIS A 1 324 ? 3.401 3.531 13.490 1.00 88.62 324 HIS A N 1
ATOM 2580 C CA . HIS A 1 324 ? 2.234 2.990 12.799 1.00 88.62 324 HIS A CA 1
ATOM 2581 C C . HIS A 1 324 ? 2.392 1.491 12.518 1.00 88.62 324 HIS A C 1
ATOM 2583 O O . HIS A 1 324 ? 1.487 0.714 12.798 1.00 88.62 324 HIS A O 1
ATOM 2589 N N . GLU A 1 325 ? 3.546 1.070 12.001 1.00 91.69 325 GLU A N 1
ATOM 2590 C CA . GLU A 1 325 ? 3.865 -0.342 11.773 1.00 91.69 325 GLU A CA 1
ATOM 2591 C C . GLU A 1 325 ? 3.911 -1.123 13.096 1.00 91.69 325 GLU A C 1
ATOM 2593 O O . GLU A 1 325 ? 3.279 -2.172 13.194 1.00 91.69 325 GLU A O 1
ATOM 2598 N N . ALA A 1 326 ? 4.573 -0.589 14.129 1.00 89.81 326 ALA A N 1
ATOM 2599 C CA . ALA A 1 326 ? 4.713 -1.237 15.434 1.00 89.81 326 ALA A CA 1
ATOM 2600 C C . ALA A 1 326 ? 3.362 -1.529 16.102 1.00 89.81 326 ALA A C 1
ATOM 2602 O O . ALA A 1 326 ? 3.178 -2.614 16.649 1.00 89.81 326 ALA A O 1
ATOM 2603 N N . PHE A 1 327 ? 2.398 -0.609 16.006 1.00 93.88 327 PHE A N 1
ATOM 2604 C CA . PHE A 1 327 ? 1.048 -0.826 16.530 1.00 93.88 327 PHE A CA 1
ATOM 2605 C C . PHE A 1 327 ? 0.378 -2.067 15.924 1.00 93.88 327 PHE A C 1
ATOM 2607 O O . PHE A 1 327 ? -0.175 -2.900 16.643 1.00 93.88 327 PHE A O 1
ATOM 2614 N N . PHE A 1 328 ? 0.433 -2.217 14.599 1.00 96.31 328 PHE A N 1
ATOM 2615 C CA . PHE A 1 328 ? -0.186 -3.372 13.954 1.00 96.31 328 PHE A CA 1
ATOM 2616 C C . PHE A 1 328 ? 0.619 -4.657 14.167 1.00 96.31 328 PHE A C 1
ATOM 2618 O O . PHE A 1 328 ? 0.014 -5.721 14.274 1.00 96.31 328 PHE A O 1
ATOM 2625 N N . LEU A 1 329 ? 1.949 -4.584 14.265 1.00 96.19 329 LEU A N 1
ATOM 2626 C CA . LEU A 1 329 ? 2.760 -5.746 14.639 1.00 96.19 329 LEU A CA 1
ATOM 2627 C C . LEU A 1 329 ? 2.384 -6.258 16.035 1.00 96.19 329 LEU A C 1
ATOM 2629 O O . LEU A 1 329 ? 2.226 -7.463 16.218 1.00 96.19 329 LEU A O 1
ATOM 2633 N N . GLU A 1 330 ? 2.139 -5.361 16.991 1.00 94.69 330 GLU A N 1
ATOM 2634 C CA . GLU A 1 330 ? 1.676 -5.759 18.322 1.00 94.69 330 GLU A CA 1
ATOM 2635 C C . GLU A 1 330 ? 0.286 -6.409 18.273 1.00 94.69 330 GLU A C 1
ATOM 2637 O O . GLU A 1 330 ? 0.072 -7.471 18.860 1.00 94.69 330 GLU A O 1
ATOM 2642 N N . ALA A 1 331 ? -0.647 -5.849 17.498 1.00 96.50 331 ALA A N 1
ATOM 2643 C CA . ALA A 1 331 ? -1.954 -6.473 17.293 1.00 96.50 331 ALA A CA 1
ATOM 2644 C C . ALA A 1 331 ? -1.850 -7.865 16.634 1.00 96.50 331 ALA A C 1
ATOM 2646 O O . ALA A 1 331 ? -2.591 -8.778 17.008 1.00 96.50 331 ALA A O 1
ATOM 2647 N N . ALA A 1 332 ? -0.925 -8.057 15.686 1.00 97.94 332 ALA A N 1
ATOM 2648 C CA . ALA A 1 332 ? -0.662 -9.358 15.067 1.00 97.94 332 ALA A CA 1
ATOM 2649 C C . ALA A 1 332 ? -0.135 -10.361 16.102 1.00 97.94 332 ALA A C 1
ATOM 2651 O O . ALA A 1 332 ? -0.687 -11.457 16.239 1.00 97.94 332 ALA A O 1
ATOM 2652 N N . ARG A 1 333 ? 0.860 -9.945 16.895 1.00 97.38 333 ARG A N 1
ATOM 2653 C CA . ARG A 1 333 ? 1.456 -10.746 17.970 1.00 97.38 333 ARG A CA 1
ATOM 2654 C C . ARG A 1 333 ? 0.399 -11.216 18.967 1.00 97.38 333 ARG A C 1
ATOM 2656 O O . ARG A 1 333 ? 0.334 -12.405 19.272 1.00 97.38 333 ARG A O 1
ATOM 2663 N N . LEU A 1 334 ? -0.465 -10.310 19.428 1.00 94.38 334 LEU A N 1
ATOM 2664 C CA . LEU A 1 334 ? -1.574 -10.625 20.337 1.00 94.38 334 LEU A CA 1
ATOM 2665 C C . LEU A 1 334 ? -2.594 -11.593 19.711 1.00 94.38 334 LEU A C 1
ATOM 2667 O O . LEU A 1 334 ? -3.187 -12.412 20.414 1.00 94.38 334 LEU A O 1
ATOM 2671 N N . ALA A 1 335 ? -2.781 -11.542 18.390 1.00 96.69 335 ALA A N 1
ATOM 2672 C CA . ALA A 1 335 ? -3.675 -12.443 17.666 1.00 96.69 335 ALA A CA 1
ATOM 2673 C C . ALA A 1 335 ? -3.072 -13.842 17.431 1.00 96.69 335 ALA A C 1
ATOM 2675 O O . ALA A 1 335 ? -3.801 -14.751 17.027 1.00 96.69 335 ALA A O 1
ATOM 2676 N N . GLY A 1 336 ? -1.769 -14.026 17.680 1.00 96.88 336 GLY A N 1
ATOM 2677 C CA . GLY A 1 336 ? -1.031 -15.230 17.292 1.00 96.88 336 GLY A CA 1
ATOM 2678 C C . GLY A 1 336 ? -0.794 -15.315 15.781 1.00 96.88 336 GLY A C 1
ATOM 2679 O O . GLY A 1 336 ? -0.731 -16.412 15.235 1.00 96.88 336 GLY A O 1
ATOM 2680 N N . LEU A 1 337 ? -0.715 -14.165 15.110 1.00 97.62 337 LEU A N 1
ATOM 2681 C CA . LEU A 1 337 ? -0.448 -14.031 13.682 1.00 97.62 337 LEU A CA 1
ATOM 2682 C C . LEU A 1 337 ? 0.918 -13.374 13.472 1.00 97.62 337 LEU A C 1
ATOM 2684 O O . LEU A 1 337 ? 1.368 -12.565 14.281 1.00 97.62 337 LEU A O 1
ATOM 2688 N N . SER A 1 338 ? 1.552 -13.672 12.347 1.00 97.62 338 SER A N 1
ATOM 2689 C CA . SER A 1 338 ? 2.681 -12.878 11.859 1.00 97.62 338 SER A CA 1
ATOM 2690 C C . SER A 1 338 ? 2.206 -11.515 11.330 1.00 97.62 338 SER A C 1
ATOM 2692 O O . SER A 1 338 ? 1.065 -11.386 10.868 1.00 97.62 338 SER A O 1
ATOM 2694 N N . GLY A 1 339 ? 3.075 -10.495 11.338 1.00 97.06 339 GLY A N 1
ATOM 2695 C CA . GLY A 1 339 ? 2.757 -9.191 10.741 1.00 97.06 339 GLY A CA 1
ATOM 2696 C C . GLY A 1 339 ? 2.267 -9.294 9.291 1.00 97.06 339 GLY A C 1
ATOM 2697 O O . GLY A 1 339 ? 1.290 -8.648 8.911 1.00 97.06 339 GLY A O 1
ATOM 2698 N N . TRP A 1 340 ? 2.872 -10.187 8.504 1.00 97.62 340 TRP A N 1
ATOM 2699 C CA . TRP A 1 340 ? 2.468 -10.453 7.125 1.00 97.62 340 TRP A CA 1
ATOM 2700 C C . TRP A 1 340 ? 1.050 -11.018 7.028 1.00 97.62 340 TRP A C 1
ATOM 2702 O O . TRP A 1 340 ? 0.284 -10.595 6.165 1.00 97.62 340 TRP A O 1
ATOM 2712 N N . GLU A 1 341 ? 0.670 -11.960 7.896 1.00 97.88 341 GLU A N 1
ATOM 2713 C CA . GLU A 1 341 ? -0.683 -12.530 7.878 1.00 97.88 341 GLU A CA 1
ATOM 2714 C C . GLU A 1 341 ? -1.723 -11.464 8.202 1.00 97.88 341 GLU A C 1
ATOM 2716 O O . GLU A 1 341 ? -2.722 -11.359 7.490 1.00 97.88 341 GLU A O 1
ATOM 2721 N N . LEU A 1 342 ? -1.467 -10.625 9.211 1.00 97.69 342 LEU A N 1
ATOM 2722 C CA . LEU A 1 342 ? -2.353 -9.511 9.528 1.00 97.69 342 LEU A CA 1
ATOM 2723 C C . LEU A 1 342 ? -2.462 -8.526 8.349 1.00 97.69 342 LEU A C 1
ATOM 2725 O O . LEU A 1 342 ? -3.576 -8.146 7.981 1.00 97.69 342 LEU A O 1
ATOM 2729 N N . ASP A 1 343 ? -1.344 -8.164 7.708 1.00 96.69 343 ASP A N 1
ATOM 2730 C CA . ASP A 1 343 ? -1.336 -7.314 6.507 1.00 96.69 343 ASP A CA 1
ATOM 2731 C C . ASP A 1 343 ? -2.200 -7.908 5.385 1.00 96.69 343 ASP A C 1
ATOM 2733 O O . ASP A 1 343 ? -3.077 -7.223 4.852 1.00 96.69 343 ASP A O 1
ATOM 2737 N N . ARG A 1 344 ? -2.031 -9.199 5.065 1.00 96.12 344 ARG A N 1
ATOM 2738 C CA . ARG A 1 344 ? -2.811 -9.862 4.007 1.00 96.12 344 ARG A CA 1
ATOM 2739 C C . ARG A 1 344 ? -4.282 -9.999 4.360 1.00 96.12 344 ARG A C 1
ATOM 2741 O O . ARG A 1 344 ? -5.129 -9.781 3.491 1.00 96.12 344 ARG A O 1
ATOM 2748 N N . LEU A 1 345 ? -4.613 -10.279 5.617 1.00 96.25 345 LEU A N 1
ATOM 2749 C CA . LEU A 1 345 ? -6.002 -10.296 6.063 1.00 96.25 345 LEU A CA 1
ATOM 2750 C C . LEU A 1 345 ? -6.652 -8.918 5.883 1.00 96.25 345 LEU A C 1
ATOM 2752 O O . LEU A 1 345 ? -7.710 -8.818 5.265 1.00 96.25 345 LEU A O 1
ATOM 2756 N N . MET A 1 346 ? -5.999 -7.846 6.330 1.00 94.88 346 MET A N 1
ATOM 2757 C CA . MET A 1 346 ? -6.510 -6.481 6.164 1.00 94.88 346 MET A CA 1
ATOM 2758 C C . MET A 1 346 ? -6.532 -6.031 4.696 1.00 94.88 346 MET A C 1
ATOM 2760 O O . MET A 1 346 ? -7.418 -5.278 4.290 1.00 94.88 346 MET A O 1
ATOM 2764 N N . TYR A 1 347 ? -5.593 -6.505 3.870 1.00 91.56 347 TYR A N 1
ATOM 2765 C CA . TYR A 1 347 ? -5.563 -6.247 2.430 1.00 91.56 347 TYR A CA 1
ATOM 2766 C C . TYR A 1 347 ? -6.813 -6.811 1.748 1.00 91.56 347 TYR A C 1
ATOM 2768 O O . TYR A 1 347 ? -7.466 -6.099 0.979 1.00 91.56 347 TYR A O 1
ATOM 2776 N N . HIS A 1 348 ? -7.089 -8.098 1.975 1.00 90.88 348 HIS A N 1
ATOM 2777 C CA . HIS A 1 348 ? -8.087 -8.871 1.234 1.00 90.88 348 HIS A CA 1
ATOM 2778 C C . HIS A 1 348 ? -9.488 -8.792 1.852 1.00 90.88 348 HIS A C 1
ATOM 2780 O O . HIS A 1 348 ? -10.474 -8.865 1.121 1.00 90.88 348 HIS A O 1
ATOM 2786 N N . PHE A 1 349 ? -9.578 -8.579 3.166 1.00 92.88 349 PHE A N 1
ATOM 2787 C CA .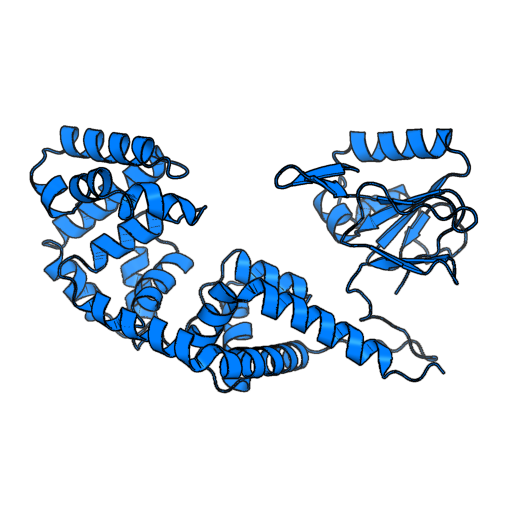 PHE A 1 349 ? -10.822 -8.616 3.940 1.00 92.88 349 PHE A CA 1
ATOM 2788 C C . PHE A 1 349 ? -11.068 -7.318 4.718 1.00 92.88 349 PHE A C 1
ATOM 2790 O O . PHE A 1 349 ? -11.664 -7.330 5.791 1.00 92.88 349 PHE A O 1
ATOM 2797 N N . LYS A 1 350 ? -10.635 -6.174 4.173 1.00 89.06 350 LYS A N 1
ATOM 2798 C CA . LYS A 1 350 ? -10.812 -4.845 4.786 1.00 89.06 350 LYS A CA 1
ATOM 2799 C C . LYS A 1 350 ? -12.238 -4.591 5.285 1.00 89.06 350 LYS A C 1
ATOM 2801 O O . LYS A 1 350 ? -12.417 -4.116 6.400 1.00 89.06 350 LYS A O 1
ATOM 2806 N N . ASP A 1 351 ? -13.236 -4.919 4.468 1.00 84.12 351 ASP A N 1
ATOM 2807 C CA . ASP A 1 351 ? -14.644 -4.678 4.798 1.00 84.12 351 ASP A CA 1
ATOM 2808 C C . ASP A 1 351 ? -15.111 -5.545 5.988 1.00 84.12 351 ASP A C 1
ATOM 2810 O O . ASP A 1 351 ? -15.988 -5.129 6.746 1.00 84.12 351 ASP A O 1
ATOM 2814 N N . ASP A 1 352 ? -14.508 -6.727 6.185 1.00 88.38 352 ASP A N 1
ATOM 2815 C CA . ASP A 1 352 ? -14.755 -7.581 7.354 1.00 88.38 352 ASP A CA 1
ATOM 2816 C C . ASP A 1 352 ? -14.166 -6.948 8.620 1.00 88.38 352 ASP A C 1
ATOM 2818 O O . ASP A 1 352 ? -14.860 -6.861 9.631 1.00 88.38 352 ASP A O 1
ATOM 2822 N N . PHE A 1 353 ? -12.937 -6.421 8.546 1.00 89.06 353 PHE A N 1
ATOM 2823 C CA . PHE A 1 353 ? -12.324 -5.680 9.655 1.00 89.06 353 PHE A CA 1
ATOM 2824 C C . PHE A 1 353 ? -13.132 -4.443 10.030 1.00 89.06 353 PHE A C 1
ATOM 2826 O O . PHE A 1 353 ? -13.452 -4.266 11.199 1.00 89.06 353 PHE A O 1
ATOM 2833 N N . GLU A 1 354 ? -13.491 -3.602 9.057 1.00 81.50 354 GLU A N 1
ATOM 2834 C CA . GLU A 1 354 ? -14.271 -2.392 9.327 1.00 81.50 354 GLU A CA 1
ATOM 2835 C C . GLU A 1 354 ? -15.603 -2.751 9.994 1.00 81.50 354 GLU A C 1
ATOM 2837 O O . GLU A 1 354 ? -15.936 -2.194 11.037 1.00 81.50 354 GLU A O 1
ATOM 2842 N N . ARG A 1 355 ? -16.332 -3.743 9.467 1.00 79.75 355 ARG A N 1
ATOM 2843 C CA . ARG A 1 355 ? -17.605 -4.198 10.045 1.00 79.75 355 ARG A CA 1
ATOM 2844 C C . ARG A 1 355 ? -17.462 -4.725 11.475 1.00 79.75 355 ARG A C 1
ATOM 2846 O O . ARG A 1 355 ? -18.299 -4.395 12.314 1.00 79.75 355 ARG A O 1
ATOM 2853 N N . GLU A 1 356 ? -16.454 -5.547 11.758 1.00 79.00 356 GLU A N 1
ATOM 2854 C CA . GLU A 1 356 ? -16.224 -6.100 13.101 1.00 79.00 356 GLU A CA 1
ATOM 2855 C C . GLU A 1 356 ? -15.757 -5.024 14.084 1.00 79.00 356 GLU A C 1
ATOM 2857 O O . GLU A 1 356 ? -16.227 -5.012 15.219 1.00 79.00 356 GLU A O 1
ATOM 2862 N N . ILE A 1 357 ? -14.920 -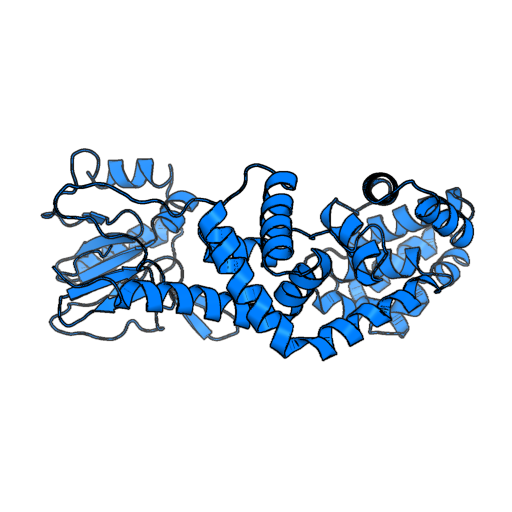4.073 13.644 1.00 77.38 357 ILE A N 1
ATOM 2863 C CA . ILE A 1 357 ? -14.558 -2.896 14.443 1.00 77.38 357 ILE A CA 1
ATOM 2864 C C . ILE A 1 357 ? -15.843 -2.172 14.837 1.00 77.38 357 ILE A C 1
ATOM 2866 O O . ILE A 1 357 ? -16.117 -2.058 16.029 1.00 77.38 357 ILE A O 1
ATOM 2870 N N . PHE A 1 358 ? -16.688 -1.807 13.862 1.00 65.94 358 PHE A N 1
ATOM 2871 C CA . PHE A 1 358 ? -17.977 -1.145 14.104 1.00 65.94 358 PHE A CA 1
ATOM 2872 C C . PHE A 1 358 ? -18.914 -1.950 15.018 1.00 65.94 358 PHE A C 1
ATOM 2874 O O . PHE A 1 358 ? -19.580 -1.376 15.878 1.00 65.94 358 PHE A O 1
ATOM 2881 N N . SER A 1 359 ? -18.963 -3.273 14.863 1.00 60.62 359 SER A N 1
ATOM 2882 C CA . SER A 1 359 ? -19.834 -4.143 15.666 1.00 60.62 359 SER A CA 1
ATOM 2883 C C . SER A 1 359 ? -19.334 -4.285 17.103 1.00 60.62 359 SER A C 1
ATOM 2885 O O . SER A 1 359 ? -20.131 -4.248 18.039 1.00 60.62 359 SER A O 1
ATOM 2887 N N . SER A 1 360 ? -18.016 -4.382 17.298 1.00 59.62 360 SER A N 1
ATOM 2888 C CA . SER A 1 360 ? -17.394 -4.388 18.623 1.00 59.62 360 SER A CA 1
ATOM 2889 C C . SER A 1 360 ? -17.641 -3.080 19.369 1.00 59.62 360 SER A C 1
ATOM 2891 O O . SER A 1 360 ? -17.807 -3.117 20.588 1.00 59.62 360 SER A O 1
ATOM 2893 N N . VAL A 1 361 ? -17.666 -1.943 18.666 1.00 54.84 361 VAL A N 1
ATOM 2894 C CA . VAL A 1 361 ? -18.075 -0.656 19.252 1.00 54.84 361 VAL A CA 1
ATOM 2895 C C . VAL A 1 361 ? -19.507 -0.750 19.771 1.00 54.84 361 VAL A C 1
ATOM 2897 O O . VAL A 1 361 ? -19.785 -0.440 20.926 1.00 54.84 361 VAL A O 1
ATOM 2900 N N . ALA A 1 362 ? -20.419 -1.201 18.906 1.00 43.12 362 ALA A N 1
ATOM 2901 C CA . ALA A 1 362 ? -21.850 -1.208 19.179 1.00 43.12 362 ALA A CA 1
ATOM 2902 C C . ALA A 1 362 ? -22.226 -2.156 20.328 1.00 43.12 362 ALA A C 1
ATOM 2904 O O . ALA A 1 362 ? -23.025 -1.791 21.187 1.00 43.12 362 ALA A O 1
ATOM 2905 N N . ALA A 1 363 ? -21.627 -3.350 20.381 1.00 43.09 363 ALA A N 1
ATOM 2906 C CA . ALA A 1 363 ? -21.897 -4.329 21.432 1.00 43.09 363 ALA A CA 1
ATOM 2907 C C . ALA A 1 363 ? -21.473 -3.832 22.824 1.00 43.09 363 ALA A C 1
ATOM 2909 O O . ALA A 1 363 ? -22.192 -4.051 23.795 1.00 43.09 363 ALA A O 1
ATOM 2910 N N . ARG A 1 364 ? -20.340 -3.122 22.922 1.00 49.19 364 ARG A N 1
ATOM 2911 C CA . ARG A 1 364 ? -19.851 -2.558 24.193 1.00 49.19 364 ARG A CA 1
ATOM 2912 C C . ARG A 1 364 ? -20.703 -1.385 24.675 1.00 49.19 364 ARG A C 1
ATOM 2914 O O . ARG A 1 364 ? -20.915 -1.248 25.876 1.00 49.19 364 ARG A O 1
ATOM 2921 N N . ALA A 1 365 ? -21.243 -0.585 23.754 1.00 41.28 365 ALA A N 1
ATOM 2922 C CA . ALA A 1 365 ? -22.191 0.475 24.092 1.00 41.28 365 ALA A CA 1
ATOM 2923 C C . ALA A 1 365 ? -23.507 -0.076 24.683 1.00 41.28 365 ALA A C 1
ATOM 2925 O O . ALA A 1 365 ? -24.110 0.572 25.530 1.00 41.28 365 ALA A O 1
ATOM 2926 N N . ALA A 1 366 ? -23.933 -1.280 24.280 1.00 33.75 366 ALA A N 1
ATOM 2927 C CA . ALA A 1 366 ? -25.169 -1.910 24.756 1.00 33.75 366 ALA A CA 1
ATOM 2928 C C . ALA A 1 366 ? -25.053 -2.585 26.140 1.00 33.75 366 ALA A C 1
ATOM 2930 O O . ALA A 1 366 ? -26.071 -2.866 26.766 1.00 33.75 366 ALA A O 1
ATOM 2931 N N . THR A 1 367 ? -23.836 -2.866 26.621 1.00 37.22 367 THR A N 1
ATOM 2932 C CA . THR A 1 367 ? -23.590 -3.529 27.918 1.00 37.22 367 THR A CA 1
ATOM 2933 C C . THR A 1 367 ? -23.415 -2.568 29.094 1.00 37.22 367 THR A C 1
ATOM 2935 O O . THR A 1 367 ? -23.274 -3.025 30.226 1.00 37.22 367 THR A O 1
ATOM 2938 N N . VAL A 1 368 ? -23.407 -1.253 28.857 1.00 36.03 368 VAL A N 1
ATOM 2939 C CA . VAL A 1 368 ? -23.355 -0.247 29.927 1.00 36.03 368 VAL A CA 1
ATOM 2940 C C . VAL A 1 368 ? -24.768 -0.097 30.505 1.00 36.03 368 VAL A C 1
ATOM 2942 O O . VAL A 1 368 ? -25.665 0.309 29.765 1.00 36.03 368 VAL A O 1
ATOM 2945 N N . PRO A 1 369 ? -25.010 -0.424 31.790 1.00 32.91 369 PRO A N 1
ATOM 2946 C CA . PRO A 1 369 ? -26.314 -0.208 32.400 1.00 32.91 369 PRO A CA 1
ATOM 2947 C C . PRO A 1 369 ? -26.640 1.283 32.359 1.00 32.91 369 PRO A C 1
ATOM 2949 O O . PRO A 1 369 ? -25.851 2.108 32.821 1.00 32.91 369 PRO A O 1
ATOM 2952 N N . THR A 1 370 ? -27.793 1.630 31.797 1.00 35.88 370 THR A N 1
ATOM 2953 C CA . THR A 1 370 ? -28.371 2.969 31.918 1.00 35.88 370 THR A CA 1
ATOM 2954 C C . THR A 1 370 ? -28.676 3.217 33.393 1.00 35.88 370 THR A C 1
ATOM 2956 O O . THR A 1 370 ? -29.634 2.643 33.915 1.00 35.88 370 THR A O 1
ATOM 2959 N N . ALA A 1 371 ? -27.814 3.986 34.059 1.00 32.72 371 ALA A N 1
ATOM 2960 C CA . ALA A 1 371 ? -28.028 4.484 35.415 1.00 32.72 371 ALA A CA 1
ATOM 2961 C C . ALA A 1 371 ? -28.935 5.716 35.403 1.00 32.72 371 ALA A C 1
ATOM 2963 O O . ALA A 1 371 ? -28.745 6.564 34.498 1.00 32.72 371 ALA A O 1
#

Foldseek 3Di:
DWDAAAAKKKKFFQVLQQVQPVVHSVVVCVVQVNPPDQPPDDQWGDPNGMIIGHDPDPVVVVVVQVVCVVSPDDQWDDDPNDIEGGGIFIFGHLVDGDATVPHHPQWDADSVRRIIDGQLPLQDDADPVGDDDDCPLVNLLLLLLVLLLVLCVVCVVVLVVQLVLLCLLVDLQLVLVLLQQCQQPPPHNLSCCLQPVPCVLVVCLRLVNLVPDDPVVSLVSQLVSLVRSVGPPSNLSSVLSSQQSVVQVVCVHSNSLSVCLVPQPALVRNLVSQVVRPPDDSLSSLVSCLSNPHPSNQQWARDDPLLVVLCVLSVHDDPDPVRSGVSLSSSCVSNVGHSSSSNVSCVVVVVSSSVSSSVVSVVVSVPDDPD

pLDDT: mean 84.34, std 17.32, range [28.41, 98.88]